Protein AF-A0A2P8WI05-F1 (afdb_monomer_lite)

Secondary structure (DSSP, 8-state):
--STTSSS-TTHHHHHTTS-EEE---SSHHHHHHHHHHHHHHHHTT--EEEEE-SSTT-GGGGS--SS----HHHHHHTT--HHHHHHTEES--PPPPPPP--------------HHHHHHHHHHHHHTTTEEEETTT--EEETTEEPPHHHHHHHHHHHS-----HHHHHHHHHHHGGGSEE-HHHHHHHHHHHHHTT--GGGTTHHHHHT---STHHHHHHHHHHHHHHHHHHSTT-----EEEEEE-TTS-HHHHHHHHH-GGGEE-B---TT-HHHHHHTTT-SEEEETTHHHH-STTTHHHHHHHHH-SEEEE--TT-SS-EEEE---EEEEEE--S--B--TTTGGGEEEEEE-S---HHHHHHHHHHHHHHHHHHHHTT--SS--HHHHHHHHHHTTTTBPPPTTHHHHHHHHHH-SSSEE-HHHHHHHTS---TTT--HHHHHHHHHHHHHTTEEEEEEEETTEEEEEEEE-----------S---------PPPP--------------------------------------------------PPPP-------------------PPP---EEEHHHHHHHHHHH--EEEEEEEEETTEEEEEEE----SS---THHHHHHHHHHHS-------------

Structure (mmCIF, N/CA/C/O backbone):
data_AF-A0A2P8WI05-F1
#
_entry.id   AF-A0A2P8WI05-F1
#
loop_
_atom_site.group_PDB
_atom_site.id
_atom_site.type_symbol
_atom_site.label_atom_id
_atom_site.label_alt_id
_atom_site.label_comp_id
_atom_site.label_asym_id
_atom_site.label_entity_id
_atom_site.label_seq_id
_atom_site.pdbx_PDB_ins_code
_atom_site.Cartn_x
_atom_site.Cartn_y
_atom_site.Cartn_z
_atom_site.occupancy
_atom_site.B_iso_or_equiv
_atom_site.auth_seq_id
_atom_site.auth_comp_id
_atom_site.auth_asym_id
_atom_site.auth_atom_id
_atom_site.pdbx_PDB_model_num
ATOM 1 N N . ALA A 1 1 ? -10.270 -13.662 -59.481 1.00 45.72 1 ALA A N 1
ATOM 2 C CA . ALA A 1 1 ? -11.428 -14.559 -59.267 1.00 45.72 1 ALA A CA 1
ATOM 3 C C . ALA A 1 1 ? -12.318 -13.972 -58.174 1.00 45.72 1 ALA A C 1
ATOM 5 O O . ALA A 1 1 ? -11.793 -13.703 -57.101 1.00 45.72 1 ALA A O 1
ATOM 6 N N . GLY A 1 2 ? -13.624 -13.745 -58.399 1.00 40.78 2 GLY A N 1
ATOM 7 C CA . GLY A 1 2 ? -14.453 -13.129 -57.343 1.00 40.78 2 GLY A CA 1
ATOM 8 C C . GLY A 1 2 ? -15.972 -13.049 -57.544 1.00 40.78 2 GLY A C 1
ATOM 9 O O . GLY A 1 2 ? -16.692 -13.405 -56.617 1.00 40.78 2 GLY A O 1
ATOM 10 N N . LYS A 1 3 ? -16.484 -12.586 -58.699 1.00 41.62 3 LYS A N 1
ATOM 11 C CA . LYS A 1 3 ? -17.945 -12.356 -58.869 1.00 41.62 3 LYS A CA 1
ATOM 12 C C . LYS A 1 3 ? -18.597 -12.932 -60.133 1.00 41.62 3 LYS A C 1
ATOM 14 O O . LYS A 1 3 ? -19.746 -13.349 -60.059 1.00 41.62 3 LYS A O 1
ATOM 19 N N . TRP A 1 4 ? -17.888 -13.040 -61.257 1.00 47.22 4 TRP A N 1
ATOM 20 C CA . TRP A 1 4 ? -18.498 -13.484 -62.526 1.00 47.22 4 TRP A CA 1
ATOM 21 C C . TRP A 1 4 ? -18.589 -15.007 -62.716 1.00 47.22 4 TRP A C 1
ATOM 23 O O . TRP A 1 4 ? -19.378 -15.481 -63.525 1.00 47.22 4 TRP A O 1
ATOM 33 N N . LYS A 1 5 ? -17.840 -15.803 -61.941 1.00 47.84 5 LYS A N 1
ATOM 34 C CA . LYS A 1 5 ? -17.727 -17.260 -62.158 1.00 47.84 5 LYS A CA 1
ATOM 35 C C . LYS A 1 5 ? -18.917 -18.094 -61.650 1.00 47.84 5 LYS A C 1
ATOM 37 O O . LYS A 1 5 ? -18.858 -19.316 -61.744 1.00 47.84 5 LYS A O 1
ATOM 42 N N . GLN A 1 6 ? -19.955 -17.476 -61.071 1.00 45.81 6 GLN A N 1
ATOM 43 C CA . GLN A 1 6 ? -21.061 -18.210 -60.430 1.00 45.81 6 GLN A CA 1
ATOM 44 C C . GLN A 1 6 ? -22.493 -17.786 -60.791 1.00 45.81 6 GLN A C 1
ATOM 46 O O . GLN A 1 6 ? -23.383 -18.582 -60.510 1.00 45.81 6 GLN A O 1
ATOM 51 N N . TYR A 1 7 ? -22.753 -16.641 -61.443 1.00 45.88 7 TYR A N 1
ATOM 52 C CA . TYR A 1 7 ? -24.121 -16.308 -61.882 1.00 45.88 7 TYR A CA 1
ATOM 53 C C . TYR A 1 7 ? -24.220 -15.525 -63.208 1.00 45.88 7 TYR A C 1
ATOM 55 O O . TYR A 1 7 ? -23.777 -14.387 -63.320 1.00 45.88 7 TYR A O 1
ATOM 63 N N . SER A 1 8 ? -24.967 -16.129 -64.141 1.00 49.91 8 SER A N 1
ATOM 64 C CA . SER A 1 8 ? -25.961 -15.456 -65.000 1.00 49.91 8 SER A CA 1
ATOM 65 C C . SER A 1 8 ? -25.544 -14.700 -66.274 1.00 49.91 8 SER A C 1
ATOM 67 O O . SER A 1 8 ? -26.225 -13.748 -66.650 1.00 49.91 8 SER A O 1
ATOM 69 N N . TYR A 1 9 ? -24.569 -15.202 -67.039 1.00 59.12 9 TYR A N 1
ATOM 70 C CA . TYR A 1 9 ? -24.625 -15.051 -68.507 1.00 59.12 9 TYR A CA 1
ATOM 71 C C . TYR A 1 9 ? -24.204 -16.348 -69.230 1.00 59.12 9 TYR A C 1
ATOM 73 O O . TYR A 1 9 ? -23.040 -16.507 -69.612 1.00 59.12 9 TYR A O 1
ATOM 81 N N . PRO A 1 10 ? -25.115 -17.335 -69.365 1.00 59.62 10 PRO A N 1
ATOM 82 C CA . PRO A 1 10 ? -24.833 -18.530 -70.156 1.00 59.62 10 PRO A CA 1
ATOM 83 C C . PRO A 1 10 ? -24.527 -18.129 -71.605 1.00 59.62 10 PRO A C 1
ATOM 85 O O . PRO A 1 10 ? -25.220 -17.291 -72.167 1.00 59.62 10 PRO A O 1
ATOM 88 N N . ASN A 1 11 ? -23.502 -18.752 -72.192 1.00 67.25 11 ASN A N 1
ATOM 89 C CA . ASN A 1 11 ? -22.976 -18.482 -73.538 1.00 67.25 11 ASN A CA 1
ATOM 90 C C . ASN A 1 11 ? -22.199 -17.159 -73.735 1.00 67.25 11 ASN A C 1
ATOM 92 O O . ASN A 1 11 ? -21.964 -16.796 -74.883 1.00 67.25 11 ASN A O 1
ATOM 96 N N . TYR A 1 12 ? -21.699 -16.484 -72.681 1.00 73.19 12 TYR A N 1
ATOM 97 C CA . TYR A 1 12 ? -20.906 -15.242 -72.857 1.00 73.19 12 TYR A CA 1
ATOM 98 C C . TYR A 1 12 ? -19.735 -15.390 -73.846 1.00 73.19 12 TYR A C 1
ATOM 100 O O . TYR A 1 12 ? -19.456 -14.471 -74.605 1.00 73.19 12 TYR A O 1
ATOM 108 N N . LEU A 1 13 ? -19.081 -16.555 -73.887 1.00 73.88 13 LEU A N 1
ATOM 109 C CA . LEU A 1 13 ? -18.006 -16.839 -74.841 1.00 73.88 13 LEU A CA 1
ATOM 110 C C . LEU A 1 13 ? -18.497 -16.868 -76.298 1.00 73.88 13 LEU A C 1
ATOM 112 O O . LEU A 1 13 ? -17.812 -16.353 -77.172 1.00 73.88 13 LEU A O 1
ATOM 116 N N . GLU A 1 14 ? -19.676 -17.431 -76.580 1.00 78.12 14 GLU A N 1
ATOM 117 C CA . GLU A 1 14 ? -20.249 -17.414 -77.937 1.00 78.12 14 GLU A CA 1
ATOM 118 C C . GLU A 1 14 ? -20.650 -15.993 -78.348 1.00 78.12 14 GLU A C 1
ATOM 120 O O . GLU A 1 14 ? -20.356 -15.568 -79.465 1.00 78.12 14 GLU A O 1
ATOM 125 N N . ASP A 1 15 ? -21.242 -15.239 -77.422 1.00 80.00 15 ASP A N 1
ATOM 126 C CA . ASP A 1 15 ? -21.728 -13.882 -77.678 1.00 80.00 15 ASP A CA 1
ATOM 127 C C . ASP A 1 15 ? -20.589 -12.852 -77.787 1.00 80.00 15 ASP A C 1
ATOM 129 O O . ASP A 1 15 ? -20.772 -11.812 -78.417 1.00 80.00 15 ASP A O 1
ATOM 133 N N . LEU A 1 16 ? -19.397 -13.140 -77.244 1.00 80.44 16 LEU A N 1
ATOM 134 C CA . LEU A 1 16 ? -18.194 -12.310 -77.401 1.00 80.44 16 LEU A CA 1
ATOM 135 C C . LEU A 1 16 ? -17.384 -12.610 -78.675 1.00 80.44 16 LEU A C 1
ATOM 137 O O . LEU A 1 16 ? -16.689 -11.713 -79.150 1.00 80.44 16 LEU A O 1
ATOM 141 N N . LYS A 1 17 ? -17.493 -13.805 -79.282 1.00 79.44 17 LYS A N 1
ATOM 142 C CA . LYS A 1 17 ? -16.768 -14.167 -80.526 1.00 79.44 17 LYS A CA 1
ATOM 143 C C . LYS A 1 17 ? -16.857 -13.153 -81.682 1.00 79.44 17 LYS A C 1
ATOM 145 O O . LYS A 1 17 ? -15.852 -13.009 -82.377 1.00 79.44 17 LYS A O 1
ATOM 150 N N . PRO A 1 18 ? -17.994 -12.478 -81.964 1.00 82.25 18 PRO A N 1
ATOM 151 C CA . PRO A 1 18 ? -18.068 -11.513 -83.063 1.00 82.25 18 PRO A CA 1
ATOM 152 C C . PRO A 1 18 ? -17.528 -10.113 -82.714 1.00 82.25 18 PRO A C 1
ATOM 154 O O . PRO A 1 18 ? -17.506 -9.252 -83.595 1.00 82.25 18 PRO A O 1
ATOM 157 N N . TYR A 1 19 ? -17.111 -9.855 -81.468 1.00 82.88 19 TYR A N 1
ATOM 158 C CA . TYR A 1 19 ? -16.706 -8.528 -80.995 1.00 82.88 19 TYR A CA 1
ATOM 159 C C . TYR A 1 19 ? -15.213 -8.442 -80.655 1.00 82.88 19 TYR A C 1
ATOM 161 O O . TYR A 1 19 ? -14.552 -9.428 -80.343 1.00 82.88 19 TYR A O 1
ATOM 169 N N . GLN A 1 20 ? -14.679 -7.219 -80.680 1.00 82.06 20 GLN A N 1
ATOM 170 C CA . GLN A 1 20 ? -13.366 -6.912 -80.115 1.00 82.06 20 GLN A CA 1
ATOM 171 C C . GLN A 1 20 ? -13.525 -6.615 -78.622 1.00 82.06 20 GLN A C 1
ATOM 173 O O . GLN A 1 20 ? -14.235 -5.679 -78.251 1.00 82.06 20 GLN A O 1
ATOM 178 N N . VAL A 1 21 ? -12.879 -7.412 -77.771 1.00 86.94 21 VAL A N 1
ATOM 179 C CA . VAL A 1 21 ? -12.985 -7.281 -76.311 1.00 86.94 21 VAL A CA 1
ATOM 180 C C . VAL A 1 21 ? -11.879 -6.369 -75.786 1.00 86.94 21 VAL A C 1
ATOM 182 O O . VAL A 1 21 ? -10.707 -6.592 -76.074 1.00 86.94 21 VAL A O 1
ATOM 185 N N . VAL A 1 22 ? -12.242 -5.362 -74.990 1.00 89.81 22 VAL A N 1
ATOM 186 C CA . VAL A 1 22 ? -11.299 -4.509 -74.247 1.00 89.81 22 VAL A CA 1
ATOM 187 C C . VAL A 1 22 ? -11.493 -4.765 -72.757 1.00 89.81 22 VAL A C 1
ATOM 189 O O . VAL A 1 22 ? -12.626 -4.770 -72.277 1.00 89.81 22 VAL A O 1
ATOM 192 N N . LEU A 1 23 ? -10.400 -4.987 -72.026 1.00 90.69 23 LEU A N 1
ATOM 193 C CA . LEU A 1 23 ? -10.437 -5.226 -70.582 1.00 90.69 23 LEU A CA 1
ATOM 194 C C . LEU A 1 23 ? -10.180 -3.929 -69.816 1.00 90.69 23 LEU A C 1
ATOM 196 O O . LEU A 1 23 ? -9.232 -3.211 -70.111 1.00 90.69 23 LEU A O 1
ATOM 200 N N . CYS A 1 24 ? -11.012 -3.630 -68.822 1.00 91.81 24 CYS A N 1
ATOM 201 C CA . CYS A 1 24 ? -10.911 -2.417 -68.015 1.00 91.81 24 CYS A CA 1
ATOM 202 C C . CYS A 1 24 ? -10.729 -2.796 -66.537 1.00 91.81 24 CYS A C 1
ATOM 204 O O . CYS A 1 24 ? -11.730 -3.058 -65.870 1.00 91.81 24 CYS A O 1
ATOM 206 N N . PRO A 1 25 ? -9.487 -2.889 -66.027 1.00 91.38 25 PRO A N 1
ATOM 207 C CA . PRO A 1 25 ? -9.243 -3.152 -64.614 1.00 91.38 25 PRO A CA 1
ATOM 208 C C . PRO A 1 25 ? -9.498 -1.914 -63.749 1.00 91.38 25 PRO A C 1
ATOM 210 O O . PRO A 1 25 ? -9.161 -0.791 -64.132 1.00 91.38 25 PRO A O 1
ATOM 213 N N . ASP A 1 26 ? -9.973 -2.143 -62.528 1.00 90.38 26 ASP A N 1
ATOM 214 C CA . ASP A 1 26 ? -9.885 -1.155 -61.451 1.00 90.38 26 ASP A CA 1
ATOM 215 C C . ASP A 1 26 ? -8.400 -0.862 -61.165 1.00 90.38 26 ASP A C 1
ATOM 217 O O . ASP A 1 26 ? -7.545 -1.754 -61.251 1.00 90.38 26 ASP A O 1
ATOM 221 N N . ARG A 1 27 ? -8.059 0.383 -60.808 1.00 90.00 27 ARG A N 1
ATOM 222 C CA . ARG A 1 27 ? -6.670 0.795 -60.528 1.00 90.00 27 ARG A CA 1
ATOM 223 C C . ARG A 1 27 ? -6.190 0.341 -59.143 1.00 90.00 27 ARG A C 1
ATOM 225 O O . ARG A 1 27 ? -5.815 1.173 -58.315 1.00 90.00 27 ARG A O 1
ATOM 232 N N . ASP A 1 28 ? -6.218 -0.965 -58.883 1.00 89.12 28 ASP A N 1
ATOM 233 C CA . ASP A 1 28 ? -5.661 -1.631 -57.701 1.00 89.12 28 ASP A CA 1
ATOM 234 C C . ASP A 1 28 ? -5.094 -3.037 -58.004 1.00 89.12 28 ASP A C 1
ATOM 236 O O . ASP A 1 28 ? -5.266 -3.584 -59.095 1.00 89.12 28 ASP A O 1
ATOM 240 N N . GLU A 1 29 ? -4.338 -3.608 -57.053 1.00 84.00 29 GLU A N 1
ATOM 241 C CA . GLU A 1 29 ? -3.723 -4.940 -57.200 1.00 84.00 29 GLU A CA 1
ATOM 242 C C . GLU A 1 29 ? -4.768 -6.052 -57.493 1.00 84.00 29 GLU A C 1
ATOM 244 O O . GLU A 1 29 ? -4.513 -6.880 -58.376 1.00 84.00 29 GLU A O 1
ATOM 249 N N . PRO A 1 30 ? -5.944 -6.109 -56.819 1.00 85.81 30 PRO A N 1
ATOM 250 C CA . PRO A 1 30 ? -6.981 -7.099 -57.127 1.00 85.81 30 PRO A CA 1
ATOM 251 C C . PRO A 1 30 ? -7.638 -6.934 -58.505 1.00 85.81 30 PRO A C 1
ATOM 253 O O . PRO A 1 30 ? -7.890 -7.947 -59.162 1.00 85.81 30 PRO A O 1
ATOM 256 N N . GLY A 1 31 ? -7.920 -5.701 -58.940 1.00 85.06 31 GLY A N 1
ATOM 257 C CA . GLY A 1 31 ? -8.586 -5.394 -60.207 1.00 85.06 31 GLY A CA 1
ATOM 258 C C . GLY A 1 31 ? -7.759 -5.820 -61.415 1.00 85.06 31 GLY A C 1
ATOM 259 O O . GLY A 1 31 ? -8.234 -6.593 -62.251 1.00 85.06 31 GLY A O 1
ATOM 260 N N . VAL A 1 32 ? -6.481 -5.422 -61.452 1.00 86.44 32 VAL A N 1
ATOM 261 C CA . VAL A 1 32 ? -5.543 -5.826 -62.516 1.00 86.44 32 VAL A CA 1
ATOM 262 C C . VAL A 1 32 ? -5.419 -7.345 -62.585 1.00 86.44 32 VAL A C 1
ATOM 264 O O . VAL A 1 32 ? -5.644 -7.926 -63.647 1.00 86.44 32 VAL A O 1
ATOM 267 N N . LYS A 1 33 ? -5.169 -8.006 -61.448 1.00 84.56 33 LYS A N 1
ATOM 268 C CA . LYS A 1 33 ? -5.063 -9.470 -61.392 1.00 84.56 33 LYS A CA 1
ATOM 269 C C . LYS A 1 33 ? -6.350 -10.171 -61.841 1.00 84.56 33 LYS A C 1
ATOM 271 O O . LYS A 1 33 ? -6.293 -11.232 -62.459 1.00 84.56 33 LYS A O 1
ATOM 276 N N . HIS A 1 34 ? -7.525 -9.606 -61.554 1.00 83.06 34 HIS A N 1
ATOM 277 C CA . HIS A 1 34 ? -8.776 -10.191 -62.032 1.00 83.06 34 HIS A CA 1
ATOM 278 C C . HIS A 1 34 ? -8.906 -10.093 -63.559 1.00 83.06 34 HIS A C 1
ATOM 280 O O . HIS A 1 34 ? -9.349 -11.066 -64.173 1.00 83.06 34 HIS A O 1
ATOM 286 N N . CYS A 1 35 ? -8.498 -8.980 -64.172 1.00 87.06 35 CYS A N 1
ATOM 287 C CA . CYS A 1 35 ? -8.467 -8.855 -65.628 1.00 87.06 35 CYS A CA 1
ATOM 288 C C . CYS A 1 35 ? -7.421 -9.773 -66.279 1.00 87.06 35 CYS A C 1
ATOM 290 O O . CYS A 1 35 ? -7.716 -10.329 -67.330 1.00 87.06 35 CYS A O 1
ATOM 292 N N . GLU A 1 36 ? -6.268 -10.027 -65.649 1.00 85.94 36 GLU A N 1
ATOM 293 C CA . GLU A 1 36 ? -5.283 -11.007 -66.148 1.00 85.94 36 GLU A CA 1
ATOM 294 C C . GLU A 1 36 ? -5.868 -12.430 -66.200 1.00 85.94 36 GLU A C 1
ATOM 296 O O . GLU A 1 36 ? -5.673 -13.154 -67.176 1.00 85.94 36 GLU A O 1
ATOM 301 N N . GLU A 1 37 ? -6.634 -12.828 -65.177 1.00 83.69 37 GLU A N 1
ATOM 302 C CA . GLU A 1 37 ? -7.343 -14.116 -65.172 1.00 83.69 37 GLU A CA 1
ATOM 303 C C . GLU A 1 37 ? -8.436 -14.201 -66.256 1.00 83.69 37 GLU A C 1
ATOM 305 O O . GLU A 1 37 ? -8.677 -15.284 -66.787 1.00 83.69 37 GLU A O 1
ATOM 310 N N . ILE A 1 38 ? -9.104 -13.086 -66.580 1.00 83.50 38 ILE A N 1
ATOM 311 C CA . ILE A 1 38 ? -10.117 -13.023 -67.651 1.00 83.50 38 ILE A CA 1
ATOM 312 C C . ILE A 1 38 ? -9.448 -13.062 -69.030 1.00 83.50 38 ILE A C 1
ATOM 314 O O . ILE A 1 38 ? -9.929 -13.751 -69.922 1.00 83.50 38 ILE A O 1
ATOM 318 N N . GLU A 1 39 ? -8.330 -12.360 -69.212 1.00 86.19 39 GLU A N 1
ATOM 319 C CA . GLU A 1 39 ? -7.555 -12.380 -70.454 1.00 86.19 39 GLU A CA 1
ATOM 320 C C . GLU A 1 39 ? -7.087 -13.797 -70.800 1.00 86.19 39 GLU A C 1
ATOM 322 O O . GLU A 1 39 ? -7.251 -14.233 -71.938 1.00 86.19 39 GLU A O 1
ATOM 327 N N . ALA A 1 40 ? -6.572 -14.538 -69.813 1.00 82.50 40 ALA A N 1
ATOM 328 C CA . ALA A 1 40 ? -6.180 -15.934 -69.991 1.00 82.50 40 ALA A CA 1
ATOM 329 C C . ALA A 1 40 ? -7.369 -16.825 -70.405 1.00 82.50 40 ALA A C 1
ATOM 331 O O . ALA A 1 40 ? -7.257 -17.583 -71.365 1.00 82.50 40 ALA A O 1
ATOM 332 N N . ASP A 1 41 ? -8.520 -16.687 -69.736 1.00 82.62 41 ASP A N 1
ATOM 333 C CA . ASP A 1 41 ? -9.751 -17.433 -70.045 1.00 82.62 41 ASP A CA 1
ATOM 334 C C . ASP A 1 41 ? -10.277 -17.140 -71.463 1.00 82.62 41 ASP A C 1
ATOM 336 O O . ASP A 1 41 ? -10.672 -18.059 -72.180 1.00 82.62 41 ASP A O 1
ATOM 340 N N . LEU A 1 42 ? -10.231 -15.881 -71.911 1.00 83.81 42 LEU A N 1
ATOM 341 C CA . LEU A 1 42 ? -10.627 -15.494 -73.271 1.00 83.81 42 LEU A CA 1
ATOM 342 C C . LEU A 1 42 ? -9.664 -16.047 -74.334 1.00 83.81 42 LEU A C 1
ATOM 344 O O . LEU A 1 42 ? -10.121 -16.559 -75.359 1.00 83.81 42 LEU A O 1
ATOM 348 N N . ILE A 1 43 ? -8.352 -15.996 -74.079 1.00 82.88 43 ILE A N 1
ATOM 349 C CA . ILE A 1 43 ? -7.321 -16.534 -74.980 1.00 82.88 43 ILE A CA 1
ATOM 350 C C . ILE A 1 43 ? -7.453 -18.056 -75.125 1.00 82.88 43 ILE A C 1
ATOM 352 O O . ILE A 1 43 ? -7.437 -18.549 -76.254 1.00 82.88 43 ILE A O 1
ATOM 356 N N . ASP A 1 44 ? -7.658 -18.791 -74.026 1.00 81.31 44 ASP A N 1
ATOM 357 C CA . ASP A 1 44 ? -7.847 -20.251 -74.042 1.00 81.31 44 ASP A CA 1
ATOM 358 C C . ASP A 1 44 ? -9.082 -20.677 -74.864 1.00 81.31 44 ASP A C 1
ATOM 360 O O . ASP A 1 44 ? -9.088 -21.747 -75.477 1.00 81.31 44 ASP A O 1
ATOM 364 N N . HIS A 1 45 ? -10.107 -19.820 -74.948 1.00 81.12 45 HIS A N 1
ATOM 365 C CA . HIS A 1 45 ? -11.302 -20.030 -75.776 1.00 81.12 45 HIS A CA 1
ATOM 366 C C . HIS A 1 45 ? -11.221 -19.388 -77.178 1.00 81.12 45 HIS A C 1
ATOM 368 O O . HIS A 1 45 ? -12.202 -19.407 -77.926 1.00 81.12 45 HIS A O 1
ATOM 374 N N . GLY A 1 46 ? -10.057 -18.857 -77.568 1.00 81.56 46 GLY A N 1
ATOM 375 C CA . GLY A 1 46 ? -9.795 -18.318 -78.907 1.00 81.56 46 GLY A CA 1
ATOM 376 C C . GLY A 1 46 ? -10.398 -16.937 -79.189 1.00 81.56 46 GLY A C 1
ATOM 377 O O . GLY A 1 46 ? -10.549 -16.574 -80.356 1.00 81.56 46 GLY A O 1
ATOM 378 N N . ILE A 1 47 ? -10.749 -16.169 -78.153 1.00 82.81 47 ILE A N 1
ATOM 379 C CA . ILE A 1 47 ? -11.319 -14.820 -78.266 1.00 82.81 47 ILE A CA 1
ATOM 380 C C . ILE A 1 47 ? -10.196 -13.787 -78.060 1.00 82.81 47 ILE A C 1
ATOM 382 O O . ILE A 1 47 ? -9.634 -13.708 -76.966 1.00 82.81 47 ILE A O 1
ATOM 386 N N . PRO A 1 48 ? -9.834 -12.983 -79.078 1.00 81.06 48 PRO A N 1
ATOM 387 C CA . PRO A 1 48 ? -8.741 -12.026 -78.957 1.00 81.06 48 PRO A CA 1
ATOM 388 C C . PRO A 1 48 ? -9.145 -10.798 -78.129 1.00 81.06 48 PRO A C 1
ATOM 390 O O . PRO A 1 48 ? -10.121 -10.109 -78.438 1.00 81.06 48 PRO A O 1
ATOM 393 N N . VAL A 1 49 ? -8.337 -10.474 -77.119 1.00 85.50 49 VAL A N 1
ATOM 394 C CA . VAL A 1 49 ? -8.406 -9.188 -76.413 1.00 85.50 49 VAL A CA 1
ATOM 395 C C . VAL A 1 49 ? -7.714 -8.124 -77.268 1.00 85.50 49 VAL A C 1
ATOM 397 O O . VAL A 1 49 ? -6.543 -8.255 -77.620 1.00 85.50 49 VAL A O 1
ATOM 400 N N . ALA A 1 50 ? -8.451 -7.076 -77.631 1.00 84.50 50 ALA A N 1
ATOM 401 C CA . ALA A 1 50 ? -7.986 -5.988 -78.490 1.00 84.50 50 ALA A CA 1
ATOM 402 C C . ALA A 1 50 ? -7.114 -4.960 -77.750 1.00 84.50 50 ALA A C 1
ATOM 404 O O . ALA A 1 50 ? -6.322 -4.264 -78.382 1.00 84.50 50 ALA A O 1
ATOM 405 N N . GLY A 1 51 ? -7.250 -4.862 -76.426 1.00 88.69 51 GLY A N 1
ATOM 406 C CA . GLY A 1 51 ? -6.465 -3.956 -75.596 1.00 88.69 51 GLY A CA 1
ATOM 407 C C . GLY A 1 51 ? -6.971 -3.877 -74.159 1.00 88.69 51 GLY A C 1
ATOM 408 O O . GLY A 1 51 ? -7.949 -4.527 -73.781 1.00 88.69 51 GLY A O 1
ATOM 409 N N . TRP A 1 52 ? -6.287 -3.060 -73.369 1.00 92.81 52 TRP A N 1
ATOM 410 C CA . TRP A 1 52 ? -6.604 -2.751 -71.983 1.00 92.81 52 TRP A CA 1
ATOM 411 C C . TRP A 1 52 ? -6.897 -1.256 -71.844 1.00 92.81 52 TRP A C 1
ATOM 413 O O . TRP A 1 52 ? -6.153 -0.427 -72.363 1.00 92.81 52 TRP A O 1
ATOM 423 N N . LEU A 1 53 ? -7.982 -0.920 -71.149 1.00 92.62 53 LEU A N 1
ATOM 424 C CA . LEU A 1 53 ? -8.396 0.445 -70.841 1.00 92.62 53 LEU A CA 1
ATOM 425 C C . LEU A 1 53 ? -7.938 0.809 -69.427 1.00 92.62 53 LEU A C 1
ATOM 427 O O . LEU A 1 53 ? -8.484 0.304 -68.447 1.00 92.62 53 LEU A O 1
ATOM 431 N N . TYR A 1 54 ? -6.957 1.701 -69.315 1.00 89.81 54 TYR A N 1
ATOM 432 C CA . TYR A 1 54 ? -6.427 2.137 -68.024 1.00 89.81 54 TYR A CA 1
ATOM 433 C C . TYR A 1 54 ? -7.072 3.456 -67.586 1.00 89.81 54 TYR A C 1
ATOM 435 O O . TYR A 1 54 ? -6.689 4.528 -68.053 1.00 89.81 54 TYR A O 1
ATOM 443 N N . ALA A 1 55 ? -8.037 3.390 -66.662 1.00 86.81 55 ALA A N 1
ATOM 444 C CA . ALA A 1 55 ? -8.682 4.577 -66.101 1.00 86.81 55 ALA A CA 1
ATOM 445 C C . ALA A 1 55 ? -7.652 5.544 -65.481 1.00 86.81 55 ALA A C 1
ATOM 447 O O . ALA A 1 55 ? -6.801 5.140 -64.680 1.00 86.81 55 ALA A O 1
ATOM 448 N N . PHE A 1 56 ? -7.726 6.830 -65.846 1.00 87.38 56 PHE A N 1
ATOM 449 C CA . PHE A 1 56 ? -6.684 7.834 -65.578 1.00 87.38 56 PHE A CA 1
ATOM 450 C C . PHE A 1 56 ? -5.285 7.345 -66.040 1.00 87.38 56 PHE A C 1
ATOM 452 O O . PHE A 1 56 ? -4.434 7.028 -65.196 1.00 87.38 56 PHE A O 1
ATOM 459 N N . PRO A 1 57 ? -5.026 7.245 -67.358 1.00 83.88 57 PRO A N 1
ATOM 460 C CA . PRO A 1 57 ? -3.873 6.520 -67.911 1.00 83.88 57 PRO A CA 1
ATOM 461 C C . PRO A 1 57 ? -2.511 7.078 -67.464 1.00 83.88 57 PRO A C 1
ATOM 463 O O . PRO A 1 57 ? -1.578 6.300 -67.234 1.00 83.88 57 PRO A O 1
ATOM 466 N N . ASP A 1 58 ? -2.426 8.398 -67.266 1.00 81.69 58 ASP A N 1
ATOM 467 C CA . ASP A 1 58 ? -1.237 9.133 -66.804 1.00 81.69 58 ASP A CA 1
ATOM 468 C C . ASP A 1 58 ? -1.007 9.065 -65.283 1.00 81.69 58 ASP A C 1
ATOM 470 O O . ASP A 1 58 ? -0.044 9.630 -64.756 1.00 81.69 58 ASP A O 1
ATOM 474 N N . SER A 1 59 ? -1.887 8.398 -64.528 1.00 80.62 59 SER A N 1
ATOM 475 C CA . SER A 1 59 ? -1.744 8.315 -63.076 1.00 80.62 59 SER A CA 1
ATOM 476 C C . SER A 1 59 ? -0.506 7.509 -62.684 1.00 80.62 59 SER A C 1
ATOM 478 O O . SER A 1 59 ? -0.402 6.316 -62.976 1.00 80.62 59 SER A O 1
ATOM 480 N N . TYR A 1 60 ? 0.387 8.127 -61.902 1.00 74.38 60 TYR A N 1
ATOM 481 C CA . TYR A 1 60 ? 1.554 7.455 -61.314 1.00 74.38 60 TYR A CA 1
ATOM 482 C C . TYR A 1 60 ? 1.180 6.224 -60.464 1.00 74.38 60 TYR A C 1
ATOM 484 O O . TYR A 1 60 ? 2.016 5.351 -60.237 1.00 74.38 60 TYR A O 1
ATOM 492 N N . LEU A 1 61 ? -0.077 6.116 -60.016 1.00 76.38 61 LEU A N 1
ATOM 493 C CA . LEU A 1 61 ? -0.586 4.962 -59.273 1.00 76.38 61 LEU A CA 1
ATOM 494 C C . LEU A 1 61 ? -0.620 3.676 -60.114 1.00 76.38 61 LEU A C 1
ATOM 496 O O . LEU A 1 61 ? -0.550 2.597 -59.539 1.00 76.38 61 LEU A O 1
ATOM 500 N N . TRP A 1 62 ? -0.609 3.749 -61.451 1.00 81.62 62 TRP A N 1
ATOM 501 C CA . TRP A 1 62 ? -0.394 2.563 -62.295 1.00 81.62 62 TRP A CA 1
ATOM 502 C C . TRP A 1 62 ? 1.015 1.960 -62.146 1.00 81.62 62 TRP A C 1
ATOM 504 O O . TRP A 1 62 ? 1.207 0.788 -62.449 1.00 81.62 62 TRP A O 1
ATOM 514 N N . GLN A 1 63 ? 1.994 2.724 -61.645 1.00 75.62 63 GLN A N 1
ATOM 515 C CA . GLN A 1 63 ? 3.341 2.230 -61.318 1.00 75.62 63 GLN A CA 1
ATOM 516 C C . GLN A 1 63 ? 3.439 1.700 -59.876 1.00 75.62 63 GLN A C 1
ATOM 518 O O . GLN A 1 63 ? 4.420 1.052 -59.513 1.00 75.62 63 GLN A O 1
ATOM 523 N N . ARG A 1 64 ? 2.440 1.990 -59.031 1.00 77.88 64 ARG A N 1
ATOM 524 C CA . ARG A 1 64 ? 2.370 1.561 -57.630 1.00 77.88 64 ARG A CA 1
ATOM 525 C C . ARG A 1 64 ? 0.911 1.417 -57.204 1.00 77.88 64 ARG A C 1
ATOM 527 O O . ARG A 1 64 ? 0.355 2.303 -56.549 1.00 77.88 64 ARG A O 1
ATOM 534 N N . LEU A 1 65 ? 0.313 0.299 -57.602 1.00 79.56 65 LEU A N 1
ATOM 535 C CA . LEU A 1 65 ? -1.096 0.017 -57.359 1.00 79.56 65 LEU A CA 1
ATOM 536 C C . LEU A 1 65 ? -1.408 0.000 -55.846 1.00 79.56 65 LEU A C 1
ATOM 538 O O . LEU A 1 65 ? -0.613 -0.516 -55.056 1.00 79.56 65 LEU A O 1
ATOM 542 N N . PRO A 1 66 ? -2.546 0.568 -55.410 1.00 80.38 66 PRO A N 1
ATOM 543 C CA . PRO A 1 66 ? -3.054 0.364 -54.061 1.00 80.38 66 PRO A CA 1
ATOM 544 C C . PRO A 1 66 ? -3.524 -1.087 -53.873 1.00 80.38 66 PRO A C 1
ATOM 546 O O . PRO A 1 66 ? -3.865 -1.781 -54.826 1.00 80.38 66 PRO A O 1
ATOM 549 N N . LYS A 1 67 ? -3.584 -1.546 -52.618 1.00 82.56 67 LYS A N 1
ATOM 550 C CA . LYS A 1 67 ? -3.971 -2.931 -52.281 1.00 82.56 67 LYS A CA 1
ATOM 551 C C . LYS A 1 67 ? -5.473 -3.223 -52.400 1.00 82.56 67 LYS A C 1
ATOM 553 O O . LYS A 1 67 ? -5.868 -4.384 -52.360 1.00 82.56 67 LYS A O 1
ATOM 558 N N . SER A 1 68 ? -6.299 -2.181 -52.469 1.00 84.25 68 SER A N 1
ATOM 559 C CA . SER A 1 68 ? -7.761 -2.249 -52.583 1.00 84.25 68 SER A CA 1
ATOM 560 C C . SER A 1 68 ? -8.341 -0.847 -52.751 1.00 84.25 68 SER A C 1
ATOM 562 O O . SER A 1 68 ? -7.805 0.090 -52.151 1.00 84.25 68 SER A O 1
ATOM 564 N N . GLY A 1 69 ? -9.486 -0.725 -53.421 1.00 82.12 69 GLY A N 1
ATOM 565 C CA . GLY A 1 69 ? -10.193 0.551 -53.560 1.00 82.12 69 GLY A CA 1
ATOM 566 C C . GLY A 1 69 ? -9.539 1.443 -54.610 1.00 82.12 69 GLY A C 1
ATOM 567 O O . GLY A 1 69 ? -9.377 2.644 -54.394 1.00 82.12 69 GLY A O 1
ATOM 568 N N . GLY A 1 70 ? -9.094 0.827 -55.707 1.00 85.81 70 GLY A N 1
ATOM 569 C CA . GLY A 1 70 ? -8.684 1.533 -56.910 1.00 85.81 70 GLY A CA 1
ATOM 570 C C . GLY A 1 70 ? -9.831 2.350 -57.497 1.00 85.81 70 GLY A C 1
ATOM 571 O O . GLY A 1 70 ? -10.995 2.047 -57.258 1.00 85.81 70 GLY A O 1
ATOM 572 N N . ALA A 1 71 ? -9.484 3.380 -58.267 1.00 85.62 71 ALA A N 1
ATOM 573 C CA . ALA A 1 71 ? -10.474 4.094 -59.066 1.00 85.62 71 ALA A CA 1
ATOM 574 C C . ALA A 1 71 ? -10.804 3.276 -60.321 1.00 85.62 71 ALA A C 1
ATOM 576 O O . ALA A 1 71 ? -9.887 2.695 -60.918 1.00 85.62 71 ALA A O 1
ATOM 577 N N . ASP A 1 72 ? -12.072 3.256 -60.718 1.00 89.12 72 ASP A N 1
ATOM 578 C CA . ASP A 1 72 ? -12.547 2.563 -61.918 1.00 89.12 72 ASP A CA 1
ATOM 579 C C . ASP A 1 72 ? -12.815 3.538 -63.092 1.00 89.12 72 ASP A C 1
ATOM 581 O O . ASP A 1 72 ? -12.469 4.725 -63.060 1.00 89.12 72 ASP A O 1
ATOM 585 N N . VAL A 1 73 ? -13.395 3.034 -64.187 1.00 87.44 73 VAL A N 1
ATOM 586 C CA . VAL A 1 73 ? -13.771 3.869 -65.344 1.00 87.44 73 VAL A CA 1
ATOM 587 C C . VAL A 1 73 ? -14.996 4.751 -65.077 1.00 87.44 73 VAL A C 1
ATOM 589 O O . VAL A 1 73 ? -15.116 5.813 -65.684 1.00 87.44 73 VAL A O 1
ATOM 592 N N . ALA A 1 74 ? -15.894 4.361 -64.169 1.00 88.12 74 ALA A N 1
ATOM 593 C CA . ALA A 1 74 ? -17.036 5.179 -63.778 1.00 88.12 74 ALA A CA 1
ATOM 594 C C . ALA A 1 74 ? -16.588 6.381 -62.931 1.00 88.12 74 ALA A C 1
ATOM 596 O O . ALA A 1 74 ? -17.083 7.485 -63.160 1.00 88.12 74 ALA A O 1
ATOM 597 N N . ASP A 1 75 ? -15.598 6.205 -62.049 1.00 89.62 75 ASP A N 1
ATOM 598 C CA . ASP A 1 75 ? -14.914 7.302 -61.353 1.00 89.62 75 ASP A CA 1
ATOM 599 C C . ASP A 1 75 ? -14.270 8.276 -62.350 1.00 89.62 75 ASP A C 1
ATOM 601 O O . ASP A 1 75 ? -14.387 9.491 -62.200 1.00 89.62 75 ASP A O 1
ATOM 605 N N . TRP A 1 76 ? -13.619 7.765 -63.402 1.00 90.44 76 TRP A N 1
ATOM 606 C CA . TRP A 1 76 ? -12.980 8.615 -64.413 1.00 90.44 76 TRP A CA 1
ATOM 607 C C . TRP A 1 76 ? -13.993 9.376 -65.283 1.00 90.44 76 TRP A C 1
ATOM 609 O O . TRP A 1 76 ? -13.797 10.556 -65.575 1.00 90.44 76 TRP A O 1
ATOM 619 N N . ILE A 1 77 ? -15.119 8.747 -65.633 1.00 90.19 77 ILE A N 1
ATOM 620 C CA . ILE A 1 77 ? -16.256 9.417 -66.287 1.00 90.19 77 ILE A CA 1
ATOM 621 C C . ILE A 1 77 ? -16.856 10.492 -65.366 1.00 90.19 77 ILE A C 1
ATOM 623 O O . ILE A 1 77 ? -17.180 11.583 -65.835 1.00 90.19 77 ILE A O 1
ATOM 627 N N . ALA A 1 78 ? -16.979 10.221 -64.063 1.00 88.75 78 ALA A N 1
ATOM 628 C CA . ALA A 1 78 ? -17.480 11.185 -63.083 1.00 88.75 78 ALA A CA 1
ATOM 629 C C . ALA A 1 78 ? -16.531 12.385 -62.882 1.00 88.75 78 ALA A C 1
ATOM 631 O O . ALA A 1 78 ? -17.010 13.497 -62.662 1.00 88.75 78 ALA A O 1
ATOM 632 N N . ASP A 1 79 ? -15.217 12.179 -63.020 1.00 85.69 79 ASP A N 1
ATOM 633 C CA . ASP A 1 79 ? -14.189 13.236 -63.032 1.00 85.69 79 ASP A CA 1
ATOM 634 C C . ASP A 1 79 ? -14.130 14.016 -64.369 1.00 85.69 79 ASP A C 1
ATOM 636 O O . ASP A 1 79 ? -13.405 15.000 -64.497 1.00 85.69 79 ASP A O 1
ATOM 640 N N . GLY A 1 80 ? -14.942 13.623 -65.361 1.00 85.25 80 GLY A N 1
ATOM 641 C CA . GLY A 1 80 ? -15.164 14.376 -66.598 1.00 85.25 80 GLY A CA 1
ATOM 642 C C . GLY A 1 80 ? -14.498 13.814 -67.856 1.00 85.25 80 GLY A C 1
ATOM 643 O O . GLY A 1 80 ? -14.440 14.532 -68.856 1.00 85.25 80 GLY A O 1
ATOM 644 N N . ALA A 1 81 ? -14.018 12.564 -67.846 1.00 87.94 81 ALA A N 1
ATOM 645 C CA . ALA A 1 81 ? -13.450 11.926 -69.036 1.00 87.94 81 ALA A CA 1
ATOM 646 C C . ALA A 1 81 ? -14.436 11.916 -70.216 1.00 87.94 81 ALA A C 1
ATOM 648 O O . ALA A 1 81 ? -15.583 11.472 -70.098 1.00 87.94 81 ALA A O 1
ATOM 649 N N . THR A 1 82 ? -13.984 12.379 -71.380 1.00 90.69 82 THR A N 1
ATOM 650 C CA . THR A 1 82 ? -14.779 12.353 -72.608 1.00 90.69 82 THR A CA 1
ATOM 651 C C . THR A 1 82 ? -14.676 10.998 -73.310 1.00 90.69 82 THR A C 1
ATOM 653 O O . THR A 1 82 ? -13.830 10.155 -73.003 1.00 90.69 82 THR A O 1
ATOM 656 N N . ARG A 1 83 ? -15.533 10.783 -74.315 1.00 89.12 83 ARG A N 1
ATOM 657 C CA . ARG A 1 83 ? -15.473 9.589 -75.170 1.00 89.12 83 ARG A CA 1
ATOM 658 C C . ARG A 1 83 ? -14.100 9.414 -75.827 1.00 89.12 83 ARG A C 1
ATOM 660 O O . ARG A 1 83 ? -13.641 8.281 -75.955 1.00 89.12 83 ARG A O 1
ATOM 667 N N . ASP A 1 84 ? -13.482 10.511 -76.254 1.00 87.00 84 ASP A N 1
ATOM 668 C CA . ASP A 1 84 ? -12.220 10.468 -76.990 1.00 87.00 84 ASP A CA 1
ATOM 669 C C . ASP A 1 84 ? -11.046 10.174 -76.043 1.00 87.00 84 ASP A C 1
ATOM 671 O O . ASP A 1 84 ? -10.153 9.417 -76.418 1.00 87.00 84 ASP A O 1
ATOM 675 N N . ASP A 1 85 ? -11.105 10.644 -74.790 1.00 84.19 85 ASP A N 1
ATOM 676 C CA . ASP A 1 85 ? -10.134 10.282 -73.743 1.00 84.19 85 ASP A CA 1
ATOM 677 C C . ASP A 1 85 ? -10.192 8.780 -73.426 1.00 84.19 85 ASP A C 1
ATOM 679 O O . ASP A 1 85 ? -9.164 8.106 -73.365 1.00 84.19 85 ASP A O 1
ATOM 683 N N . ILE A 1 86 ? -11.404 8.228 -73.286 1.00 88.00 86 ILE A N 1
ATOM 684 C CA . ILE A 1 86 ? -11.618 6.801 -73.002 1.00 88.00 86 ILE A CA 1
ATOM 685 C C . ILE A 1 86 ? -11.129 5.929 -74.163 1.00 88.00 86 ILE A C 1
ATOM 687 O O . ILE A 1 86 ? -10.455 4.929 -73.933 1.00 88.00 86 ILE A O 1
ATOM 691 N N . LEU A 1 87 ? -11.434 6.296 -75.412 1.00 87.12 87 LEU A N 1
ATOM 692 C CA . LEU A 1 87 ? -10.952 5.554 -76.581 1.00 87.12 87 LEU A CA 1
ATOM 693 C C . LEU A 1 87 ? -9.435 5.704 -76.781 1.00 87.12 87 LEU A C 1
ATOM 695 O O . LEU A 1 87 ? -8.790 4.750 -77.210 1.00 87.12 87 LEU A O 1
ATOM 699 N N . GLY A 1 88 ? -8.861 6.863 -76.444 1.00 84.88 88 GLY A N 1
ATOM 700 C CA . GLY A 1 88 ? -7.419 7.114 -76.491 1.00 84.88 88 GLY A CA 1
ATOM 701 C C . GLY A 1 88 ? -6.612 6.387 -75.408 1.00 84.88 88 GLY A C 1
ATOM 702 O O . GLY A 1 88 ? -5.418 6.173 -75.593 1.00 84.88 88 GLY A O 1
ATOM 703 N N . ALA A 1 89 ? -7.252 5.973 -74.311 1.00 86.12 89 ALA A N 1
ATOM 704 C CA . ALA A 1 89 ? -6.632 5.234 -73.206 1.00 86.12 89 ALA A CA 1
ATOM 705 C C . ALA A 1 89 ? -6.695 3.700 -73.347 1.00 86.12 89 ALA A C 1
ATOM 707 O O . ALA A 1 89 ? -6.317 2.985 -72.413 1.00 86.12 89 ALA A O 1
ATOM 708 N N . VAL A 1 90 ? -7.170 3.184 -74.488 1.00 89.56 90 VAL A N 1
ATOM 709 C CA . VAL A 1 90 ? -7.068 1.758 -74.828 1.00 89.56 90 VAL A CA 1
ATOM 710 C C . VAL A 1 90 ? -5.698 1.488 -75.442 1.00 89.56 90 VAL A C 1
ATOM 712 O O . VAL A 1 90 ? -5.401 1.930 -76.551 1.00 89.56 90 VAL A O 1
ATOM 715 N N . GLU A 1 91 ? -4.869 0.721 -74.743 1.00 86.06 91 GLU A N 1
ATOM 716 C CA . GLU A 1 91 ? -3.508 0.390 -75.171 1.00 86.06 91 GLU A CA 1
ATOM 717 C C . GLU A 1 91 ? -3.185 -1.101 -74.980 1.00 86.06 91 GLU A C 1
ATOM 719 O O . GLU A 1 91 ? -3.992 -1.887 -74.481 1.00 86.06 91 GLU A O 1
ATOM 724 N N . ALA A 1 92 ? -1.998 -1.529 -75.415 1.00 83.38 92 ALA A N 1
ATOM 725 C CA . ALA A 1 92 ? -1.523 -2.881 -75.135 1.00 83.38 92 ALA A CA 1
ATOM 726 C C . ALA A 1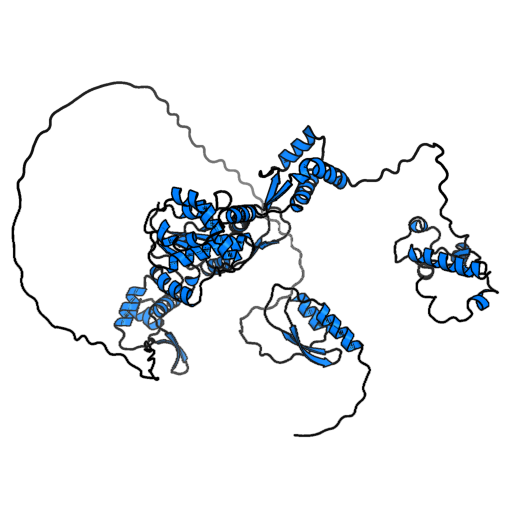 92 ? -1.285 -3.062 -73.625 1.00 83.38 92 ALA A C 1
ATOM 728 O O . ALA A 1 92 ? -0.850 -2.130 -72.947 1.00 83.38 92 ALA A O 1
ATOM 729 N N . ARG A 1 93 ? -1.524 -4.272 -73.100 1.00 83.38 93 ARG A N 1
ATOM 730 C CA . ARG A 1 93 ? -1.331 -4.577 -71.675 1.00 83.38 93 ARG A CA 1
ATOM 731 C C . ARG A 1 93 ? 0.057 -4.134 -71.206 1.00 83.38 93 ARG A C 1
ATOM 733 O O . ARG A 1 93 ? 1.065 -4.582 -71.754 1.00 83.38 93 ARG A O 1
ATOM 740 N N . ARG A 1 94 ? 0.112 -3.310 -70.156 1.00 77.94 94 ARG A N 1
ATOM 741 C CA . ARG A 1 94 ? 1.355 -2.857 -69.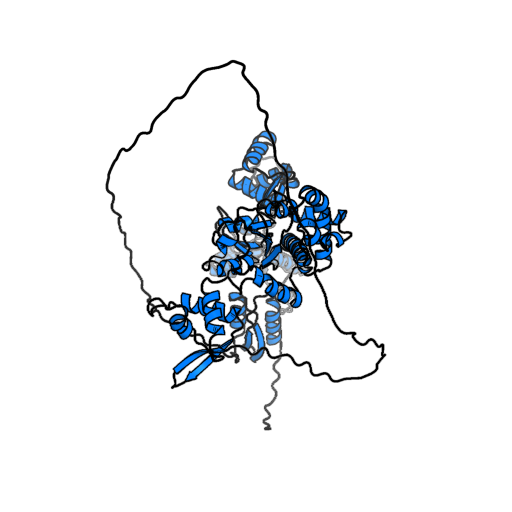512 1.00 77.94 94 ARG A CA 1
ATOM 742 C C . ARG A 1 94 ? 2.071 -4.045 -68.858 1.00 77.94 94 ARG A C 1
ATOM 744 O O . ARG A 1 94 ? 1.863 -4.342 -67.685 1.00 77.94 94 ARG A O 1
ATOM 751 N N . VAL A 1 95 ? 2.911 -4.749 -69.617 1.00 60.75 95 VAL A N 1
ATOM 752 C CA . VAL A 1 95 ? 3.772 -5.814 -69.085 1.00 60.75 95 VAL A CA 1
ATOM 753 C C . VAL A 1 95 ? 4.884 -5.170 -68.259 1.00 60.75 95 VAL A C 1
ATOM 755 O O . VAL A 1 95 ? 5.653 -4.362 -68.779 1.00 60.75 95 VAL A O 1
ATOM 758 N N . ALA A 1 96 ? 4.984 -5.531 -66.977 1.00 50.66 96 ALA A N 1
ATOM 759 C CA . ALA A 1 96 ? 6.082 -5.082 -66.127 1.00 50.66 96 ALA A CA 1
ATOM 760 C C . ALA A 1 96 ? 7.430 -5.496 -66.758 1.00 50.66 96 ALA A C 1
ATOM 762 O O . ALA A 1 96 ? 7.599 -6.673 -67.094 1.00 50.66 96 ALA A O 1
ATOM 763 N N . PRO A 1 97 ? 8.386 -4.568 -66.956 1.00 43.88 97 PRO A N 1
ATOM 764 C CA . PRO A 1 97 ? 9.620 -4.880 -67.662 1.00 43.88 97 PRO A CA 1
ATOM 765 C C . PRO A 1 97 ? 10.447 -5.904 -66.882 1.00 43.88 97 PRO A C 1
ATOM 767 O O . PRO A 1 97 ? 10.804 -5.689 -65.723 1.00 43.88 97 PRO A O 1
ATOM 770 N N . VAL A 1 98 ? 10.785 -7.014 -67.543 1.00 39.84 98 VAL A N 1
ATOM 771 C CA . VAL A 1 98 ? 11.760 -7.983 -67.033 1.00 39.84 98 VAL A CA 1
ATOM 772 C C . VAL A 1 98 ? 13.105 -7.268 -66.912 1.00 39.84 98 VAL A C 1
ATOM 774 O O . VAL A 1 98 ? 13.609 -6.729 -67.897 1.00 39.84 98 VAL A O 1
ATOM 777 N N . SER A 1 99 ? 13.662 -7.229 -65.700 1.00 31.84 99 SER A N 1
ATOM 778 C CA . SER A 1 99 ? 14.884 -6.474 -65.405 1.00 31.84 99 SER A CA 1
ATOM 779 C C . SER A 1 99 ? 16.059 -6.961 -66.266 1.00 31.84 99 SER A C 1
ATOM 781 O O . SER A 1 99 ? 16.407 -8.141 -66.174 1.00 31.84 99 SER A O 1
ATOM 783 N N . PRO A 1 100 ? 16.712 -6.089 -67.058 1.00 39.62 100 PRO A N 1
ATOM 784 C CA . PRO A 1 100 ? 17.974 -6.422 -67.711 1.00 39.62 100 PRO A CA 1
ATOM 785 C C . PRO A 1 100 ? 19.090 -6.635 -66.679 1.00 39.62 100 PRO A C 1
ATOM 787 O O . PRO A 1 100 ? 19.044 -6.073 -65.580 1.00 39.62 100 PRO A O 1
ATOM 790 N N . GLU A 1 101 ? 20.115 -7.406 -67.045 1.00 38.09 101 GLU A N 1
ATOM 791 C CA . GLU A 1 101 ? 21.344 -7.517 -66.250 1.00 38.09 101 GLU A CA 1
ATOM 792 C C . GLU A 1 101 ? 22.068 -6.156 -66.133 1.00 38.09 101 GLU A C 1
ATOM 794 O O . GLU A 1 101 ? 21.963 -5.313 -67.033 1.00 38.09 101 GLU A O 1
ATOM 799 N N . PRO A 1 102 ? 22.787 -5.897 -65.023 1.00 37.84 102 PRO A N 1
ATOM 800 C CA . PRO A 1 102 ? 23.218 -4.548 -64.672 1.00 37.84 102 PRO A CA 1
ATOM 801 C C . PRO A 1 102 ? 24.390 -4.056 -65.530 1.00 37.84 102 PRO A C 1
ATOM 803 O O . PRO A 1 102 ? 25.557 -4.342 -65.257 1.00 37.84 102 PRO A O 1
ATOM 806 N N . VAL A 1 103 ? 24.088 -3.212 -66.517 1.00 41.41 103 VAL A N 1
ATOM 807 C CA . VAL A 1 103 ? 25.090 -2.344 -67.147 1.00 41.41 103 VAL A CA 1
ATOM 808 C C . VAL A 1 103 ? 25.439 -1.214 -66.175 1.00 41.41 103 VAL A C 1
ATOM 810 O O . VAL A 1 103 ? 24.571 -0.458 -65.738 1.00 41.41 103 VAL A O 1
ATOM 813 N N . THR A 1 104 ? 26.720 -1.086 -65.832 1.00 45.97 104 THR A N 1
ATOM 814 C CA . THR A 1 104 ? 27.229 -0.109 -64.859 1.00 45.97 104 THR A CA 1
ATOM 815 C C . THR A 1 104 ? 27.182 1.331 -65.386 1.00 45.97 104 THR A C 1
ATOM 817 O O . THR A 1 104 ? 28.169 1.842 -65.917 1.00 45.97 104 THR A O 1
ATOM 820 N N . GLY A 1 105 ? 26.040 1.998 -65.213 1.00 40.72 105 GLY A N 1
ATOM 821 C CA . GLY A 1 105 ? 25.920 3.461 -65.183 1.00 40.72 105 GLY A CA 1
ATOM 822 C C . GLY A 1 105 ? 25.942 3.992 -63.739 1.00 40.72 105 GLY A C 1
ATOM 823 O O . GLY A 1 105 ? 25.751 3.204 -62.810 1.00 40.72 105 GLY A O 1
ATOM 824 N N . PRO A 1 106 ? 26.177 5.301 -63.510 1.00 40.50 106 PRO A N 1
ATOM 825 C CA . PRO A 1 106 ? 26.228 5.861 -62.162 1.00 40.50 106 PRO A CA 1
ATOM 826 C C . PRO A 1 106 ? 24.858 5.731 -61.493 1.00 40.50 106 PRO A C 1
ATOM 828 O O . PRO A 1 106 ? 23.884 6.373 -61.888 1.00 40.50 106 PRO A O 1
ATOM 831 N N . SER A 1 107 ? 24.789 4.871 -60.482 1.00 36.28 107 SER A N 1
ATOM 832 C CA . SER A 1 107 ? 23.575 4.595 -59.733 1.00 36.28 107 SER A CA 1
ATOM 833 C C . SER A 1 107 ? 23.114 5.847 -58.992 1.00 36.28 107 SER A C 1
ATOM 835 O O . SER A 1 107 ? 23.736 6.283 -58.025 1.00 36.28 107 SER A O 1
ATOM 837 N N . ILE A 1 108 ? 21.966 6.393 -59.403 1.00 42.84 108 ILE A N 1
ATOM 838 C CA . ILE A 1 108 ? 21.168 7.244 -58.519 1.00 42.84 108 ILE A CA 1
ATOM 839 C C . ILE A 1 108 ? 20.634 6.315 -57.432 1.00 42.84 108 ILE A C 1
ATOM 841 O O . ILE A 1 108 ? 19.596 5.671 -57.586 1.00 42.84 108 ILE A O 1
ATOM 845 N N . GLN A 1 109 ? 21.400 6.199 -56.350 1.00 36.75 109 GLN A N 1
ATOM 846 C CA . GLN A 1 109 ? 20.964 5.541 -55.133 1.00 36.75 109 GLN A CA 1
ATOM 847 C C . GLN A 1 109 ? 19.793 6.351 -54.574 1.00 36.75 109 GLN A C 1
ATOM 849 O O . GLN A 1 109 ? 19.977 7.397 -53.955 1.00 36.75 109 GLN A O 1
ATOM 854 N N . LEU A 1 110 ? 18.572 5.870 -54.807 1.00 43.69 110 LEU A N 1
ATOM 855 C CA . LEU A 1 110 ? 17.431 6.239 -53.981 1.00 43.69 110 LEU A CA 1
ATOM 856 C C . LEU A 1 110 ? 17.671 5.616 -52.606 1.00 43.69 110 LEU A C 1
ATOM 858 O O . LEU A 1 110 ? 17.230 4.501 -52.341 1.00 43.69 110 LEU A O 1
ATOM 862 N N . GLU A 1 111 ? 18.432 6.324 -51.769 1.00 41.28 111 GLU A N 1
ATOM 863 C CA . GLU A 1 111 ? 18.667 5.947 -50.379 1.00 41.28 111 GLU A CA 1
ATOM 864 C C . GLU A 1 111 ? 17.323 5.643 -49.712 1.00 41.28 111 GLU A C 1
ATOM 866 O O . GLU A 1 111 ? 16.419 6.490 -49.677 1.00 41.28 111 GLU A O 1
ATOM 871 N N . GLU A 1 112 ? 17.185 4.436 -49.160 1.00 47.34 112 GLU A N 1
ATOM 872 C CA . GLU A 1 112 ? 16.074 4.148 -48.270 1.00 47.34 112 GLU A CA 1
ATOM 873 C C . GLU A 1 112 ? 16.152 5.137 -47.107 1.00 47.34 112 GLU A C 1
ATOM 875 O O . GLU A 1 112 ? 17.054 5.065 -46.272 1.00 47.34 112 GLU A O 1
ATOM 880 N N . LYS A 1 113 ? 15.200 6.077 -47.035 1.00 47.62 113 LYS A N 1
ATOM 881 C CA . LYS A 1 113 ? 15.059 6.979 -45.887 1.00 47.62 113 LYS A CA 1
ATOM 882 C C . LYS A 1 113 ? 14.623 6.180 -44.663 1.00 47.62 113 LYS A C 1
ATOM 884 O O . LYS A 1 113 ? 13.458 6.200 -44.263 1.00 47.62 113 LYS A O 1
ATOM 889 N N . HIS A 1 114 ? 15.572 5.480 -44.051 1.00 56.81 114 HIS A N 1
ATOM 890 C CA . HIS A 1 114 ? 15.396 4.874 -42.749 1.00 56.81 114 HIS A CA 1
ATOM 891 C C . HIS A 1 114 ? 14.997 5.972 -41.762 1.00 56.81 114 HIS A C 1
ATOM 893 O O . HIS A 1 114 ? 15.648 7.012 -41.651 1.00 56.81 114 HIS A O 1
ATOM 899 N N . CYS A 1 115 ? 13.910 5.745 -41.026 1.00 76.19 115 CYS A N 1
ATOM 900 C CA . CYS A 1 115 ? 13.564 6.609 -39.908 1.00 76.19 115 CYS A CA 1
ATOM 901 C C . CYS A 1 115 ? 14.745 6.609 -38.924 1.00 76.19 115 CYS A C 1
ATOM 903 O O . CYS A 1 115 ? 15.105 5.549 -38.413 1.00 76.19 115 CYS A O 1
ATOM 905 N N . SER A 1 116 ? 15.344 7.769 -38.644 1.00 78.19 116 SER A N 1
ATOM 906 C CA . SER A 1 116 ? 16.516 7.869 -37.757 1.00 78.19 116 SER A CA 1
ATOM 907 C C . SER A 1 116 ? 16.254 7.255 -36.378 1.00 78.19 116 SER A C 1
ATOM 909 O O . SER A 1 116 ? 17.102 6.547 -35.843 1.00 78.19 116 SER A O 1
ATOM 911 N N . MET A 1 117 ? 15.029 7.411 -35.866 1.00 80.38 117 MET A N 1
ATOM 912 C CA . MET A 1 117 ? 14.566 6.776 -34.629 1.00 80.38 117 MET A CA 1
ATOM 913 C C . MET A 1 117 ? 14.569 5.239 -34.699 1.00 80.38 117 MET A C 1
ATOM 915 O O . MET A 1 117 ? 14.836 4.604 -33.687 1.00 80.38 117 MET A O 1
ATOM 919 N N . ARG A 1 118 ? 14.320 4.619 -35.864 1.00 81.69 118 ARG A N 1
ATOM 920 C CA . ARG A 1 118 ? 14.419 3.155 -36.043 1.00 81.69 118 ARG A CA 1
ATOM 921 C C . ARG A 1 118 ? 15.871 2.687 -35.955 1.00 81.69 118 ARG A C 1
ATOM 923 O O . ARG A 1 118 ? 16.130 1.672 -35.317 1.00 81.69 118 ARG A O 1
ATOM 930 N N . VAL A 1 119 ? 16.802 3.417 -36.571 1.00 82.88 119 VAL A N 1
ATOM 931 C CA . VAL A 1 119 ? 18.242 3.105 -36.502 1.00 82.88 119 VAL A CA 1
ATOM 932 C C . VAL A 1 119 ? 18.723 3.213 -35.052 1.00 82.88 119 VAL A C 1
ATOM 934 O O . VAL A 1 119 ? 19.230 2.236 -34.507 1.00 82.88 119 VAL A O 1
ATOM 937 N N . GLN A 1 120 ? 18.430 4.341 -34.397 1.00 87.12 120 GLN A N 1
ATOM 938 C CA . GLN A 1 120 ? 18.733 4.587 -32.981 1.00 87.12 120 GLN A CA 1
ATOM 939 C C . GLN A 1 120 ? 18.106 3.528 -32.061 1.00 87.12 120 GLN A C 1
ATOM 941 O O . GLN A 1 120 ? 18.767 3.036 -31.152 1.00 87.12 120 GLN A O 1
ATOM 946 N N . TYR A 1 121 ? 16.853 3.131 -32.314 1.00 89.88 121 TYR A N 1
ATOM 947 C CA . TYR A 1 121 ? 16.169 2.087 -31.549 1.00 89.88 121 TYR A CA 1
ATOM 948 C C . TYR A 1 121 ? 16.894 0.742 -31.633 1.00 89.88 121 TYR A C 1
ATOM 950 O O . TYR A 1 121 ? 17.126 0.122 -30.600 1.00 89.88 121 TYR A O 1
ATOM 958 N N . HIS A 1 122 ? 17.285 0.298 -32.832 1.00 88.75 122 HIS A N 1
ATOM 959 C CA . HIS A 1 122 ? 18.011 -0.965 -32.982 1.00 88.75 122 HIS A CA 1
ATOM 960 C C . HIS A 1 122 ? 19.425 -0.901 -32.392 1.00 88.75 122 HIS A C 1
ATOM 962 O O . HIS A 1 122 ? 19.837 -1.862 -31.756 1.00 88.75 122 HIS A O 1
ATOM 968 N N . GLN A 1 123 ? 20.135 0.224 -32.528 1.00 88.25 123 GLN A N 1
ATOM 969 C CA . GLN A 1 123 ? 21.441 0.420 -31.888 1.00 88.25 123 GLN A CA 1
ATOM 970 C C . GLN A 1 123 ? 21.336 0.308 -30.359 1.00 88.25 123 GLN A C 1
ATOM 972 O O . GLN A 1 123 ? 21.964 -0.558 -29.761 1.00 88.25 123 GLN A O 1
ATOM 977 N N . ILE A 1 124 ? 20.468 1.105 -29.726 1.00 92.31 124 ILE A N 1
ATOM 978 C CA . ILE A 1 124 ? 20.285 1.101 -28.263 1.00 92.31 124 ILE A CA 1
ATOM 979 C C . ILE A 1 124 ? 19.777 -0.265 -27.772 1.00 92.31 124 ILE A C 1
ATOM 981 O O . ILE A 1 124 ? 20.230 -0.761 -26.741 1.00 92.31 124 ILE A O 1
ATOM 985 N N . ARG A 1 125 ? 18.870 -0.913 -28.518 1.00 92.81 125 ARG A N 1
ATOM 986 C CA . ARG A 1 125 ? 18.376 -2.256 -28.184 1.00 92.81 125 ARG A CA 1
ATOM 987 C C . ARG A 1 125 ? 19.482 -3.312 -28.221 1.00 92.81 125 ARG A C 1
ATOM 989 O O . ARG A 1 125 ? 19.471 -4.187 -27.364 1.00 92.81 125 ARG A O 1
ATOM 996 N N . ASN A 1 126 ? 20.402 -3.237 -29.180 1.00 90.06 126 ASN A N 1
ATOM 997 C CA . ASN A 1 126 ? 21.484 -4.210 -29.309 1.00 90.06 126 ASN A CA 1
ATOM 998 C C . ASN A 1 126 ? 22.542 -4.061 -28.204 1.00 90.06 126 ASN A C 1
ATOM 1000 O O . ASN A 1 126 ? 23.031 -5.076 -27.723 1.00 90.06 126 ASN A O 1
ATOM 1004 N N . GLU A 1 127 ? 22.872 -2.832 -27.787 1.00 91.12 127 GLU A N 1
ATOM 1005 C CA . GLU A 1 127 ? 23.895 -2.608 -26.750 1.00 91.12 127 GLU A CA 1
ATOM 1006 C C . GLU A 1 127 ? 23.381 -2.878 -25.327 1.00 91.12 127 GLU A C 1
ATOM 1008 O O . GLU A 1 127 ? 24.059 -3.530 -24.540 1.00 91.12 127 GLU A O 1
ATOM 1013 N N . VAL A 1 128 ? 22.191 -2.368 -24.975 1.00 92.00 128 VAL A N 1
ATOM 1014 C CA . VAL A 1 128 ? 21.690 -2.370 -23.579 1.00 92.00 128 VAL A CA 1
ATOM 1015 C C . VAL A 1 128 ? 20.273 -2.920 -23.424 1.00 92.00 128 VAL A C 1
ATOM 1017 O O . VAL A 1 128 ? 19.772 -3.065 -22.310 1.00 92.00 128 VAL A O 1
ATOM 1020 N N . GLY A 1 129 ? 19.595 -3.252 -24.524 1.00 90.06 129 GLY A N 1
ATOM 1021 C CA . GLY A 1 129 ? 18.180 -3.624 -24.492 1.00 90.06 129 GLY A CA 1
ATOM 1022 C C . GLY A 1 129 ? 17.866 -4.897 -23.711 1.00 90.06 129 GLY A C 1
ATOM 1023 O O . GLY A 1 129 ? 16.728 -5.064 -23.275 1.00 90.06 129 GLY A O 1
ATOM 1024 N N . ASP A 1 130 ? 18.853 -5.770 -23.492 1.00 91.25 130 ASP A N 1
ATOM 1025 C CA . ASP A 1 130 ? 18.656 -6.953 -22.659 1.00 91.25 130 ASP A CA 1
ATOM 1026 C C . ASP A 1 130 ? 18.740 -6.682 -21.151 1.00 91.25 130 ASP A C 1
ATOM 1028 O O . ASP A 1 130 ? 18.047 -7.363 -20.391 1.00 91.25 130 ASP A O 1
ATOM 1032 N N . GLN A 1 131 ? 19.514 -5.670 -20.754 1.00 93.06 131 GLN A N 1
ATOM 1033 C CA . GLN A 1 131 ? 19.744 -5.232 -19.371 1.00 93.06 131 GLN A CA 1
ATOM 1034 C C . GLN A 1 131 ? 18.632 -4.301 -18.863 1.00 93.06 131 GLN A C 1
ATOM 1036 O O . GLN A 1 131 ? 18.379 -4.226 -17.661 1.00 93.06 131 GLN A O 1
ATOM 1041 N N . LEU A 1 132 ? 17.964 -3.591 -19.781 1.00 95.44 132 LEU A N 1
ATOM 1042 C CA . LEU A 1 132 ? 16.882 -2.657 -19.475 1.00 95.44 132 LEU A CA 1
ATOM 1043 C C . LEU A 1 132 ? 15.620 -3.375 -18.973 1.00 95.44 132 LEU A C 1
ATOM 1045 O O . LEU A 1 132 ? 15.038 -4.210 -19.671 1.00 95.44 132 LEU A O 1
ATOM 1049 N N . ARG A 1 133 ? 15.139 -2.978 -17.791 1.00 95.94 133 ARG A N 1
ATOM 1050 C CA . ARG A 1 133 ? 13.893 -3.472 -17.174 1.00 95.94 133 ARG A CA 1
ATOM 1051 C C . ARG A 1 133 ? 13.014 -2.308 -16.718 1.00 95.94 133 ARG A C 1
ATOM 1053 O O . ARG A 1 133 ? 13.513 -1.231 -16.396 1.00 95.94 133 ARG A O 1
ATOM 1060 N N . TYR A 1 134 ? 11.695 -2.506 -16.683 1.00 95.12 134 TYR A N 1
ATOM 1061 C CA . TYR A 1 134 ? 10.749 -1.494 -16.196 1.00 95.12 134 TYR A CA 1
ATOM 1062 C C . TYR A 1 134 ? 10.172 -1.876 -14.832 1.00 95.12 134 TYR A C 1
ATOM 1064 O O . TYR A 1 134 ? 9.396 -2.828 -14.722 1.00 95.12 134 TYR A O 1
ATOM 1072 N N . ASN A 1 135 ? 10.5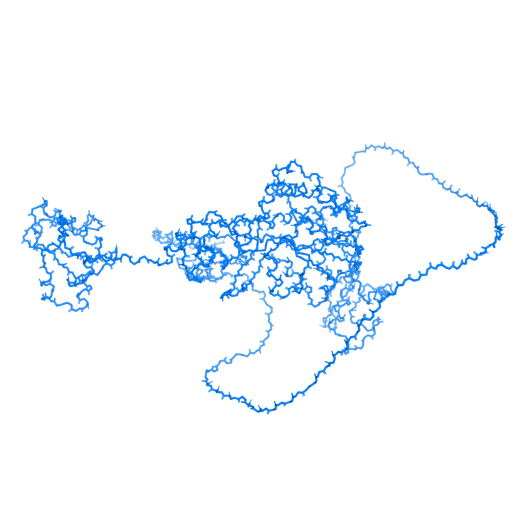20 -1.108 -13.800 1.00 93.94 135 ASN A N 1
ATOM 1073 C CA . ASN A 1 135 ? 10.091 -1.369 -12.432 1.00 93.94 135 ASN A CA 1
ATOM 1074 C C . ASN A 1 135 ? 8.629 -0.926 -12.238 1.00 93.94 135 ASN A C 1
ATOM 1076 O O . ASN A 1 135 ? 8.294 0.263 -12.229 1.00 93.94 135 ASN A O 1
ATOM 1080 N N . LEU A 1 136 ? 7.738 -1.903 -12.063 1.00 91.25 136 LEU A N 1
ATOM 1081 C CA . LEU A 1 136 ? 6.302 -1.706 -11.867 1.00 91.25 136 LEU A CA 1
ATOM 1082 C C . LEU A 1 136 ? 5.949 -1.067 -10.523 1.00 91.25 136 LEU A C 1
ATOM 1084 O O . LEU A 1 136 ? 4.821 -0.588 -10.391 1.00 91.25 136 LEU A O 1
ATOM 1088 N N . LEU A 1 137 ? 6.863 -1.029 -9.553 1.00 90.69 137 LEU A N 1
ATOM 1089 C CA . LEU A 1 137 ? 6.686 -0.297 -8.306 1.00 90.69 137 LEU A CA 1
ATOM 1090 C C . LEU A 1 137 ? 7.121 1.162 -8.491 1.00 90.69 137 LEU A C 1
ATOM 1092 O O . LEU A 1 137 ? 6.269 2.033 -8.605 1.00 90.69 137 LEU A O 1
ATOM 1096 N N . THR A 1 138 ? 8.416 1.449 -8.633 1.00 88.12 138 THR A N 1
ATOM 1097 C CA . THR A 1 138 ? 8.938 2.835 -8.686 1.00 88.12 138 THR A CA 1
ATOM 1098 C C . THR A 1 138 ? 8.483 3.627 -9.921 1.00 88.12 138 THR A C 1
ATOM 1100 O O . THR A 1 138 ? 8.559 4.860 -9.933 1.00 88.12 138 THR A O 1
ATOM 1103 N N . LYS A 1 139 ? 7.993 2.921 -10.954 1.00 87.00 139 LYS A N 1
ATOM 1104 C CA . LYS A 1 139 ? 7.686 3.405 -12.313 1.00 87.00 139 LYS A CA 1
ATOM 1105 C C . LYS A 1 139 ? 8.919 3.882 -13.091 1.00 87.00 139 LYS A C 1
ATOM 1107 O O . LYS A 1 139 ? 8.747 4.512 -14.141 1.00 87.00 139 LYS A O 1
ATOM 1112 N N . GLY A 1 140 ? 10.116 3.596 -12.576 1.00 89.00 140 GLY A N 1
ATOM 1113 C CA . GLY A 1 140 ? 11.407 3.903 -13.182 1.00 89.00 140 GLY A CA 1
ATOM 1114 C C . GLY A 1 140 ? 11.887 2.838 -14.170 1.00 89.00 140 GLY A C 1
ATOM 1115 O O . GLY A 1 140 ? 11.235 1.816 -14.394 1.00 89.00 140 GLY A O 1
ATOM 1116 N N . ILE A 1 141 ? 13.042 3.113 -14.766 1.00 93.56 141 ILE A N 1
ATOM 1117 C CA . ILE A 1 141 ? 13.793 2.179 -15.605 1.00 93.56 141 ILE A CA 1
ATOM 1118 C C . ILE A 1 141 ? 15.018 1.748 -14.805 1.00 93.56 141 ILE A C 1
ATOM 1120 O O . ILE A 1 141 ? 15.600 2.563 -14.090 1.00 93.56 141 ILE A O 1
ATOM 1124 N N . GLU A 1 142 ? 15.393 0.486 -14.936 1.00 94.25 142 GLU A N 1
ATOM 1125 C CA . GLU A 1 142 ? 16.612 -0.060 -14.350 1.00 94.25 142 GLU A CA 1
ATOM 1126 C C . GLU A 1 142 ? 17.516 -0.636 -15.434 1.00 94.25 142 GLU A C 1
ATOM 1128 O O . GLU A 1 142 ? 17.035 -1.106 -16.471 1.00 94.25 142 GLU A O 1
ATOM 1133 N N . LEU A 1 143 ? 18.818 -0.600 -15.167 1.00 93.06 143 LEU A N 1
ATOM 1134 C CA . LEU A 1 143 ? 19.873 -1.209 -15.967 1.00 93.06 143 LEU A CA 1
ATOM 1135 C C . LEU A 1 143 ? 20.701 -2.091 -15.029 1.00 93.06 143 LEU A C 1
ATOM 1137 O O . LEU A 1 143 ? 21.153 -1.619 -13.991 1.00 93.06 143 LEU A O 1
ATOM 1141 N N . ASP A 1 144 ? 20.829 -3.379 -15.351 1.00 90.62 144 ASP A N 1
ATOM 1142 C CA . ASP A 1 144 ? 21.516 -4.382 -14.514 1.00 90.62 144 ASP A CA 1
ATOM 1143 C C . ASP A 1 144 ? 21.016 -4.467 -13.047 1.00 90.62 144 ASP A C 1
ATOM 1145 O O . ASP A 1 144 ? 21.703 -4.981 -12.169 1.00 90.62 144 ASP A O 1
ATOM 1149 N N . GLY A 1 145 ? 19.778 -4.018 -12.790 1.00 87.81 145 GLY A N 1
ATOM 1150 C CA . GLY A 1 145 ? 19.136 -4.012 -11.466 1.00 87.81 145 GLY A CA 1
ATOM 1151 C C . GLY A 1 145 ? 19.335 -2.730 -10.649 1.00 87.81 145 GLY A C 1
ATOM 1152 O O . GLY A 1 145 ? 18.806 -2.636 -9.546 1.00 87.81 145 GLY A O 1
ATOM 1153 N N . GLU A 1 146 ? 20.052 -1.740 -11.185 1.00 90.56 146 GLU A N 1
ATOM 1154 C CA . GLU A 1 146 ? 20.224 -0.422 -10.569 1.00 90.56 146 GLU A CA 1
ATOM 1155 C C . GLU A 1 146 ? 19.339 0.633 -11.242 1.00 90.56 146 GLU A C 1
ATOM 1157 O O . GLU A 1 146 ? 19.032 0.554 -12.437 1.00 90.56 146 GLU A O 1
ATOM 1162 N N . ALA A 1 147 ? 18.924 1.645 -10.475 1.00 91.50 147 ALA A N 1
ATOM 1163 C CA . ALA A 1 147 ? 18.089 2.735 -10.977 1.00 91.50 147 ALA A CA 1
ATOM 1164 C C . ALA A 1 147 ? 18.832 3.546 -12.052 1.00 91.50 147 ALA A C 1
ATOM 1166 O O . ALA A 1 147 ? 19.899 4.104 -11.800 1.00 91.50 147 ALA A O 1
ATOM 1167 N N . LEU A 1 148 ? 18.253 3.628 -13.251 1.00 92.12 148 LEU A N 1
ATOM 1168 C CA . LEU A 1 148 ? 18.915 4.229 -14.403 1.00 92.12 148 LEU A CA 1
ATOM 1169 C C . LEU A 1 148 ? 18.759 5.754 -14.433 1.00 92.12 148 LEU A C 1
ATOM 1171 O O . LEU A 1 148 ? 17.646 6.257 -14.615 1.00 92.12 148 LEU A O 1
ATOM 1175 N N . ASP A 1 149 ? 19.881 6.475 -14.394 1.00 92.44 149 ASP A N 1
ATOM 1176 C CA . ASP A 1 149 ? 19.941 7.821 -14.963 1.00 92.44 149 ASP A CA 1
ATOM 1177 C C . ASP A 1 149 ? 20.051 7.714 -16.495 1.00 92.44 149 ASP A C 1
ATOM 1179 O O . ASP A 1 149 ? 20.957 7.088 -17.056 1.00 92.44 149 ASP A O 1
ATOM 1183 N N . VAL A 1 150 ? 19.048 8.261 -17.181 1.00 90.06 150 VAL A N 1
ATOM 1184 C CA . VAL A 1 150 ? 18.911 8.143 -18.636 1.00 90.06 150 VAL A CA 1
ATOM 1185 C C . VAL A 1 150 ? 19.862 9.094 -19.362 1.00 90.06 150 VAL A C 1
ATOM 1187 O O . VAL A 1 150 ? 20.302 8.769 -20.464 1.00 90.06 150 VAL A O 1
ATOM 1190 N N . ASP A 1 151 ? 20.210 10.226 -18.753 1.00 90.38 151 ASP A N 1
ATOM 1191 C CA . ASP A 1 151 ? 21.079 11.223 -19.368 1.00 90.38 151 ASP A CA 1
ATOM 1192 C C . ASP A 1 151 ? 22.548 10.752 -19.274 1.00 90.38 151 ASP A C 1
ATOM 1194 O O . ASP A 1 151 ? 23.275 10.805 -20.271 1.00 90.38 151 ASP A O 1
ATOM 1198 N N . ASP A 1 152 ? 22.954 10.143 -18.149 1.00 91.56 152 ASP A N 1
ATOM 1199 C CA . ASP A 1 152 ? 24.260 9.468 -18.018 1.00 91.56 152 ASP A CA 1
ATOM 1200 C C . ASP A 1 152 ? 24.413 8.305 -19.016 1.00 91.56 152 ASP A C 1
ATOM 1202 O O . ASP A 1 152 ? 25.457 8.164 -19.664 1.00 91.56 152 ASP A O 1
ATOM 1206 N N . LEU A 1 153 ? 23.368 7.486 -19.210 1.00 92.44 153 LEU A N 1
ATOM 1207 C CA . LEU A 1 153 ? 23.393 6.418 -20.217 1.00 92.44 153 LEU A CA 1
ATOM 1208 C C . LEU A 1 153 ? 23.513 6.971 -21.644 1.00 92.44 153 LEU A C 1
ATOM 1210 O O . LEU A 1 153 ? 24.206 6.378 -22.475 1.00 92.44 153 LEU A O 1
ATOM 1214 N N . GLN A 1 154 ? 22.862 8.100 -21.939 1.00 92.38 154 GLN A N 1
ATOM 1215 C CA . GLN A 1 154 ? 22.962 8.761 -23.240 1.00 92.38 154 GLN A CA 1
ATOM 1216 C C . GLN A 1 154 ? 24.397 9.229 -23.511 1.00 92.38 154 GLN A C 1
ATOM 1218 O O . GLN A 1 154 ? 24.915 9.005 -24.607 1.00 92.38 154 GLN A O 1
ATOM 1223 N N . VAL A 1 155 ? 25.063 9.821 -22.512 1.00 90.81 155 VAL A N 1
ATOM 1224 C CA . VAL A 1 155 ? 26.480 10.209 -22.601 1.00 90.81 155 VAL A CA 1
ATOM 1225 C C . VAL A 1 155 ? 27.371 8.980 -22.784 1.00 90.81 155 VAL A C 1
ATOM 1227 O O . VAL A 1 155 ? 28.224 8.979 -23.673 1.00 90.81 155 VAL A O 1
ATOM 1230 N N . LYS A 1 156 ? 27.146 7.911 -22.008 1.00 91.62 156 LYS A N 1
ATOM 1231 C CA . LYS A 1 156 ? 27.919 6.666 -22.101 1.00 91.62 156 LYS A CA 1
ATOM 1232 C C . LYS A 1 156 ? 27.854 6.052 -23.502 1.00 91.62 156 LYS A C 1
ATOM 1234 O O . LYS A 1 156 ? 28.894 5.850 -24.121 1.00 91.62 156 LYS A O 1
ATOM 1239 N N . LEU A 1 157 ? 26.652 5.825 -24.039 1.00 91.38 157 LEU A N 1
ATOM 1240 C CA . LEU A 1 157 ? 26.473 5.224 -25.370 1.00 91.38 157 LEU A CA 1
ATOM 1241 C C . LEU A 1 157 ? 26.995 6.119 -26.508 1.00 91.38 157 LEU A C 1
ATOM 1243 O O . LEU A 1 157 ? 27.428 5.607 -27.544 1.00 91.38 157 LEU A O 1
ATOM 1247 N N . ALA A 1 158 ? 27.003 7.443 -26.326 1.00 89.38 158 ALA A N 1
ATOM 1248 C CA . ALA A 1 158 ? 27.616 8.365 -27.278 1.00 89.38 158 ALA A CA 1
ATOM 1249 C C . ALA A 1 158 ? 29.154 8.274 -27.279 1.00 89.38 158 ALA A C 1
ATOM 1251 O O . ALA A 1 158 ? 29.757 8.307 -28.351 1.00 89.38 158 ALA A O 1
ATOM 1252 N N . VAL A 1 159 ? 29.787 8.140 -26.107 1.00 89.12 159 VAL A N 1
ATOM 1253 C CA . VAL A 1 159 ? 31.254 8.080 -25.961 1.00 89.12 159 VAL A CA 1
ATOM 1254 C C . VAL A 1 159 ? 31.820 6.694 -26.282 1.00 89.12 159 VAL A C 1
ATOM 1256 O O . VAL A 1 159 ? 32.822 6.596 -26.986 1.00 89.12 159 VAL A O 1
ATOM 1259 N N . GLU A 1 160 ? 31.199 5.628 -25.774 1.00 90.25 160 GLU A N 1
ATOM 1260 C CA . GLU A 1 160 ? 31.729 4.259 -25.851 1.00 90.25 160 GLU A CA 1
ATOM 1261 C C . GLU A 1 160 ? 31.293 3.527 -27.133 1.00 90.25 160 GLU A C 1
ATOM 1263 O O . GLU A 1 160 ? 32.092 2.806 -27.730 1.00 90.25 160 GLU A O 1
ATOM 1268 N N . ASN A 1 161 ? 30.053 3.742 -27.592 1.00 87.88 161 ASN A N 1
ATOM 1269 C CA . ASN A 1 161 ? 29.444 2.991 -28.702 1.00 87.88 161 ASN A CA 1
ATOM 1270 C C . ASN A 1 161 ? 29.177 3.860 -29.950 1.00 87.88 161 ASN A C 1
ATOM 1272 O O . ASN A 1 161 ? 28.681 3.353 -30.957 1.00 87.88 161 ASN A O 1
ATOM 1276 N N . ASN A 1 162 ? 29.500 5.162 -29.910 1.00 85.50 162 ASN A N 1
ATOM 1277 C CA . ASN A 1 162 ? 29.231 6.137 -30.979 1.00 85.50 162 ASN A CA 1
ATOM 1278 C C . ASN A 1 162 ? 27.737 6.207 -31.390 1.00 85.50 162 ASN A C 1
ATOM 1280 O O . ASN A 1 162 ? 27.394 6.410 -32.558 1.00 85.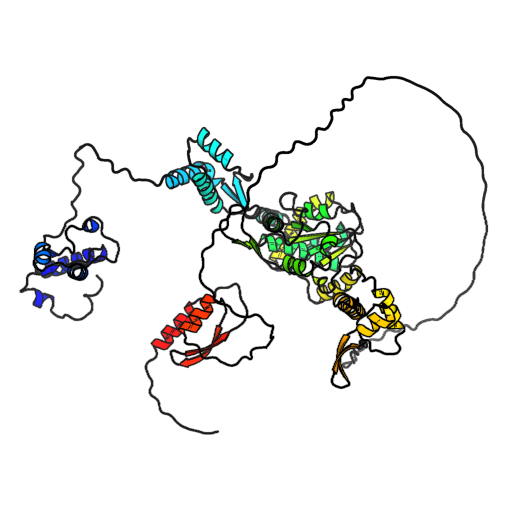50 162 ASN A O 1
ATOM 1284 N N . ILE A 1 163 ? 26.826 6.023 -30.427 1.00 85.25 163 ILE A N 1
ATOM 1285 C CA . ILE A 1 163 ? 25.374 6.082 -30.641 1.00 85.25 163 ILE A CA 1
ATOM 1286 C C . ILE A 1 163 ? 24.865 7.474 -30.269 1.00 85.25 163 ILE A C 1
ATOM 1288 O O . ILE A 1 163 ? 24.767 7.821 -29.095 1.00 85.25 163 ILE A O 1
ATOM 1292 N N . GLN A 1 164 ? 24.476 8.262 -31.273 1.00 82.50 164 GLN A N 1
ATOM 1293 C CA . GLN A 1 164 ? 23.894 9.587 -31.060 1.00 82.50 164 GLN A CA 1
ATOM 1294 C C . GLN A 1 164 ? 22.382 9.596 -31.322 1.00 82.50 164 GLN A C 1
ATOM 1296 O O . GLN A 1 164 ? 21.909 9.330 -32.432 1.00 82.50 164 GLN A O 1
ATOM 1301 N N . ALA A 1 165 ? 21.618 9.990 -30.306 1.00 82.19 165 ALA A N 1
ATOM 1302 C CA . ALA A 1 165 ? 20.202 10.316 -30.413 1.00 82.19 165 ALA A CA 1
ATOM 1303 C C . ALA A 1 165 ? 19.912 11.676 -29.772 1.00 82.19 165 ALA A C 1
ATOM 1305 O O . ALA A 1 165 ? 20.642 12.123 -28.893 1.00 82.19 165 ALA A O 1
ATOM 1306 N N . ALA A 1 166 ? 18.844 12.336 -30.225 1.00 85.38 166 ALA A N 1
ATOM 1307 C CA . ALA A 1 166 ? 18.309 13.507 -29.539 1.00 85.38 166 ALA A CA 1
ATOM 1308 C C . ALA A 1 166 ? 17.556 13.058 -28.279 1.00 85.38 166 ALA A C 1
ATOM 1310 O O . ALA A 1 166 ? 16.853 12.049 -28.328 1.00 85.38 166 ALA A O 1
ATOM 1311 N N . ASP A 1 167 ? 17.628 13.821 -27.194 1.00 84.56 167 ASP A N 1
ATOM 1312 C CA . ASP A 1 167 ? 17.212 13.407 -25.840 1.00 84.56 167 ASP A CA 1
ATOM 1313 C C . ASP A 1 167 ? 15.765 12.878 -25.799 1.00 84.56 167 ASP A C 1
ATOM 1315 O O . ASP A 1 167 ? 15.473 11.786 -25.317 1.00 84.56 167 ASP A O 1
ATOM 1319 N N . ASN A 1 168 ? 14.841 13.591 -26.450 1.00 85.81 168 ASN A N 1
ATOM 1320 C CA . ASN A 1 168 ? 13.428 13.208 -26.581 1.00 85.81 168 ASN A CA 1
ATOM 1321 C C . ASN A 1 168 ? 13.204 11.912 -27.397 1.00 85.81 168 ASN A C 1
ATOM 1323 O O . ASN A 1 168 ? 12.160 11.272 -27.270 1.00 85.81 168 ASN A O 1
ATOM 1327 N N . HIS A 1 169 ? 14.134 11.529 -28.276 1.00 88.69 169 HIS A N 1
ATOM 1328 C CA . HIS A 1 169 ? 14.131 10.216 -28.933 1.00 88.69 169 HIS A CA 1
ATOM 1329 C C . HIS A 1 169 ? 14.751 9.163 -28.016 1.00 88.69 169 HIS A C 1
ATOM 1331 O O . HIS A 1 169 ? 14.148 8.109 -27.834 1.00 88.69 169 HIS A O 1
ATOM 1337 N N . PHE A 1 170 ? 15.900 9.465 -27.408 1.00 90.50 170 PHE A N 1
ATOM 1338 C CA . PHE A 1 170 ? 16.625 8.563 -26.518 1.00 90.50 170 PHE A CA 1
ATOM 1339 C C . PHE A 1 170 ? 15.750 8.101 -25.346 1.00 90.50 170 PHE A C 1
ATOM 1341 O O . PHE A 1 170 ? 15.462 6.910 -25.218 1.00 90.50 170 PHE A O 1
ATOM 1348 N N . GLN A 1 171 ? 15.190 9.048 -24.587 1.00 89.69 171 GLN A N 1
ATOM 1349 C CA . GLN A 1 171 ? 14.296 8.773 -23.461 1.00 89.69 171 GLN A CA 1
ATOM 1350 C C . GLN A 1 171 ? 13.082 7.926 -23.875 1.00 89.69 171 GLN A C 1
ATOM 1352 O O . GLN A 1 171 ? 12.684 7.022 -23.140 1.00 89.69 171 GLN A O 1
ATOM 1357 N N . LYS A 1 172 ? 12.503 8.154 -25.066 1.00 90.31 172 LYS A N 1
ATOM 1358 C CA . LYS A 1 172 ? 11.386 7.341 -25.592 1.00 90.31 172 LYS A CA 1
ATOM 1359 C C . LYS A 1 172 ? 11.809 5.933 -25.988 1.00 90.31 172 LYS A C 1
ATOM 1361 O O . LYS A 1 172 ? 11.058 5.004 -25.715 1.00 90.31 172 LYS A O 1
ATOM 1366 N N . ILE A 1 173 ? 12.968 5.782 -26.625 1.00 92.94 173 ILE A N 1
ATOM 1367 C CA . ILE A 1 173 ? 13.517 4.491 -27.050 1.00 92.94 173 ILE A CA 1
ATOM 1368 C C . ILE A 1 173 ? 13.809 3.626 -25.822 1.00 92.94 173 ILE A C 1
ATOM 1370 O O . ILE A 1 173 ? 13.237 2.545 -25.706 1.00 92.94 173 ILE A O 1
ATOM 1374 N N . VAL A 1 174 ? 14.596 4.132 -24.866 1.00 94.00 174 VAL A N 1
ATOM 1375 C CA . VAL A 1 174 ? 14.921 3.429 -23.611 1.00 94.00 174 VAL A CA 1
ATOM 1376 C C . VAL A 1 174 ? 13.635 3.088 -22.844 1.00 94.00 174 VAL A C 1
ATOM 1378 O O . VAL A 1 174 ? 13.424 1.938 -22.466 1.00 94.00 174 VAL A O 1
ATOM 1381 N N . SER A 1 175 ? 12.702 4.042 -22.721 1.00 92.00 175 SER A N 1
ATOM 1382 C CA . SER A 1 175 ? 11.388 3.812 -22.094 1.00 92.00 175 SER A CA 1
ATOM 1383 C C . SER A 1 175 ? 10.477 2.836 -22.846 1.00 92.00 175 SER A C 1
ATOM 1385 O O . SER A 1 175 ? 9.498 2.357 -22.268 1.00 92.00 175 SER A O 1
ATOM 1387 N N . SER A 1 176 ? 10.710 2.604 -24.138 1.00 93.12 176 SER A N 1
ATOM 1388 C CA . SER A 1 176 ? 9.977 1.611 -24.923 1.00 93.12 176 SER A CA 1
ATOM 1389 C C . SER A 1 176 ? 10.564 0.227 -24.683 1.00 93.12 176 SER A C 1
ATOM 1391 O O . SER A 1 176 ? 9.816 -0.676 -24.332 1.00 93.12 176 SER A O 1
ATOM 1393 N N . ILE A 1 177 ? 11.889 0.091 -24.802 1.00 95.06 177 ILE A N 1
ATOM 1394 C CA . ILE A 1 177 ? 12.612 -1.177 -24.635 1.00 95.06 177 ILE A CA 1
ATOM 1395 C C . ILE A 1 177 ? 12.435 -1.717 -23.210 1.00 95.06 177 ILE A C 1
ATOM 1397 O O . ILE A 1 177 ? 12.017 -2.856 -23.039 1.00 95.06 177 ILE A O 1
ATOM 1401 N N . ALA A 1 178 ? 12.632 -0.884 -22.182 1.00 95.00 178 ALA A N 1
ATOM 1402 C CA . ALA A 1 178 ? 12.451 -1.292 -20.787 1.00 95.00 178 ALA A CA 1
ATOM 1403 C C . ALA A 1 178 ? 11.035 -1.834 -20.505 1.00 95.00 178 ALA A C 1
ATOM 1405 O O . ALA A 1 178 ? 10.865 -2.785 -19.745 1.00 95.00 178 ALA A O 1
ATOM 1406 N N . ARG A 1 179 ? 10.001 -1.261 -21.143 1.00 93.94 179 ARG A N 1
ATOM 1407 C CA . ARG A 1 179 ? 8.601 -1.700 -20.987 1.00 93.94 179 ARG A CA 1
ATOM 1408 C C . ARG A 1 179 ? 8.276 -3.020 -21.683 1.00 93.94 179 ARG A C 1
ATOM 1410 O O . ARG A 1 179 ? 7.205 -3.559 -21.425 1.00 93.94 179 ARG A O 1
ATOM 1417 N N . GLU A 1 180 ? 9.172 -3.552 -22.511 1.00 94.50 180 GLU A N 1
ATOM 1418 C CA . GLU A 1 180 ? 9.081 -4.929 -23.010 1.00 94.50 180 GLU A CA 1
ATOM 1419 C C . GLU A 1 180 ? 9.460 -5.951 -21.919 1.00 94.50 180 GLU A C 1
ATOM 1421 O O . GLU A 1 180 ? 9.028 -7.099 -21.988 1.00 94.50 180 GLU A O 1
ATOM 1426 N N . LYS A 1 181 ? 10.202 -5.526 -20.881 1.00 94.81 181 LYS A N 1
ATOM 1427 C CA . LYS A 1 181 ? 10.594 -6.332 -19.711 1.00 94.81 181 LYS A CA 1
ATOM 1428 C C . LYS A 1 181 ? 10.097 -5.708 -18.387 1.00 94.81 181 LYS A C 1
ATOM 1430 O O . LYS A 1 181 ? 10.909 -5.271 -17.563 1.00 94.81 181 LYS A O 1
ATOM 1435 N N . PRO A 1 182 ? 8.772 -5.613 -18.162 1.00 94.50 182 PRO A N 1
ATOM 1436 C CA . PRO A 1 182 ? 8.226 -5.121 -16.903 1.00 94.50 182 PRO A CA 1
ATOM 1437 C C . PRO A 1 182 ? 8.409 -6.155 -15.787 1.00 94.50 182 PRO A C 1
ATOM 1439 O O . PRO A 1 182 ? 8.240 -7.351 -16.014 1.00 94.50 182 PRO A O 1
ATOM 1442 N N . PHE A 1 183 ? 8.697 -5.700 -14.570 1.00 94.62 183 PHE A N 1
ATOM 1443 C CA . PHE A 1 183 ? 8.822 -6.570 -13.398 1.00 94.62 183 PHE A CA 1
ATOM 1444 C C . PHE A 1 183 ? 8.384 -5.850 -12.117 1.00 94.62 183 PHE A C 1
ATOM 1446 O O . PHE A 1 183 ? 8.360 -4.621 -12.072 1.00 94.62 183 PHE A O 1
ATOM 1453 N N . SER A 1 184 ? 8.038 -6.594 -11.066 1.00 94.81 184 SER A N 1
ATOM 1454 C CA . SER A 1 184 ? 7.744 -6.027 -9.744 1.00 94.81 184 SER A CA 1
ATOM 1455 C C . SER A 1 184 ? 8.778 -6.541 -8.736 1.00 94.81 184 SER A C 1
ATOM 1457 O O . SER A 1 184 ? 8.799 -7.747 -8.486 1.00 94.81 184 SER A O 1
ATOM 1459 N N . PRO A 1 185 ? 9.620 -5.672 -8.137 1.00 95.19 185 PRO A N 1
ATOM 1460 C CA . PRO A 1 185 ? 10.680 -6.108 -7.219 1.00 95.19 185 PRO A CA 1
ATOM 1461 C C . PRO A 1 185 ? 10.118 -6.809 -5.975 1.00 95.19 185 PRO A C 1
ATOM 1463 O O . PRO A 1 185 ? 10.718 -7.748 -5.461 1.00 95.19 185 PRO A O 1
ATOM 1466 N N . VAL A 1 186 ? 8.929 -6.393 -5.527 1.00 97.25 186 VAL A N 1
ATOM 1467 C CA . VAL A 1 186 ? 8.219 -7.015 -4.403 1.00 97.25 186 VAL A CA 1
ATOM 1468 C C . VAL A 1 186 ? 7.749 -8.420 -4.776 1.00 97.25 186 VAL A C 1
ATOM 1470 O O . VAL A 1 186 ? 7.905 -9.333 -3.977 1.00 97.25 186 VAL A O 1
ATOM 1473 N N . VAL A 1 187 ? 7.203 -8.619 -5.981 1.00 97.88 187 VAL A N 1
ATOM 1474 C CA . VAL A 1 187 ? 6.742 -9.946 -6.429 1.00 97.88 187 VAL A CA 1
ATOM 1475 C C . VAL A 1 187 ? 7.917 -10.906 -6.583 1.00 97.88 187 VAL A C 1
ATOM 1477 O O . VAL A 1 187 ? 7.838 -12.011 -6.063 1.00 97.88 187 VAL A O 1
ATOM 1480 N N . GLU A 1 188 ? 9.023 -10.479 -7.200 1.00 97.50 188 GLU A N 1
ATOM 1481 C CA . GLU A 1 188 ? 10.213 -11.332 -7.361 1.00 97.50 188 GLU A CA 1
ATOM 1482 C C . GLU A 1 188 ? 10.809 -11.744 -6.004 1.00 97.50 188 GLU A C 1
ATOM 1484 O O . GLU A 1 188 ? 11.115 -12.919 -5.795 1.00 97.50 188 GLU A O 1
ATOM 1489 N N . TYR A 1 189 ? 10.869 -10.817 -5.041 1.00 98.19 189 TYR A N 1
ATOM 1490 C CA . TYR A 1 189 ? 11.234 -11.126 -3.656 1.00 98.19 189 TYR A CA 1
ATOM 1491 C C . TYR A 1 189 ? 10.252 -12.105 -2.992 1.00 98.19 189 TYR A C 1
ATOM 1493 O O . TYR A 1 189 ? 10.682 -13.100 -2.409 1.00 98.19 189 TYR A O 1
ATOM 1501 N N . LEU A 1 190 ? 8.940 -11.860 -3.097 1.00 98.62 190 LEU A N 1
ATOM 1502 C CA . LEU A 1 190 ? 7.902 -12.717 -2.517 1.00 98.62 190 LEU A CA 1
ATOM 1503 C C . LEU A 1 190 ? 7.923 -14.137 -3.104 1.00 98.62 190 LEU A C 1
ATOM 1505 O O . LEU A 1 190 ? 7.762 -15.105 -2.362 1.00 98.62 190 LEU A O 1
ATOM 1509 N N . ASP A 1 191 ? 8.146 -14.271 -4.411 1.00 98.56 191 ASP A N 1
ATOM 1510 C CA . ASP A 1 191 ? 8.326 -15.554 -5.092 1.00 98.56 191 ASP A CA 1
ATOM 1511 C C . ASP A 1 191 ? 9.570 -16.293 -4.583 1.00 98.56 191 ASP A C 1
ATOM 1513 O O . ASP A 1 191 ? 9.490 -17.482 -4.258 1.00 98.56 191 ASP A O 1
ATOM 1517 N N . GLN A 1 192 ? 10.699 -15.592 -4.449 1.00 98.44 192 GLN A N 1
ATOM 1518 C CA . GLN A 1 192 ? 11.949 -16.151 -3.936 1.00 98.44 192 GLN A CA 1
ATOM 1519 C C . GLN A 1 192 ? 11.802 -16.663 -2.493 1.00 98.44 192 GLN A C 1
ATOM 1521 O O . GLN A 1 192 ? 12.110 -17.826 -2.216 1.00 98.44 192 GLN A O 1
ATOM 1526 N N . VAL A 1 193 ? 11.309 -15.836 -1.565 1.00 98.38 193 VAL A N 1
ATOM 1527 C CA . VAL A 1 193 ? 11.191 -16.240 -0.150 1.00 98.38 193 VAL A CA 1
ATOM 1528 C C . VAL A 1 193 ? 10.114 -17.303 0.059 1.00 98.38 193 VAL A C 1
ATOM 1530 O O . VAL A 1 193 ? 10.245 -18.147 0.944 1.00 98.38 193 VAL A O 1
ATOM 1533 N N . HIS A 1 194 ? 9.082 -17.346 -0.788 1.00 98.44 194 HIS A N 1
ATOM 1534 C CA . HIS A 1 194 ? 8.108 -18.434 -0.781 1.00 98.44 194 HIS A CA 1
ATOM 1535 C C . HIS A 1 194 ? 8.713 -19.772 -1.226 1.00 98.44 194 HIS A C 1
ATOM 1537 O O . HIS A 1 194 ? 8.445 -20.786 -0.586 1.00 98.44 194 HIS A O 1
ATOM 1543 N N . GLN A 1 195 ? 9.572 -19.796 -2.250 1.00 98.12 195 GLN A N 1
ATOM 1544 C CA . GLN A 1 195 ? 10.284 -21.023 -2.638 1.00 98.12 195 GLN A CA 1
ATOM 1545 C C . GLN A 1 195 ? 11.194 -21.549 -1.514 1.00 98.12 195 GLN A C 1
ATOM 1547 O O . GLN A 1 195 ? 11.342 -22.759 -1.358 1.00 98.12 195 GLN A O 1
ATOM 1552 N N . GLN A 1 196 ? 11.780 -20.654 -0.714 1.00 97.75 196 GLN A N 1
ATOM 1553 C CA . GLN A 1 196 ? 12.702 -21.007 0.372 1.00 97.75 196 GLN A CA 1
ATOM 1554 C C . GLN A 1 196 ? 11.982 -21.379 1.684 1.00 97.75 196 GLN A C 1
ATOM 1556 O O . GLN A 1 196 ? 12.373 -22.332 2.361 1.00 97.75 196 GLN A O 1
ATOM 1561 N N . HIS A 1 197 ? 10.911 -20.664 2.041 1.00 97.25 197 HIS A N 1
ATOM 1562 C CA . HIS A 1 197 ? 10.280 -20.743 3.366 1.00 97.25 197 HIS A CA 1
ATOM 1563 C C . HIS A 1 197 ? 8.770 -21.038 3.362 1.00 97.25 197 HIS A C 1
ATOM 1565 O O . HIS A 1 197 ? 8.197 -21.283 4.420 1.00 97.25 197 HIS A O 1
ATOM 1571 N N . GLY A 1 198 ? 8.108 -21.073 2.204 1.00 93.88 198 GLY A N 1
ATOM 1572 C CA . GLY A 1 198 ? 6.652 -21.233 2.071 1.00 93.88 198 GLY A CA 1
ATOM 1573 C C . GLY A 1 198 ? 6.084 -22.623 2.385 1.00 93.88 198 GLY A C 1
ATOM 1574 O O . GLY A 1 198 ? 4.940 -22.903 2.041 1.00 93.88 198 GLY A O 1
ATOM 1575 N N . HIS A 1 199 ? 6.860 -23.499 3.026 1.00 94.81 199 HIS A N 1
ATOM 1576 C CA . HIS A 1 199 ? 6.463 -24.862 3.392 1.00 94.81 199 HIS A CA 1
ATOM 1577 C C . HIS A 1 199 ? 5.619 -24.939 4.680 1.00 94.81 199 HIS A C 1
ATOM 1579 O O . HIS A 1 199 ? 5.060 -25.993 4.977 1.00 94.81 199 HIS A O 1
ATOM 1585 N N . SER A 1 200 ? 5.520 -23.852 5.453 1.00 94.75 200 SER A N 1
ATOM 1586 C CA . SER A 1 200 ? 4.652 -23.752 6.633 1.00 94.75 200 SER A CA 1
ATOM 1587 C C . SER A 1 200 ? 4.101 -22.337 6.796 1.00 94.75 200 SER A C 1
ATOM 1589 O O . SER A 1 200 ? 4.797 -21.361 6.526 1.00 94.75 200 SER A O 1
ATOM 1591 N N . THR A 1 201 ? 2.873 -22.218 7.305 1.00 97.06 201 THR A N 1
ATOM 1592 C CA . THR A 1 201 ? 2.270 -20.933 7.695 1.00 97.06 201 THR A CA 1
ATOM 1593 C C . THR A 1 201 ? 2.371 -20.635 9.192 1.00 97.06 201 THR A C 1
ATOM 1595 O O . THR A 1 201 ? 2.028 -19.530 9.602 1.00 97.06 201 THR A O 1
ATOM 1598 N N . THR A 1 202 ? 2.844 -21.582 10.014 1.00 97.25 202 THR A N 1
ATOM 1599 C CA . THR A 1 202 ? 2.717 -21.530 11.488 1.00 97.25 202 THR A CA 1
ATOM 1600 C C . THR A 1 202 ? 3.447 -20.369 12.163 1.00 97.25 202 THR A C 1
ATOM 1602 O O . THR A 1 202 ? 3.113 -19.985 13.280 1.00 97.25 202 THR A O 1
ATOM 1605 N N . ILE A 1 203 ? 4.429 -19.763 11.489 1.00 97.25 203 ILE A N 1
ATOM 1606 C CA . ILE A 1 203 ? 5.111 -18.556 11.978 1.00 97.25 203 ILE A CA 1
ATOM 1607 C C . ILE A 1 203 ? 4.163 -17.350 12.098 1.00 97.25 203 ILE A C 1
ATOM 1609 O O . ILE A 1 203 ? 4.448 -16.436 12.868 1.00 97.25 203 ILE A O 1
ATOM 1613 N N . LEU A 1 204 ? 3.040 -17.355 11.367 1.00 97.69 204 LEU A N 1
ATOM 1614 C CA . LEU A 1 204 ? 2.038 -16.287 11.366 1.00 97.69 204 LEU A CA 1
ATOM 1615 C C . LEU A 1 204 ? 1.060 -16.361 12.549 1.00 97.69 204 LEU A C 1
ATOM 1617 O O . LEU A 1 204 ? 0.426 -15.356 12.863 1.00 97.69 204 LEU A O 1
ATOM 1621 N N . ASP A 1 205 ? 0.927 -17.526 13.189 1.00 96.44 205 ASP A N 1
ATOM 1622 C CA . ASP A 1 205 ? -0.189 -17.840 14.097 1.00 96.44 205 ASP A CA 1
ATOM 1623 C C . ASP A 1 205 ? -0.158 -17.047 15.415 1.00 96.44 205 ASP A C 1
ATOM 1625 O O . ASP A 1 205 ? -1.170 -16.955 16.107 1.00 96.44 205 ASP A O 1
ATOM 1629 N N . ASN A 1 206 ? 1.005 -16.500 15.786 1.00 96.56 206 ASN A N 1
ATOM 1630 C CA . ASN A 1 206 ? 1.236 -15.834 17.070 1.00 96.56 206 ASN A CA 1
ATOM 1631 C C . ASN A 1 206 ? 2.168 -14.606 16.976 1.00 96.56 206 ASN A C 1
ATOM 1633 O O . ASN A 1 206 ? 2.876 -14.282 17.935 1.00 96.56 206 ASN A O 1
ATOM 1637 N N . LEU A 1 207 ? 2.220 -13.927 15.823 1.00 97.50 207 LEU A N 1
ATOM 1638 C CA . LEU A 1 207 ? 3.108 -12.773 15.611 1.00 97.50 207 LEU A CA 1
ATOM 1639 C C . LEU A 1 207 ? 2.825 -11.595 16.551 1.00 97.50 207 LEU A C 1
ATOM 1641 O O . LEU A 1 207 ? 3.773 -10.985 17.045 1.00 97.50 207 LEU A O 1
ATOM 1645 N N . ALA A 1 208 ? 1.563 -11.275 16.835 1.00 97.44 208 ALA A N 1
ATOM 1646 C CA . ALA A 1 208 ? 1.210 -10.189 17.743 1.00 97.44 208 ALA A CA 1
ATOM 1647 C C . ALA A 1 208 ? 1.547 -10.550 19.198 1.00 97.44 208 ALA A C 1
ATOM 1649 O O . ALA A 1 208 ? 2.155 -9.748 19.918 1.00 97.44 208 ALA A O 1
ATOM 1650 N N . ALA A 1 209 ? 1.257 -11.783 19.615 1.00 97.38 209 ALA A N 1
ATOM 1651 C CA . ALA A 1 209 ? 1.669 -12.283 20.925 1.00 97.38 209 ALA A CA 1
ATOM 1652 C C . ALA A 1 209 ? 3.205 -12.292 21.086 1.00 97.38 209 ALA A C 1
ATOM 1654 O O . ALA A 1 209 ? 3.735 -11.879 22.124 1.00 97.38 209 ALA A O 1
ATOM 1655 N N . ARG A 1 210 ? 3.948 -12.702 20.048 1.00 96.69 210 ARG A N 1
ATOM 1656 C CA . ARG A 1 210 ? 5.419 -12.785 20.056 1.00 96.69 210 ARG A CA 1
ATOM 1657 C C . ARG A 1 210 ? 6.113 -11.429 19.968 1.00 96.69 210 ARG A C 1
ATOM 1659 O O . ARG A 1 210 ? 6.975 -11.161 20.803 1.00 96.69 210 ARG A O 1
ATOM 1666 N N . TYR A 1 211 ? 5.749 -10.556 19.035 1.00 97.44 211 TYR A N 1
ATOM 1667 C CA . TYR A 1 211 ? 6.460 -9.286 18.844 1.00 97.44 211 TYR A CA 1
ATOM 1668 C C . TYR A 1 211 ? 5.939 -8.160 19.741 1.00 97.44 211 TYR A C 1
ATOM 1670 O O . TYR A 1 211 ? 6.738 -7.370 20.242 1.00 97.44 211 TYR A O 1
ATOM 1678 N N . PHE A 1 212 ? 4.634 -8.113 20.020 1.00 97.56 212 PHE A N 1
ATOM 1679 C CA . PHE A 1 212 ? 4.010 -6.993 20.737 1.00 97.56 212 PHE A CA 1
ATOM 1680 C C . PHE A 1 212 ? 3.655 -7.315 22.190 1.00 97.56 212 PHE A C 1
ATOM 1682 O O . PHE A 1 212 ? 3.524 -6.401 23.004 1.00 97.56 212 PHE A O 1
ATOM 1689 N N . GLY A 1 213 ? 3.540 -8.602 22.540 1.00 95.94 213 GLY A N 1
ATOM 1690 C CA . GLY A 1 213 ? 3.010 -9.031 23.838 1.00 95.94 213 GLY A CA 1
ATOM 1691 C C . GLY A 1 213 ? 1.489 -8.883 23.937 1.00 95.94 213 GLY A C 1
ATOM 1692 O O . GLY A 1 213 ? 0.959 -8.799 25.042 1.00 95.94 213 GLY A O 1
ATOM 1693 N N . ALA A 1 214 ? 0.799 -8.819 22.795 1.00 94.75 214 ALA A N 1
ATOM 1694 C CA . ALA A 1 214 ? -0.651 -8.730 22.729 1.00 94.75 214 ALA A CA 1
ATOM 1695 C C . ALA A 1 214 ? -1.295 -10.052 23.193 1.00 94.75 214 ALA A C 1
ATOM 1697 O O . ALA A 1 214 ? -0.841 -1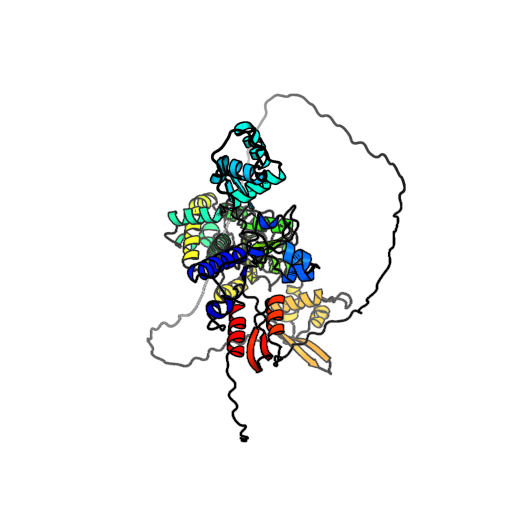1.130 22.821 1.00 94.75 214 ALA A O 1
ATOM 1698 N N . THR A 1 215 ? -2.341 -9.977 24.019 1.00 92.38 215 THR A N 1
ATOM 1699 C CA . THR A 1 215 ? -2.941 -11.157 24.678 1.00 92.38 215 THR A CA 1
ATOM 1700 C C . THR A 1 215 ? -4.210 -11.671 24.005 1.00 92.38 215 THR A C 1
ATOM 1702 O O . THR A 1 215 ? -4.515 -12.857 24.101 1.00 92.38 215 THR A O 1
ATOM 1705 N N . HIS A 1 216 ? -4.969 -10.794 23.344 1.00 95.56 216 HIS A N 1
ATOM 1706 C CA . HIS A 1 216 ? -6.235 -11.164 22.719 1.00 95.56 216 HIS A CA 1
ATOM 1707 C C . HIS A 1 216 ? -6.022 -11.818 21.330 1.00 95.56 216 HIS A C 1
ATOM 1709 O O . HIS A 1 216 ? -5.379 -11.194 20.480 1.00 95.56 216 HIS A O 1
ATOM 1715 N N . PRO A 1 217 ? -6.588 -13.014 21.044 1.00 95.12 217 PRO A N 1
ATOM 1716 C CA . PRO A 1 217 ? -6.302 -13.780 19.818 1.00 95.12 217 PRO A CA 1
ATOM 1717 C C . PRO A 1 217 ? -6.643 -13.090 18.490 1.00 95.12 217 PRO A C 1
ATOM 1719 O O . PRO A 1 217 ? -6.134 -13.479 17.440 1.00 95.12 217 PRO A O 1
ATOM 1722 N N . LEU A 1 218 ? -7.522 -12.083 18.502 1.00 96.56 218 LEU A N 1
ATOM 1723 C CA . LEU A 1 218 ? -7.854 -11.316 17.297 1.00 96.56 218 LEU A CA 1
ATOM 1724 C C . LEU A 1 218 ? -6.660 -10.479 16.796 1.00 96.56 218 LEU A C 1
ATOM 1726 O O . LEU A 1 218 ? -6.549 -10.241 15.598 1.00 96.56 218 LEU A O 1
ATOM 1730 N N . HIS A 1 219 ? -5.724 -10.097 17.673 1.00 97.69 219 HIS A N 1
ATOM 1731 C CA . HIS A 1 219 ? -4.542 -9.326 17.278 1.00 97.69 219 HIS A CA 1
ATOM 1732 C C . HIS A 1 219 ? -3.599 -10.119 16.361 1.00 97.69 219 HIS A C 1
ATOM 1734 O O . HIS A 1 219 ? -3.065 -9.562 15.404 1.00 97.69 219 HIS A O 1
ATOM 1740 N N . ASP A 1 220 ? -3.430 -11.424 16.593 1.00 98.00 220 ASP A N 1
ATOM 1741 C CA . ASP A 1 220 ? -2.669 -12.287 15.682 1.00 98.00 220 ASP A CA 1
ATOM 1742 C C . ASP A 1 220 ? -3.380 -12.414 14.325 1.00 98.00 220 ASP A C 1
ATOM 1744 O O . ASP A 1 220 ? -2.741 -12.312 13.274 1.00 98.00 220 ASP A O 1
ATOM 1748 N N . ARG A 1 221 ? -4.721 -12.509 14.329 1.00 97.88 221 ARG A N 1
ATOM 1749 C CA . ARG A 1 221 ? -5.535 -12.505 13.100 1.00 97.88 221 ARG A CA 1
ATOM 1750 C C . ARG A 1 221 ? -5.399 -11.195 12.318 1.00 97.88 221 ARG A C 1
ATOM 1752 O O . ARG A 1 221 ? -5.268 -11.255 11.096 1.00 97.88 221 ARG A O 1
ATOM 1759 N N . TYR A 1 222 ? -5.357 -10.038 12.986 1.00 98.25 222 TYR A N 1
ATOM 1760 C CA . TYR A 1 222 ? -5.097 -8.741 12.346 1.00 98.25 222 TYR A CA 1
ATOM 1761 C C . TYR A 1 222 ? -3.750 -8.721 11.614 1.00 98.25 222 TYR A C 1
ATOM 1763 O O . TYR A 1 222 ? -3.693 -8.341 10.444 1.00 98.25 222 TYR A O 1
ATOM 1771 N N . ILE A 1 223 ? -2.666 -9.161 12.263 1.00 98.31 223 ILE A N 1
ATOM 1772 C CA . ILE A 1 223 ? -1.326 -9.156 11.655 1.00 98.31 223 ILE A CA 1
ATOM 1773 C C . ILE A 1 223 ? -1.241 -10.147 10.497 1.00 98.31 223 ILE A C 1
ATOM 1775 O O . ILE A 1 223 ? -0.797 -9.772 9.411 1.00 98.31 223 ILE A O 1
ATOM 1779 N N . ARG A 1 224 ? -1.740 -11.374 10.681 1.00 98.38 224 ARG A N 1
ATOM 1780 C CA . ARG A 1 224 ? -1.796 -12.394 9.625 1.00 98.38 224 ARG A CA 1
ATOM 1781 C C . ARG A 1 224 ? -2.543 -11.880 8.393 1.00 98.38 224 ARG A C 1
ATOM 1783 O O . ARG A 1 224 ? -2.004 -11.924 7.290 1.00 98.38 224 ARG A O 1
ATOM 1790 N N . LYS A 1 225 ? -3.731 -11.296 8.578 1.00 98.38 225 LYS A N 1
ATOM 1791 C CA . LYS A 1 225 ? -4.535 -10.723 7.486 1.00 98.38 225 LYS A CA 1
ATOM 1792 C C . LYS A 1 225 ? -3.892 -9.488 6.855 1.00 98.38 225 LYS A C 1
ATOM 1794 O O . LYS A 1 225 ? -3.973 -9.339 5.643 1.00 98.38 225 LYS A O 1
ATOM 1799 N N . THR A 1 226 ? -3.185 -8.660 7.623 1.00 98.56 226 THR A N 1
ATOM 1800 C CA . THR A 1 226 ? -2.417 -7.514 7.094 1.00 98.56 226 THR A CA 1
ATOM 1801 C C . THR A 1 226 ? -1.283 -7.968 6.175 1.00 98.56 226 THR A C 1
ATOM 1803 O O . THR A 1 226 ? -1.100 -7.401 5.100 1.00 98.56 226 THR A O 1
ATOM 1806 N N . LEU A 1 227 ? -0.551 -9.020 6.552 1.00 98.75 227 LEU A N 1
ATOM 1807 C CA . LEU A 1 227 ? 0.505 -9.600 5.717 1.00 98.75 227 LEU A CA 1
ATOM 1808 C C . LEU A 1 227 ? -0.072 -10.218 4.434 1.00 98.75 227 LEU A C 1
ATOM 1810 O O . LEU A 1 227 ? 0.442 -9.957 3.349 1.00 98.75 227 LEU A O 1
ATOM 1814 N N . ILE A 1 228 ? -1.178 -10.965 4.525 1.00 98.69 228 ILE A N 1
ATOM 1815 C CA . ILE A 1 228 ? -1.857 -11.520 3.340 1.00 98.69 228 ILE A CA 1
ATOM 1816 C C . ILE A 1 228 ? -2.397 -10.386 2.445 1.00 98.69 228 ILE A C 1
ATOM 1818 O O . ILE A 1 228 ? -2.256 -10.463 1.230 1.00 98.69 228 ILE A O 1
ATOM 1822 N N . ALA A 1 229 ? -2.929 -9.295 3.012 1.00 98.25 229 ALA A N 1
ATOM 1823 C CA . ALA A 1 229 ? -3.370 -8.117 2.256 1.00 98.25 229 ALA A CA 1
ATOM 1824 C C . ALA A 1 229 ? -2.208 -7.407 1.536 1.00 98.25 229 ALA A C 1
ATOM 1826 O O . ALA A 1 229 ? -2.376 -6.948 0.406 1.00 98.25 229 ALA A O 1
ATOM 1827 N N . ALA A 1 230 ? -1.027 -7.334 2.158 1.00 98.31 230 ALA A N 1
ATOM 1828 C CA . ALA A 1 230 ? 0.180 -6.799 1.530 1.00 98.31 230 ALA A CA 1
ATOM 1829 C C . ALA A 1 230 ? 0.633 -7.673 0.350 1.00 98.31 230 ALA A C 1
ATOM 1831 O O . ALA A 1 230 ? 0.894 -7.151 -0.734 1.00 98.31 230 ALA A O 1
ATOM 1832 N N . VAL A 1 231 ? 0.661 -8.999 0.529 1.00 98.62 231 VAL A N 1
ATOM 1833 C CA . VAL A 1 231 ? 0.932 -9.957 -0.555 1.00 98.62 231 VAL A CA 1
ATOM 1834 C C . VAL A 1 231 ? -0.088 -9.796 -1.686 1.00 98.62 231 VAL A C 1
ATOM 1836 O O . VAL A 1 231 ? 0.302 -9.622 -2.840 1.00 98.62 231 VAL A O 1
ATOM 1839 N N . ALA A 1 232 ? -1.384 -9.773 -1.366 1.00 98.19 232 ALA A N 1
ATOM 1840 C CA . ALA A 1 232 ? -2.453 -9.587 -2.342 1.00 98.19 232 ALA A CA 1
ATOM 1841 C C . ALA A 1 232 ? -2.295 -8.269 -3.115 1.00 98.19 232 ALA A C 1
ATOM 1843 O O . ALA A 1 232 ? -2.467 -8.256 -4.325 1.00 98.19 232 ALA A O 1
ATOM 1844 N N . ARG A 1 233 ? -1.903 -7.167 -2.463 1.00 96.25 233 ARG A N 1
ATOM 1845 C CA . ARG A 1 233 ? -1.635 -5.885 -3.140 1.00 96.25 233 ARG A CA 1
ATOM 1846 C C . ARG A 1 233 ? -0.409 -5.905 -4.056 1.00 96.25 233 ARG A C 1
ATOM 1848 O O . ARG A 1 233 ? -0.394 -5.132 -5.011 1.00 96.25 233 ARG A O 1
ATOM 1855 N N . ALA A 1 234 ? 0.577 -6.766 -3.799 1.00 96.44 234 ALA A N 1
ATOM 1856 C CA . ALA A 1 234 ? 1.764 -6.917 -4.643 1.00 96.44 234 ALA A CA 1
ATOM 1857 C C . ALA A 1 234 ? 1.497 -7.755 -5.907 1.00 96.44 234 ALA A C 1
ATOM 1859 O O . ALA A 1 234 ? 1.960 -7.385 -6.983 1.00 96.44 234 ALA A O 1
ATOM 1860 N N . TYR A 1 235 ? 0.743 -8.856 -5.797 1.00 96.50 235 TYR A N 1
ATOM 1861 C CA . TYR A 1 235 ? 0.369 -9.693 -6.950 1.00 96.50 235 TYR A CA 1
ATOM 1862 C C . TYR A 1 235 ? -0.835 -9.126 -7.724 1.00 96.50 235 TYR A C 1
ATOM 1864 O O . TYR A 1 235 ? -0.836 -9.109 -8.953 1.00 96.50 235 TYR A O 1
ATOM 1872 N N . GLU A 1 236 ? -1.848 -8.631 -7.014 1.00 95.38 236 GLU A N 1
ATOM 1873 C CA . GLU A 1 236 ? -3.080 -8.050 -7.554 1.00 95.38 236 GLU A CA 1
ATOM 1874 C C . GLU A 1 236 ? -3.153 -6.560 -7.196 1.00 95.38 236 GLU A C 1
ATOM 1876 O O . GLU A 1 236 ? -3.884 -6.128 -6.295 1.00 95.38 236 GLU A O 1
ATOM 1881 N N . HIS A 1 237 ? -2.389 -5.738 -7.921 1.00 93.75 237 HIS A N 1
ATOM 1882 C CA . HIS A 1 237 ? -2.493 -4.284 -7.798 1.00 93.75 237 HIS A CA 1
ATOM 1883 C C . HIS A 1 237 ? -3.967 -3.859 -7.929 1.00 93.75 237 HIS A C 1
ATOM 1885 O O . HIS A 1 237 ? -4.669 -4.259 -8.856 1.00 93.75 237 HIS A O 1
ATOM 1891 N N . GLY A 1 238 ? -4.439 -3.016 -7.010 1.00 92.94 238 GLY A N 1
ATOM 1892 C CA . GLY A 1 238 ? -5.833 -2.559 -7.011 1.00 92.94 238 GLY A CA 1
ATOM 1893 C C . GLY A 1 238 ? -6.840 -3.483 -6.313 1.00 92.94 238 GLY A C 1
ATOM 1894 O O . GLY A 1 238 ? -8.013 -3.110 -6.234 1.00 92.94 238 GLY A O 1
ATOM 1895 N N . CYS A 1 239 ? -6.428 -4.630 -5.757 1.00 95.38 239 CYS A N 1
ATOM 1896 C CA . CYS A 1 239 ? -7.314 -5.488 -4.965 1.00 95.38 239 CYS A CA 1
ATOM 1897 C C . CYS A 1 239 ? -7.918 -4.748 -3.750 1.00 95.38 239 CYS A C 1
ATOM 1899 O O . CYS A 1 239 ? -7.439 -3.694 -3.310 1.00 95.38 239 CYS A O 1
ATOM 1901 N N . LYS A 1 240 ? -9.031 -5.257 -3.209 1.00 93.75 240 LYS A N 1
ATOM 1902 C CA . LYS A 1 240 ? -9.751 -4.558 -2.138 1.00 93.75 240 LYS A CA 1
ATOM 1903 C C . LYS A 1 240 ? -9.020 -4.707 -0.801 1.00 93.75 240 LYS A C 1
ATOM 1905 O O . LYS A 1 240 ? -9.040 -5.767 -0.184 1.00 93.75 240 LYS A O 1
ATOM 1910 N N . VAL A 1 241 ? -8.457 -3.598 -0.332 1.00 94.50 241 VAL A N 1
ATOM 1911 C CA . VAL A 1 241 ? -7.982 -3.402 1.044 1.00 94.50 241 VAL A CA 1
ATOM 1912 C C . VAL A 1 241 ? -8.496 -2.036 1.490 1.00 94.50 241 VAL A C 1
ATOM 1914 O O . VAL A 1 241 ? -8.048 -1.034 0.939 1.00 94.50 241 VAL A O 1
ATOM 1917 N N . ASP A 1 242 ? -9.478 -2.001 2.399 1.00 91.38 242 ASP A N 1
ATOM 1918 C CA . ASP A 1 242 ? -10.037 -0.774 3.002 1.00 91.38 242 ASP A CA 1
ATOM 1919 C C . ASP A 1 242 ? -9.849 -0.676 4.522 1.00 91.38 242 ASP A C 1
ATOM 1921 O O . ASP A 1 242 ? -10.481 0.161 5.174 1.00 91.38 242 ASP A O 1
ATOM 1925 N N . THR A 1 243 ? -8.959 -1.510 5.057 1.00 92.69 243 THR A N 1
ATOM 1926 C CA . THR A 1 243 ? -8.514 -1.539 6.450 1.00 92.69 243 THR A CA 1
ATOM 1927 C C . THR A 1 243 ? -7.054 -1.088 6.564 1.00 92.69 243 THR A C 1
ATOM 1929 O O . THR A 1 243 ? -6.302 -1.122 5.589 1.00 92.69 243 THR A O 1
ATOM 1932 N N . ALA A 1 244 ? -6.659 -0.652 7.759 1.00 92.81 244 ALA A N 1
ATOM 1933 C CA . ALA A 1 244 ? -5.292 -0.305 8.124 1.00 92.81 244 ALA A CA 1
ATOM 1934 C C . ALA A 1 244 ? -4.944 -0.927 9.484 1.00 92.81 244 ALA A C 1
ATOM 1936 O O . ALA A 1 244 ? -5.709 -0.815 10.446 1.00 92.81 244 ALA A O 1
ATOM 1937 N N . CYS A 1 245 ? -3.779 -1.570 9.569 1.00 96.06 245 CYS A N 1
ATOM 1938 C CA . CYS A 1 245 ? -3.252 -2.100 10.825 1.00 96.06 245 CYS A CA 1
ATOM 1939 C C . CYS A 1 245 ? -2.565 -0.987 11.612 1.00 96.06 245 CYS A C 1
ATOM 1941 O O . CYS A 1 245 ? -1.641 -0.354 11.097 1.00 96.06 245 CYS A O 1
ATOM 1943 N N . ILE A 1 246 ? -3.004 -0.760 12.851 1.00 94.62 246 ILE A N 1
ATOM 1944 C CA . ILE A 1 246 ? -2.518 0.329 13.698 1.00 94.62 246 ILE A CA 1
ATOM 1945 C C . ILE A 1 246 ? -1.775 -0.252 14.899 1.00 94.62 246 ILE A C 1
ATOM 1947 O O . ILE A 1 246 ? -2.383 -0.906 15.742 1.00 94.62 246 ILE A O 1
ATOM 1951 N N . LEU A 1 247 ? -0.470 0.003 15.014 1.00 95.88 247 LEU A N 1
ATOM 1952 C CA . LEU A 1 247 ? 0.280 -0.361 16.219 1.00 95.88 247 LEU A CA 1
ATOM 1953 C C . LEU A 1 247 ? 0.165 0.763 17.257 1.00 95.88 247 LEU A C 1
ATOM 1955 O O . LEU A 1 247 ? 0.713 1.855 17.078 1.00 95.88 247 LEU A O 1
ATOM 1959 N N . GLN A 1 248 ? -0.527 0.478 18.356 1.00 93.94 248 GLN A N 1
ATOM 1960 C CA . GLN A 1 248 ? -0.731 1.393 19.479 1.00 93.94 248 GLN A CA 1
ATOM 1961 C C . GLN A 1 248 ? 0.264 1.058 20.593 1.00 93.94 248 GLN A C 1
ATOM 1963 O O . GLN A 1 248 ? 0.517 -0.109 20.865 1.00 93.94 248 GLN A O 1
ATOM 1968 N N . GLY A 1 249 ? 0.874 2.052 21.238 1.00 92.50 249 GLY A N 1
ATOM 1969 C CA . GLY A 1 249 ? 1.724 1.805 22.409 1.00 92.50 249 GLY A CA 1
ATOM 1970 C C . GLY A 1 249 ? 2.769 2.888 22.632 1.00 92.50 249 GLY A C 1
ATOM 1971 O O . GLY A 1 249 ? 2.827 3.865 21.894 1.00 92.50 249 GLY A O 1
ATOM 1972 N N . ARG A 1 250 ? 3.639 2.723 23.631 1.00 91.62 250 ARG A N 1
ATOM 1973 C CA . ARG A 1 250 ? 4.591 3.776 24.039 1.00 91.62 250 ARG A CA 1
ATOM 1974 C C . ARG A 1 250 ? 5.546 4.206 22.909 1.00 91.62 250 ARG A C 1
ATOM 1976 O O . ARG A 1 250 ? 5.899 3.423 22.019 1.00 91.62 250 ARG A O 1
ATOM 1983 N N . GLN A 1 251 ? 6.004 5.457 22.973 1.00 90.25 251 GLN A N 1
ATOM 1984 C CA . GLN A 1 251 ? 7.066 5.967 22.102 1.00 90.25 251 GLN A CA 1
ATOM 1985 C C . GLN A 1 251 ? 8.357 5.149 22.305 1.00 90.25 251 GLN A C 1
ATOM 1987 O O . GLN A 1 251 ? 8.626 4.654 23.399 1.00 90.25 251 GLN A O 1
ATOM 1992 N N . GLY A 1 252 ? 9.150 4.960 21.246 1.00 91.69 252 GLY A N 1
ATOM 1993 C CA . GLY A 1 252 ? 10.392 4.173 21.310 1.00 91.69 252 GLY A CA 1
ATOM 1994 C C . GLY A 1 252 ? 10.206 2.647 21.368 1.00 91.69 252 GLY A C 1
ATOM 1995 O O . GLY A 1 252 ? 11.188 1.918 21.509 1.00 91.69 252 GLY A O 1
ATOM 1996 N N . ALA A 1 253 ? 8.976 2.138 21.213 1.00 95.06 253 ALA A N 1
ATOM 1997 C CA . ALA A 1 253 ? 8.688 0.700 21.147 1.00 95.06 253 ALA A CA 1
ATOM 1998 C C . ALA A 1 253 ? 9.068 0.023 19.805 1.00 95.06 253 ALA A C 1
ATOM 2000 O O . ALA A 1 253 ? 8.819 -1.169 19.648 1.00 95.06 253 ALA A O 1
ATOM 2001 N N . ASN A 1 254 ? 9.695 0.755 18.868 1.00 96.19 254 ASN A N 1
ATOM 2002 C CA . ASN A 1 254 ? 10.071 0.329 17.506 1.00 96.19 254 ASN A CA 1
ATOM 2003 C C . ASN A 1 254 ? 8.885 0.015 16.557 1.00 96.19 254 ASN A C 1
ATOM 2005 O O . ASN A 1 254 ? 9.025 -0.795 15.643 1.00 96.19 254 ASN A O 1
ATOM 2009 N N . LYS A 1 255 ? 7.720 0.657 16.749 1.00 95.19 255 LYS A N 1
ATOM 2010 C CA . LYS A 1 255 ? 6.490 0.397 15.969 1.00 95.19 255 LYS A CA 1
ATOM 2011 C C . LYS A 1 255 ? 6.661 0.662 14.465 1.00 95.19 255 LYS A C 1
ATOM 2013 O O . LYS A 1 255 ? 6.449 -0.239 13.666 1.00 95.19 255 LYS A O 1
ATOM 2018 N N . SER A 1 256 ? 7.128 1.851 14.091 1.00 94.12 256 SER A N 1
ATOM 2019 C CA . SER A 1 256 ? 7.391 2.216 12.691 1.00 94.12 256 SER A CA 1
ATOM 2020 C C . SER A 1 256 ? 8.486 1.341 12.074 1.00 94.12 256 SER A C 1
ATOM 2022 O O . SER A 1 256 ? 8.366 0.812 10.970 1.00 94.12 256 SER A O 1
ATOM 2024 N N . THR A 1 257 ? 9.530 1.064 12.861 1.00 96.81 257 THR A N 1
ATOM 2025 C CA . THR A 1 257 ? 10.632 0.172 12.481 1.00 96.81 257 THR A CA 1
ATOM 2026 C C . THR A 1 257 ? 10.167 -1.257 12.181 1.00 96.81 257 THR A C 1
ATOM 2028 O O . THR A 1 257 ? 10.754 -1.898 11.318 1.00 96.81 257 THR A O 1
ATOM 2031 N N . PHE A 1 258 ? 9.117 -1.765 12.839 1.00 97.69 258 PHE A N 1
ATOM 2032 C CA . PHE A 1 258 ? 8.550 -3.086 12.541 1.00 97.69 258 PHE A CA 1
ATOM 2033 C C . PHE A 1 258 ? 7.998 -3.151 11.110 1.00 97.69 258 PHE A C 1
ATOM 2035 O O . PHE A 1 258 ? 8.373 -4.046 10.353 1.00 97.69 258 PHE A O 1
ATOM 2042 N N . PHE A 1 259 ? 7.172 -2.178 10.710 1.00 97.50 259 PHE A N 1
ATOM 2043 C CA . PHE A 1 259 ? 6.642 -2.121 9.345 1.00 97.50 259 PHE A CA 1
ATOM 2044 C C . PHE A 1 259 ? 7.746 -1.886 8.316 1.00 97.50 259 PHE A C 1
ATOM 2046 O O . PHE A 1 259 ? 7.802 -2.589 7.308 1.00 97.50 259 PHE A O 1
ATOM 2053 N N . LYS A 1 260 ? 8.676 -0.975 8.612 1.00 97.38 260 LYS A N 1
ATOM 2054 C CA . LYS A 1 260 ? 9.835 -0.691 7.764 1.00 97.38 260 LYS A CA 1
ATOM 2055 C C . LYS A 1 260 ? 10.720 -1.922 7.525 1.00 97.38 260 LYS A C 1
ATOM 2057 O O . LYS A 1 260 ? 11.116 -2.179 6.392 1.00 97.38 260 LYS A O 1
ATOM 2062 N N . VAL A 1 261 ? 10.983 -2.730 8.556 1.00 98.06 261 VAL A N 1
ATOM 2063 C CA . VAL A 1 261 ? 11.764 -3.974 8.420 1.00 98.06 261 VAL A CA 1
ATOM 2064 C C . VAL A 1 261 ? 11.013 -5.048 7.643 1.00 98.06 261 VAL A C 1
ATOM 2066 O O . VAL A 1 261 ? 11.630 -5.727 6.827 1.00 98.06 261 VAL A O 1
ATOM 2069 N N . LEU A 1 262 ? 9.698 -5.189 7.828 1.00 98.00 262 LEU A N 1
ATOM 2070 C CA . LEU A 1 262 ? 8.902 -6.087 6.988 1.00 98.00 262 LEU A CA 1
ATOM 2071 C C . LEU A 1 262 ? 8.952 -5.663 5.513 1.00 98.00 262 LEU A C 1
ATOM 2073 O O . LEU A 1 262 ? 9.161 -6.508 4.641 1.00 98.00 262 LEU A O 1
ATOM 2077 N N . ALA A 1 263 ? 8.816 -4.369 5.234 1.00 96.50 263 ALA A N 1
ATOM 2078 C CA . ALA A 1 263 ? 8.722 -3.826 3.884 1.00 96.50 263 ALA A CA 1
ATOM 2079 C C . ALA A 1 263 ? 10.066 -3.639 3.152 1.00 96.50 263 ALA A C 1
ATOM 2081 O O . ALA A 1 263 ? 10.050 -3.601 1.931 1.00 96.50 263 ALA A O 1
ATOM 2082 N N . SER A 1 264 ? 11.216 -3.594 3.839 1.00 95.69 264 SER A N 1
ATOM 2083 C CA . SER A 1 264 ? 12.469 -2.952 3.374 1.00 95.69 264 SER A CA 1
ATOM 2084 C C . SER A 1 264 ? 12.355 -1.426 3.309 1.00 95.69 264 SER A C 1
ATOM 2086 O O . SER A 1 264 ? 11.358 -0.895 2.828 1.00 95.69 264 SER A O 1
ATOM 2088 N N . ASP A 1 265 ? 13.449 -0.725 3.628 1.00 93.25 265 ASP A N 1
ATOM 2089 C CA . ASP A 1 265 ? 13.636 0.710 3.353 1.00 93.25 265 ASP A CA 1
ATOM 2090 C C . ASP A 1 265 ? 13.250 1.109 1.917 1.00 93.25 265 ASP A C 1
ATOM 2092 O O . ASP A 1 265 ? 12.647 2.154 1.712 1.00 93.25 265 ASP A O 1
ATOM 2096 N N . ALA A 1 266 ? 13.558 0.265 0.927 1.00 92.12 266 ALA A N 1
ATOM 2097 C CA . ALA A 1 266 ? 13.282 0.539 -0.484 1.00 92.12 266 ALA A CA 1
ATOM 2098 C C . ALA A 1 266 ? 11.786 0.530 -0.860 1.00 92.12 266 ALA A C 1
ATOM 2100 O O . ALA A 1 266 ? 11.425 1.081 -1.900 1.00 92.12 266 ALA A O 1
ATOM 2101 N N . TRP A 1 267 ? 10.916 -0.104 -0.062 1.00 95.81 267 TRP A N 1
ATOM 2102 C CA . TRP A 1 267 ? 9.480 -0.243 -0.353 1.00 95.81 267 TRP A CA 1
ATOM 2103 C C . TRP A 1 267 ? 8.600 0.272 0.797 1.00 95.81 267 TRP A C 1
ATOM 2105 O O . TRP A 1 267 ? 7.449 -0.155 0.933 1.00 95.81 267 TRP A O 1
ATOM 2115 N N . PHE A 1 268 ? 9.126 1.201 1.597 1.00 95.44 268 PHE A N 1
ATOM 2116 C CA . PHE A 1 268 ? 8.472 1.793 2.759 1.00 95.44 268 PHE A CA 1
ATOM 2117 C C . PHE A 1 268 ? 8.537 3.326 2.720 1.00 95.44 268 PHE A C 1
ATOM 2119 O O . PHE A 1 268 ? 9.586 3.889 2.419 1.00 95.44 268 PHE A O 1
ATOM 2126 N N . ASP A 1 269 ? 7.440 3.995 3.073 1.00 92.19 269 ASP A N 1
ATOM 2127 C CA . ASP A 1 269 ? 7.373 5.452 3.248 1.00 92.19 269 ASP A CA 1
ATOM 2128 C C . ASP A 1 269 ? 6.567 5.781 4.518 1.00 92.19 269 ASP A C 1
ATOM 2130 O O . ASP A 1 269 ? 5.450 5.291 4.678 1.00 92.19 269 ASP A O 1
ATOM 2134 N N . ASP A 1 270 ? 7.129 6.582 5.426 1.00 87.25 270 ASP A N 1
ATOM 2135 C CA . ASP A 1 270 ? 6.495 7.084 6.661 1.00 87.25 270 ASP A CA 1
ATOM 2136 C C . ASP A 1 270 ? 6.133 8.577 6.590 1.00 87.25 270 ASP A C 1
ATOM 2138 O O . ASP A 1 270 ? 5.673 9.172 7.565 1.00 87.25 270 ASP A O 1
ATOM 2142 N N . SER A 1 271 ? 6.308 9.194 5.421 1.00 74.44 271 SER A N 1
ATOM 2143 C CA . SER A 1 271 ? 6.143 10.628 5.199 1.00 74.44 271 SER A CA 1
ATOM 2144 C C . SER A 1 271 ? 4.739 11.010 4.719 1.00 74.44 271 SER A C 1
ATOM 2146 O O . SER A 1 271 ? 4.569 12.093 4.152 1.00 74.44 271 SER A O 1
ATOM 2148 N N . LEU A 1 272 ? 3.733 10.139 4.895 1.00 70.00 272 LEU A N 1
ATOM 2149 C CA . LEU A 1 272 ? 2.380 10.371 4.386 1.00 70.00 272 LEU A CA 1
ATOM 2150 C C . LEU A 1 272 ? 1.719 11.573 5.075 1.00 70.00 272 LEU A C 1
ATOM 2152 O O . LEU A 1 272 ? 1.227 11.484 6.199 1.00 70.00 272 LEU A O 1
ATOM 2156 N N . GLY A 1 273 ? 1.665 12.688 4.351 1.00 66.50 273 GLY A N 1
ATOM 2157 C CA . GLY A 1 273 ? 1.021 13.921 4.779 1.00 66.50 273 GLY A CA 1
ATOM 2158 C C . GLY A 1 273 ? -0.504 13.883 4.638 1.00 66.50 273 GLY A C 1
ATOM 2159 O O . GLY A 1 273 ? -1.203 12.971 5.083 1.00 66.50 273 GLY A O 1
ATOM 2160 N N . ASN A 1 274 ? -1.069 14.921 4.020 1.00 65.50 274 ASN A N 1
ATOM 2161 C CA . ASN A 1 274 ? -2.517 15.040 3.877 1.00 65.50 274 ASN A CA 1
ATOM 2162 C C . ASN A 1 274 ? -3.041 14.176 2.712 1.00 65.50 274 ASN A C 1
ATOM 2164 O O . ASN A 1 274 ? -2.709 14.416 1.557 1.00 65.50 274 ASN A O 1
ATOM 2168 N N . ALA A 1 275 ? -3.963 13.247 2.991 1.00 62.00 275 ALA A N 1
ATOM 2169 C CA . ALA A 1 275 ? -4.608 12.361 2.006 1.00 62.00 275 ALA A CA 1
ATOM 2170 C C . ALA A 1 275 ? -5.381 13.064 0.855 1.00 62.00 275 ALA A C 1
ATOM 2172 O O . ALA A 1 275 ? -5.814 12.419 -0.114 1.00 62.00 275 ALA A O 1
ATOM 2173 N N . SER A 1 276 ? -5.604 14.380 0.954 1.00 62.91 276 SER A N 1
ATOM 2174 C CA . SER A 1 276 ? -6.148 15.205 -0.135 1.00 62.91 276 SER A CA 1
ATOM 2175 C C . SER A 1 276 ? -5.093 15.711 -1.130 1.00 62.91 276 SER A C 1
ATOM 2177 O O . SER A 1 276 ? -5.466 16.127 -2.230 1.00 62.91 276 SER A O 1
ATOM 2179 N N . ASP A 1 277 ? -3.806 15.645 -0.787 1.00 69.31 277 ASP A N 1
ATOM 2180 C CA . ASP A 1 277 ? -2.710 16.045 -1.664 1.00 69.31 277 ASP A CA 1
ATOM 2181 C C . ASP A 1 277 ? -2.494 15.019 -2.796 1.00 69.31 277 ASP A C 1
ATOM 2183 O O . ASP A 1 277 ? -2.750 13.818 -2.664 1.00 69.31 277 ASP A O 1
ATOM 2187 N N . LYS A 1 278 ? -2.057 15.510 -3.955 1.00 68.06 278 LYS A N 1
ATOM 2188 C CA . LYS A 1 278 ? -1.777 14.715 -5.154 1.00 68.06 278 LYS A CA 1
ATOM 2189 C C . LYS A 1 278 ? -0.395 14.076 -5.094 1.00 68.06 278 LYS A C 1
ATOM 2191 O O . LYS A 1 278 ? -0.241 12.965 -5.598 1.00 68.06 278 LYS A O 1
ATOM 2196 N N . ASP A 1 279 ? 0.567 14.742 -4.464 1.00 69.25 279 ASP A N 1
ATOM 2197 C CA . ASP A 1 279 ? 1.939 14.240 -4.379 1.00 69.25 279 ASP A CA 1
ATOM 2198 C C . ASP A 1 279 ? 2.040 13.113 -3.337 1.00 69.25 279 ASP A C 1
ATOM 2200 O O . ASP A 1 279 ? 2.698 12.101 -3.571 1.00 69.25 279 ASP A O 1
ATOM 2204 N N . GLU A 1 280 ? 1.246 13.187 -2.265 1.00 73.62 280 GLU A N 1
ATOM 2205 C CA . GLU A 1 280 ? 1.056 12.089 -1.304 1.00 73.62 280 GLU A CA 1
ATOM 2206 C C . GLU A 1 280 ? 0.446 10.835 -1.955 1.00 73.62 280 GLU A C 1
ATOM 2208 O O . GLU A 1 280 ? 0.851 9.707 -1.672 1.00 73.62 280 GLU A O 1
ATOM 2213 N N . ARG A 1 281 ? -0.475 11.003 -2.916 1.00 78.06 281 ARG A N 1
ATOM 2214 C CA . ARG A 1 281 ? -1.016 9.870 -3.689 1.00 78.06 281 ARG A CA 1
ATOM 2215 C C . ARG A 1 281 ? 0.018 9.237 -4.612 1.00 78.06 281 ARG A C 1
ATOM 2217 O O . ARG A 1 281 ? -0.065 8.038 -4.850 1.00 78.06 281 ARG A O 1
ATOM 2224 N N . LEU A 1 282 ? 1.000 9.989 -5.116 1.00 82.50 282 LEU A N 1
ATOM 2225 C CA . LEU A 1 282 ? 2.084 9.414 -5.921 1.00 82.50 282 LEU A CA 1
ATOM 2226 C C . LEU A 1 282 ? 2.960 8.450 -5.105 1.00 82.50 282 LEU A C 1
ATOM 2228 O O . LEU A 1 282 ? 3.423 7.460 -5.675 1.00 82.50 282 LEU A O 1
ATOM 2232 N N . LYS A 1 283 ? 3.138 8.679 -3.793 1.00 85.44 283 LYS A N 1
ATOM 2233 C CA . LYS A 1 283 ? 3.897 7.780 -2.900 1.00 85.44 283 LYS A CA 1
ATOM 2234 C C . LYS A 1 283 ? 3.276 6.380 -2.840 1.00 85.44 283 LYS A C 1
ATOM 2236 O O . LYS A 1 283 ? 3.984 5.398 -3.048 1.00 85.44 283 LYS A O 1
ATOM 2241 N N . LEU A 1 284 ? 1.945 6.280 -2.712 1.00 87.69 284 LEU A N 1
ATOM 2242 C CA . LEU A 1 284 ? 1.196 5.003 -2.726 1.00 87.69 284 LEU A CA 1
ATOM 2243 C C . LEU A 1 284 ? 1.473 4.128 -3.961 1.00 87.69 284 LEU A C 1
ATOM 2245 O O . LEU A 1 284 ? 1.290 2.915 -3.918 1.00 87.69 284 LEU A O 1
ATOM 2249 N N . HIS A 1 285 ? 1.882 4.723 -5.084 1.00 88.94 285 HIS A N 1
ATOM 2250 C CA . HIS A 1 285 ? 2.201 3.983 -6.306 1.00 88.94 285 HIS A CA 1
ATOM 2251 C C . HIS A 1 285 ? 3.693 3.719 -6.497 1.00 88.94 285 HIS A C 1
ATOM 2253 O O . HIS A 1 285 ? 4.037 3.219 -7.562 1.00 88.94 285 HIS A O 1
ATOM 2259 N N . LYS A 1 286 ? 4.544 4.048 -5.515 1.00 90.50 286 LYS A N 1
ATOM 2260 C CA . LYS A 1 286 ? 6.007 3.881 -5.540 1.00 90.50 286 LYS A CA 1
ATOM 2261 C C . LYS A 1 286 ? 6.580 3.034 -4.399 1.00 90.50 286 LYS A C 1
ATOM 2263 O O . LYS A 1 286 ? 7.740 2.647 -4.490 1.00 90.50 286 LYS A O 1
ATOM 2268 N N . VAL A 1 287 ? 5.796 2.736 -3.363 1.00 93.88 287 VAL A N 1
ATOM 2269 C CA . VAL A 1 287 ? 6.186 1.870 -2.237 1.00 93.88 287 VAL A CA 1
ATOM 2270 C C . VAL A 1 287 ? 5.118 0.810 -1.956 1.00 93.88 287 VAL A C 1
ATOM 2272 O O . VAL A 1 287 ? 4.016 0.869 -2.499 1.00 93.88 287 VAL A O 1
ATOM 2275 N N . TRP A 1 288 ? 5.451 -0.189 -1.140 1.00 96.88 288 TRP A N 1
ATOM 2276 C CA . TRP A 1 288 ? 4.569 -1.310 -0.799 1.00 96.88 288 TRP A CA 1
ATOM 2277 C C . TRP A 1 288 ? 3.853 -1.103 0.540 1.00 96.88 288 TRP A C 1
ATOM 2279 O O . TRP A 1 288 ? 2.681 -1.447 0.688 1.00 96.88 288 TRP A O 1
ATOM 2289 N N . PHE A 1 289 ? 4.533 -0.480 1.500 1.00 96.50 289 PHE A N 1
ATOM 2290 C CA . PHE A 1 289 ? 3.951 -0.037 2.760 1.00 96.50 289 PHE A CA 1
ATOM 2291 C C . PHE A 1 289 ? 4.016 1.482 2.833 1.00 96.50 289 PHE A C 1
ATOM 2293 O O . PHE A 1 289 ? 5.077 2.071 2.635 1.00 96.50 289 PHE A O 1
ATOM 2300 N N . VAL A 1 290 ? 2.886 2.100 3.165 1.00 93.06 290 VAL A N 1
ATOM 2301 C CA . VAL A 1 290 ? 2.841 3.499 3.585 1.00 93.06 290 VAL A CA 1
ATOM 2302 C C . VAL A 1 290 ? 2.398 3.543 5.041 1.00 93.06 290 VAL A C 1
ATOM 2304 O O . VAL A 1 290 ? 1.277 3.136 5.356 1.00 93.06 290 VAL A O 1
ATOM 2307 N N . GLU A 1 291 ? 3.275 4.006 5.929 1.00 90.94 291 GLU A N 1
ATOM 2308 C CA . GLU A 1 291 ? 2.910 4.321 7.306 1.00 90.94 291 GLU A CA 1
ATOM 2309 C C . GLU A 1 291 ? 2.284 5.711 7.377 1.00 90.94 291 GLU A C 1
ATOM 2311 O O . GLU A 1 291 ? 2.828 6.702 6.893 1.00 90.94 291 GLU A O 1
ATOM 2316 N N . TRP A 1 292 ? 1.145 5.779 8.057 1.00 82.44 292 TRP A N 1
ATOM 2317 C CA . TRP A 1 292 ? 0.602 7.022 8.562 1.00 82.44 292 TRP A CA 1
ATOM 2318 C C . TRP A 1 292 ? 1.203 7.321 9.935 1.00 82.44 292 TRP A C 1
ATOM 2320 O O . TRP A 1 292 ? 0.698 6.862 10.967 1.00 82.44 292 TRP A O 1
ATOM 2330 N N . ALA A 1 293 ? 2.305 8.068 9.938 1.00 62.06 293 ALA A N 1
ATOM 2331 C CA . ALA A 1 293 ? 2.780 8.738 11.138 1.00 62.06 293 ALA A CA 1
ATOM 2332 C C . ALA A 1 293 ? 1.772 9.837 11.532 1.00 62.06 293 ALA A C 1
ATOM 2334 O O . ALA A 1 293 ? 1.158 10.461 10.668 1.00 62.06 293 ALA A O 1
ATOM 2335 N N . GLU A 1 294 ? 1.590 10.063 12.835 1.00 63.25 294 GLU A N 1
ATOM 2336 C CA . GLU A 1 294 ? 0.647 11.054 13.390 1.00 63.25 294 GLU A CA 1
ATOM 2337 C C . GLU A 1 294 ? -0.836 10.819 13.040 1.00 63.25 294 GLU A C 1
ATOM 2339 O O . GLU A 1 294 ? -1.586 11.748 12.717 1.00 63.25 294 GLU A O 1
ATOM 2344 N N . LEU A 1 295 ? -1.272 9.560 13.145 1.00 65.88 295 LEU A N 1
ATOM 2345 C CA . LEU A 1 295 ? -2.635 9.094 12.881 1.00 65.88 295 LEU A CA 1
ATOM 2346 C C . LEU A 1 295 ? -3.709 10.031 13.485 1.00 65.88 295 LEU A C 1
ATOM 2348 O O . LEU A 1 295 ? -4.625 10.483 12.794 1.00 65.88 295 LEU A O 1
ATOM 2352 N N . GLU A 1 296 ? -3.540 10.400 14.757 1.00 62.34 296 GLU A N 1
ATOM 2353 C CA . GLU A 1 296 ? -4.385 11.312 15.539 1.00 62.34 296 GLU A CA 1
ATOM 2354 C C . GLU A 1 296 ? -4.605 12.708 14.919 1.00 62.34 296 GLU A C 1
ATOM 2356 O O . GLU A 1 296 ? -5.647 13.333 15.147 1.00 62.34 296 GLU A O 1
ATOM 2361 N N . THR A 1 297 ? -3.684 13.215 14.092 1.00 61.91 297 THR A N 1
ATOM 2362 C CA . THR A 1 297 ? -3.867 14.521 13.437 1.00 61.91 297 THR A CA 1
ATOM 2363 C C . THR A 1 297 ? -4.973 14.490 12.386 1.00 61.91 297 THR A C 1
ATOM 2365 O O . THR A 1 297 ? -5.634 15.511 12.172 1.00 61.91 297 THR A O 1
ATOM 2368 N N . VAL A 1 298 ? -5.212 13.319 11.788 1.00 58.06 298 VAL A N 1
ATOM 2369 C CA . VAL A 1 298 ? -6.140 13.105 10.673 1.00 58.06 298 VAL A CA 1
ATOM 2370 C C . VAL A 1 298 ? -7.533 12.664 11.149 1.00 58.06 298 VAL A C 1
ATOM 2372 O O . VAL A 1 298 ? -8.528 12.926 10.472 1.00 58.06 298 VAL A O 1
ATOM 2375 N N . PHE A 1 299 ? -7.665 12.133 12.370 1.00 57.72 299 PHE A N 1
ATOM 2376 C CA . PHE A 1 299 ? -8.974 11.905 13.017 1.00 57.72 299 PHE A CA 1
ATOM 2377 C C . PHE A 1 299 ? -9.671 13.190 13.487 1.00 57.72 299 PHE A C 1
ATOM 2379 O O . PHE A 1 299 ? -10.710 13.166 14.142 1.00 57.72 299 PHE A O 1
ATOM 2386 N N . LYS A 1 300 ? -9.185 14.368 13.095 1.00 59.81 300 LYS A N 1
ATOM 2387 C CA . LYS A 1 300 ? -9.955 15.600 13.276 1.00 59.81 300 LYS A CA 1
ATOM 2388 C C . LYS A 1 300 ? -11.234 15.519 12.434 1.00 59.81 300 LYS A C 1
ATOM 2390 O O . LYS A 1 300 ? -11.216 15.179 11.253 1.00 59.81 300 LYS A O 1
ATOM 2395 N N . ARG A 1 301 ? -12.374 15.878 13.046 1.00 56.28 301 ARG A N 1
ATOM 2396 C CA . ARG A 1 301 ? -13.755 15.704 12.523 1.00 56.28 301 ARG A CA 1
ATOM 2397 C C . ARG A 1 301 ? -14.017 16.211 11.091 1.00 56.28 301 ARG A C 1
ATOM 2399 O O . ARG A 1 301 ? -15.074 15.913 10.541 1.00 56.28 301 ARG A O 1
ATOM 2406 N N . ARG A 1 302 ? -13.113 16.997 10.499 1.00 54.56 302 ARG A N 1
ATOM 2407 C CA . ARG A 1 302 ? -13.241 17.552 9.145 1.00 54.56 302 ARG A CA 1
ATOM 2408 C C . ARG A 1 302 ? -12.826 16.571 8.041 1.00 54.56 302 ARG A C 1
ATOM 2410 O O . ARG A 1 302 ? -13.374 16.669 6.947 1.00 54.56 302 ARG A O 1
ATOM 2417 N N . ASP A 1 303 ? -11.942 15.616 8.337 1.00 64.25 303 ASP A N 1
ATOM 2418 C CA . ASP A 1 303 ? -11.241 14.832 7.309 1.00 64.25 303 ASP A CA 1
ATOM 2419 C C . ASP A 1 303 ? -11.633 13.347 7.265 1.00 64.25 303 ASP A C 1
ATOM 2421 O O . ASP A 1 303 ? -11.373 12.668 6.274 1.00 64.25 303 ASP A O 1
ATOM 2425 N N . VAL A 1 304 ? -12.359 12.833 8.263 1.00 70.94 304 VAL A N 1
ATOM 2426 C CA . VAL A 1 304 ? -12.684 11.396 8.380 1.00 70.94 304 VAL A CA 1
ATOM 2427 C C . VAL A 1 304 ? -13.420 10.815 7.157 1.00 70.94 304 VAL A C 1
ATOM 2429 O O . VAL A 1 304 ? -13.191 9.666 6.776 1.00 70.94 304 VAL A O 1
ATOM 2432 N N . ALA A 1 305 ? -14.281 11.588 6.487 1.00 74.56 305 ALA A N 1
ATOM 2433 C CA . ALA A 1 305 ? -14.921 11.145 5.243 1.00 74.56 305 ALA A CA 1
ATOM 2434 C C . ALA A 1 305 ? -13.902 10.975 4.097 1.00 74.56 305 ALA A C 1
ATOM 2436 O O . ALA A 1 305 ? -13.967 9.995 3.350 1.00 74.56 305 ALA A O 1
ATOM 2437 N N . THR A 1 306 ? -12.931 11.888 4.006 1.00 76.19 306 THR A N 1
ATOM 2438 C CA . THR A 1 306 ? -11.792 11.826 3.081 1.00 76.19 306 THR A CA 1
ATOM 2439 C C . THR A 1 306 ? -10.912 10.619 3.394 1.00 76.19 306 THR A C 1
ATOM 2441 O O . THR A 1 306 ? -10.582 9.875 2.477 1.00 76.19 306 THR A O 1
ATOM 2444 N N . VAL A 1 307 ? -10.617 10.354 4.673 1.00 77.50 307 VAL A N 1
ATOM 2445 C CA . VAL A 1 307 ? -9.857 9.173 5.131 1.00 77.50 307 VAL A CA 1
ATOM 2446 C C . VAL A 1 307 ? -10.549 7.872 4.733 1.00 77.50 307 VAL A C 1
ATOM 2448 O O . VAL A 1 307 ? -9.922 6.987 4.157 1.00 77.50 307 VAL A O 1
ATOM 2451 N N . LYS A 1 308 ? -11.861 7.753 4.973 1.00 78.50 308 LYS A N 1
ATOM 2452 C CA . LYS A 1 308 ? -12.634 6.568 4.569 1.00 78.50 308 LYS A CA 1
ATOM 2453 C C . LYS A 1 308 ? -12.584 6.347 3.064 1.00 78.50 308 LYS A C 1
ATOM 2455 O O . LYS A 1 308 ? -12.418 5.205 2.643 1.00 78.50 308 LYS A O 1
ATOM 2460 N N . ALA A 1 309 ? -12.734 7.403 2.265 1.00 82.38 309 ALA A N 1
ATOM 2461 C CA . ALA A 1 309 ? -12.630 7.321 0.810 1.00 82.38 309 ALA A CA 1
ATOM 2462 C C . ALA A 1 309 ? -11.205 6.948 0.366 1.00 82.38 309 ALA A C 1
ATOM 2464 O O . ALA A 1 309 ? -11.044 6.104 -0.511 1.00 82.38 309 ALA A O 1
ATOM 2465 N N . PHE A 1 310 ? -10.189 7.521 1.014 1.00 82.75 310 PHE A N 1
ATOM 2466 C CA . PHE A 1 310 ? -8.777 7.258 0.767 1.00 82.75 310 PHE A CA 1
ATOM 2467 C C . PHE A 1 310 ? -8.410 5.801 1.056 1.00 82.75 310 PHE A C 1
ATOM 2469 O O . PHE A 1 310 ? -7.943 5.130 0.143 1.00 82.75 310 PHE A O 1
ATOM 2476 N N . LEU A 1 311 ? -8.699 5.275 2.251 1.00 84.19 311 LEU A N 1
ATOM 2477 C CA . LEU A 1 311 ? -8.508 3.856 2.582 1.00 84.19 311 LEU A CA 1
ATOM 2478 C C . LEU A 1 311 ? -9.315 2.948 1.649 1.00 84.19 311 LEU A C 1
ATOM 2480 O O . LEU A 1 311 ? -8.811 1.943 1.169 1.00 84.19 311 LEU A O 1
ATOM 2484 N N . SER A 1 312 ? -10.560 3.319 1.336 1.00 84.88 312 SER A N 1
ATOM 2485 C CA . SER A 1 312 ? -11.437 2.481 0.512 1.00 84.88 312 SER A CA 1
ATOM 2486 C C . SER A 1 312 ? -11.040 2.397 -0.963 1.00 84.88 312 SER A C 1
ATOM 2488 O O . SER A 1 312 ? -11.602 1.540 -1.655 1.00 84.88 312 SER A O 1
ATOM 2490 N N . SER A 1 313 ? -10.136 3.257 -1.445 1.00 87.00 313 SER A N 1
ATOM 2491 C CA . SER A 1 313 ? -9.789 3.343 -2.863 1.00 87.00 313 SER A CA 1
ATOM 2492 C C . SER A 1 313 ? -8.849 2.219 -3.302 1.00 87.00 313 SER A C 1
ATOM 2494 O O . SER A 1 313 ? -7.763 2.015 -2.756 1.00 87.00 313 SER A O 1
ATOM 2496 N N . SER A 1 314 ? -9.253 1.499 -4.345 1.00 88.94 314 SER A N 1
ATOM 2497 C CA . SER A 1 314 ? -8.407 0.540 -5.061 1.00 88.94 314 SER A CA 1
ATOM 2498 C C . SER A 1 314 ? -7.389 1.239 -5.965 1.00 88.94 314 SER A C 1
ATOM 2500 O O . SER A 1 314 ? -6.259 0.763 -6.093 1.00 88.94 314 SER A O 1
ATOM 2502 N N . ARG A 1 315 ? -7.793 2.367 -6.562 1.00 90.00 315 ARG A N 1
ATOM 2503 C CA . ARG A 1 315 ? -7.105 3.071 -7.650 1.00 90.00 315 ARG A CA 1
ATOM 2504 C C . ARG A 1 315 ? -7.096 4.577 -7.420 1.00 90.00 315 ARG A C 1
ATOM 2506 O O . ARG A 1 315 ? -8.003 5.097 -6.769 1.00 90.00 315 ARG A O 1
ATOM 2513 N N . ASP A 1 316 ? -6.140 5.282 -8.010 1.00 89.19 316 ASP A N 1
ATOM 2514 C CA . ASP A 1 316 ? -6.135 6.745 -8.051 1.00 89.19 316 ASP A CA 1
ATOM 2515 C C . ASP A 1 316 ? -6.052 7.283 -9.478 1.00 89.19 316 ASP A C 1
ATOM 2517 O O . ASP A 1 316 ? -5.372 6.741 -10.348 1.00 89.19 316 ASP A O 1
ATOM 2521 N N . LEU A 1 317 ? -6.747 8.400 -9.696 1.00 87.62 317 LEU A N 1
ATOM 2522 C CA . LEU A 1 317 ? -6.666 9.201 -10.910 1.00 87.62 317 LEU A CA 1
ATOM 2523 C C . LEU A 1 317 ? -5.609 10.287 -10.701 1.00 87.62 317 LEU A C 1
ATOM 2525 O O . LEU A 1 317 ? -5.876 11.318 -10.082 1.00 87.62 317 LEU A O 1
ATOM 2529 N N . ILE A 1 318 ? -4.402 10.046 -11.209 1.00 83.94 318 ILE A N 1
ATOM 2530 C CA . ILE A 1 318 ? -3.239 10.915 -11.012 1.00 83.94 318 ILE A CA 1
ATOM 2531 C C . ILE A 1 318 ? -2.748 11.419 -12.364 1.00 83.94 318 ILE A C 1
ATOM 2533 O O . ILE A 1 318 ? -2.628 10.665 -13.327 1.00 83.94 318 ILE A O 1
ATOM 2537 N N . ARG A 1 319 ? -2.426 12.710 -12.446 1.00 82.62 319 ARG A N 1
ATOM 2538 C CA . ARG A 1 319 ? -1.654 13.267 -13.559 1.00 82.62 319 ARG A CA 1
ATOM 2539 C C . ARG A 1 319 ? -0.169 13.159 -13.195 1.00 82.62 319 ARG A C 1
ATOM 2541 O O . ARG A 1 319 ? 0.236 13.869 -12.278 1.00 82.62 319 ARG A O 1
ATOM 2548 N N . PRO A 1 320 ? 0.637 12.308 -13.856 1.00 78.94 320 PRO A N 1
ATOM 2549 C CA . PRO A 1 320 ? 2.063 12.219 -13.553 1.00 78.94 320 PRO A CA 1
ATOM 2550 C C . PRO A 1 320 ? 2.765 13.565 -13.791 1.00 78.94 320 PRO A C 1
ATOM 2552 O O . PRO A 1 320 ? 2.304 14.329 -14.651 1.00 78.94 320 PRO A O 1
ATOM 2555 N N . PRO A 1 321 ? 3.898 13.845 -13.120 1.00 72.56 321 PRO A N 1
ATOM 2556 C CA . PRO A 1 321 ? 4.772 14.957 -13.482 1.00 72.56 321 PRO A CA 1
ATOM 2557 C C . PRO A 1 321 ? 5.061 14.947 -14.989 1.00 72.56 321 PRO A C 1
ATOM 2559 O O . PRO A 1 321 ? 5.296 13.890 -15.574 1.00 72.56 321 PRO A O 1
ATOM 2562 N N . TYR A 1 322 ? 4.955 16.112 -15.633 1.00 69.06 322 TYR A N 1
ATOM 2563 C CA . TYR A 1 322 ? 5.081 16.300 -17.092 1.00 69.06 322 TYR A CA 1
ATOM 2564 C C . TYR A 1 322 ? 4.065 15.525 -17.967 1.00 69.06 322 TYR A C 1
ATOM 2566 O O . TYR A 1 322 ? 4.054 15.664 -19.192 1.00 69.06 322 TYR A O 1
ATOM 2574 N N . GLY A 1 323 ? 3.142 14.770 -17.364 1.00 70.69 323 GLY A N 1
ATOM 2575 C CA . GLY A 1 323 ? 2.047 14.098 -18.051 1.00 70.69 323 GLY A CA 1
ATOM 2576 C C . GLY A 1 323 ? 1.071 15.096 -18.677 1.00 70.69 323 GLY A C 1
ATOM 2577 O O . GLY A 1 323 ? 0.686 16.097 -18.065 1.00 70.69 323 GLY A O 1
ATOM 2578 N N . ARG A 1 324 ? 0.629 14.824 -19.909 1.00 76.75 324 ARG A N 1
ATOM 2579 C CA . ARG A 1 324 ? -0.418 15.623 -20.576 1.00 76.75 324 ARG A CA 1
ATOM 2580 C C . ARG A 1 324 ? -1.818 15.309 -20.045 1.00 76.75 324 ARG A C 1
ATOM 2582 O O . ARG A 1 324 ? -2.661 16.196 -20.008 1.00 76.75 324 ARG A O 1
ATOM 2589 N N . GLU A 1 325 ? -2.024 14.082 -19.579 1.00 85.12 325 GLU A N 1
ATOM 2590 C CA . GLU A 1 325 ? -3.326 13.516 -19.224 1.00 85.12 325 GLU A CA 1
ATOM 2591 C C . GLU A 1 325 ? -3.312 12.923 -17.810 1.00 85.12 325 GLU A C 1
ATOM 2593 O O . GLU A 1 325 ? -2.261 12.550 -17.280 1.00 85.12 325 GLU A O 1
ATOM 2598 N N . VAL A 1 326 ? -4.498 12.834 -17.205 1.00 87.38 326 VAL A N 1
ATOM 2599 C CA . VAL A 1 326 ? -4.732 12.055 -15.983 1.00 87.38 326 VAL A CA 1
ATOM 2600 C C . VAL A 1 326 ? -4.747 10.575 -16.358 1.00 87.38 326 VAL A C 1
ATOM 2602 O O . VAL A 1 326 ? -5.388 10.198 -17.336 1.00 87.38 326 VAL A O 1
ATOM 2605 N N . LYS A 1 327 ? -4.061 9.742 -15.578 1.00 88.06 327 LYS A N 1
ATOM 2606 C CA . LYS A 1 327 ? -4.037 8.287 -15.727 1.00 88.06 327 LYS A CA 1
ATOM 2607 C C . LYS A 1 327 ? -4.602 7.622 -14.480 1.00 88.06 327 LYS A C 1
ATOM 2609 O O . LYS A 1 327 ? -4.478 8.146 -13.375 1.00 88.06 327 LYS A O 1
ATOM 2614 N N . GLU A 1 328 ? -5.222 6.472 -14.681 1.00 89.62 328 GLU A N 1
ATOM 2615 C CA . GLU A 1 328 ? -5.663 5.588 -13.609 1.00 89.62 328 GLU A CA 1
ATOM 2616 C C . GLU A 1 328 ? -4.494 4.683 -13.211 1.00 89.62 328 GLU A C 1
ATOM 2618 O O . GLU A 1 328 ? -3.842 4.091 -14.074 1.00 89.62 328 GLU A O 1
ATOM 2623 N N . PHE A 1 329 ? -4.205 4.612 -11.915 1.00 89.19 329 PHE A N 1
ATOM 2624 C CA . PHE A 1 329 ? -3.186 3.734 -11.356 1.00 89.19 329 PHE A CA 1
ATOM 2625 C C . PHE A 1 329 ? -3.815 2.839 -10.293 1.00 89.19 329 PHE A C 1
ATOM 2627 O O . PHE A 1 329 ? -4.375 3.326 -9.311 1.00 89.19 329 PHE A O 1
ATOM 2634 N N . ASP A 1 330 ? -3.686 1.528 -10.461 1.00 92.38 330 ASP A N 1
ATOM 2635 C CA . ASP A 1 330 ? -3.945 0.562 -9.399 1.00 92.38 330 ASP A CA 1
ATOM 2636 C C . ASP A 1 330 ? -2.894 0.704 -8.285 1.00 92.38 330 ASP A C 1
ATOM 2638 O O . ASP A 1 330 ? -1.699 0.890 -8.555 1.00 92.38 330 ASP A O 1
ATOM 2642 N N . ARG A 1 331 ? -3.324 0.658 -7.017 1.00 92.25 331 ARG A N 1
ATOM 2643 C CA . ARG A 1 331 ? -2.397 0.758 -5.878 1.00 92.25 331 ARG A CA 1
ATOM 2644 C C . ARG A 1 331 ? -1.719 -0.590 -5.596 1.00 92.25 331 ARG A C 1
ATOM 2646 O O . ARG A 1 331 ? -2.453 -1.556 -5.347 1.00 92.25 331 ARG A O 1
ATOM 2653 N N . PRO A 1 332 ? -0.373 -0.637 -5.568 1.00 93.75 332 PRO A N 1
ATOM 2654 C CA . PRO A 1 332 ? 0.411 -1.769 -5.075 1.00 93.75 332 PRO A CA 1
ATOM 2655 C C . PRO A 1 332 ? 0.607 -1.747 -3.549 1.00 93.75 332 PRO A C 1
ATOM 2657 O O . PRO A 1 332 ? 1.098 -2.717 -2.984 1.00 93.75 332 PRO A O 1
ATOM 2660 N N . SER A 1 333 ? 0.270 -0.640 -2.877 1.00 94.50 333 SER A N 1
ATOM 2661 C CA . SER A 1 333 ? 0.555 -0.429 -1.458 1.00 94.50 333 SER A CA 1
ATOM 2662 C C . SER A 1 333 ? -0.577 -0.864 -0.522 1.00 94.50 333 SER A C 1
ATOM 2664 O O . SER A 1 333 ? -1.759 -0.720 -0.861 1.00 94.50 333 SER A O 1
ATOM 2666 N N . ILE A 1 334 ? -0.226 -1.241 0.710 1.00 95.44 334 ILE A N 1
ATOM 2667 C CA . ILE A 1 334 ? -1.127 -1.150 1.871 1.00 95.44 334 ILE A CA 1
ATOM 2668 C C . ILE A 1 334 ? -0.803 0.074 2.734 1.00 95.44 334 ILE A C 1
ATOM 2670 O O . ILE A 1 334 ? 0.306 0.608 2.694 1.00 95.44 334 ILE A O 1
ATOM 2674 N N . ILE A 1 335 ? -1.791 0.509 3.517 1.00 93.31 335 ILE A N 1
ATOM 2675 C CA . ILE A 1 335 ? -1.647 1.585 4.499 1.00 93.31 335 ILE A CA 1
ATOM 2676 C C . ILE A 1 335 ? -1.615 0.953 5.890 1.00 93.31 335 ILE A C 1
ATOM 2678 O O . ILE A 1 335 ? -2.489 0.162 6.249 1.00 93.31 335 ILE A O 1
ATOM 2682 N N . VAL A 1 336 ? -0.605 1.316 6.666 1.00 94.62 336 VAL A N 1
ATOM 2683 C CA . VAL A 1 336 ? -0.444 0.958 8.078 1.00 94.62 336 VAL A CA 1
ATOM 2684 C C . VAL A 1 336 ? -0.335 2.239 8.896 1.00 94.62 336 VAL A C 1
ATOM 2686 O O . VAL A 1 336 ? -0.213 3.325 8.336 1.00 94.62 336 VAL A O 1
ATOM 2689 N N . GLY A 1 337 ? -0.389 2.154 10.218 1.00 92.19 337 GLY A N 1
ATOM 2690 C CA . GLY A 1 337 ? -0.201 3.331 11.059 1.00 92.19 337 GLY A CA 1
ATOM 2691 C C . GLY A 1 337 ? 0.372 2.990 12.417 1.00 92.19 337 GLY A C 1
ATOM 2692 O O . GLY A 1 337 ? 0.325 1.844 12.874 1.00 92.19 337 GLY A O 1
ATOM 2693 N N . THR A 1 338 ? 0.899 4.004 13.088 1.00 92.06 338 THR A N 1
ATOM 2694 C CA . THR A 1 338 ? 1.330 3.879 14.475 1.00 92.06 338 THR A CA 1
ATOM 2695 C C . THR A 1 338 ? 0.851 5.081 15.275 1.00 92.06 338 THR A C 1
ATOM 2697 O O . THR A 1 338 ? 0.694 6.177 14.744 1.00 92.06 338 THR A O 1
ATOM 2700 N N . THR A 1 339 ? 0.571 4.876 16.561 1.00 89.44 339 THR A N 1
ATOM 2701 C CA . THR A 1 339 ? 0.235 5.980 17.469 1.00 89.44 339 THR A CA 1
ATOM 2702 C C . THR A 1 339 ? 0.734 5.706 18.885 1.00 89.44 339 THR A C 1
ATOM 2704 O O . THR A 1 339 ? 0.996 4.560 19.276 1.00 89.44 339 THR A O 1
ATOM 2707 N N . ASN A 1 340 ? 0.931 6.784 19.640 1.00 90.19 340 ASN A N 1
ATOM 2708 C CA . ASN A 1 340 ? 1.242 6.743 21.067 1.00 90.19 340 ASN A CA 1
ATOM 2709 C C . ASN A 1 340 ? 0.011 7.034 21.938 1.00 90.19 340 ASN A C 1
ATOM 2711 O O . ASN A 1 340 ? 0.073 6.809 23.146 1.00 90.19 340 ASN A O 1
ATOM 2715 N N . GLU A 1 341 ? -1.080 7.515 21.335 1.00 85.44 341 GLU A N 1
ATOM 2716 C CA . GLU A 1 341 ? -2.304 7.875 22.042 1.00 85.44 341 GLU A CA 1
ATOM 2717 C C . GLU A 1 341 ? -3.070 6.641 22.526 1.00 85.44 341 GLU A C 1
ATOM 2719 O O . GLU A 1 341 ? -2.956 5.541 21.975 1.00 85.44 341 GLU A O 1
ATOM 2724 N N . ILE A 1 342 ? -3.852 6.824 23.589 1.00 83.94 342 ILE A N 1
ATOM 2725 C CA . ILE A 1 342 ? -4.770 5.800 24.106 1.00 83.94 342 ILE A CA 1
ATOM 2726 C C . ILE A 1 342 ? -6.114 5.921 23.379 1.00 83.94 342 ILE A C 1
ATOM 2728 O O . ILE A 1 342 ? -6.610 4.943 22.833 1.00 83.94 342 ILE A O 1
ATOM 2732 N N . GLU A 1 343 ? -6.648 7.139 23.286 1.00 84.06 343 GLU A N 1
ATOM 2733 C CA . GLU A 1 343 ? -7.921 7.449 22.637 1.00 84.06 343 GLU A CA 1
ATOM 2734 C C . GLU A 1 343 ? -7.702 8.270 21.358 1.00 84.06 343 GLU A C 1
ATOM 2736 O O . GLU A 1 343 ? -7.398 9.461 21.420 1.00 84.06 343 GLU A O 1
ATOM 2741 N N . PHE A 1 344 ? -7.896 7.665 20.185 1.00 82.94 344 PHE A N 1
ATOM 2742 C CA . PHE A 1 344 ? -7.645 8.324 18.890 1.00 82.94 344 PHE A CA 1
ATOM 2743 C C . PHE A 1 344 ? -8.721 8.066 17.821 1.00 82.94 344 PHE A C 1
ATOM 2745 O O . PHE A 1 344 ? -8.752 8.754 16.797 1.00 82.94 344 PHE A O 1
ATOM 2752 N N . LEU A 1 345 ? -9.633 7.110 18.033 1.00 82.94 345 LEU A N 1
ATOM 2753 C CA . LEU A 1 345 ? -10.722 6.820 17.100 1.00 82.94 345 LEU A CA 1
ATOM 2754 C C . LEU A 1 345 ? -11.904 7.773 17.338 1.00 82.94 345 LEU A C 1
ATOM 2756 O O . LEU A 1 345 ? -12.799 7.521 18.139 1.00 82.94 345 LEU A O 1
ATOM 2760 N N . SER A 1 346 ? -11.933 8.884 16.603 1.00 72.56 346 SER A N 1
ATOM 2761 C CA . SER A 1 346 ? -12.935 9.949 16.782 1.00 72.56 346 SER A CA 1
ATOM 2762 C C . SER A 1 346 ? -14.313 9.692 16.142 1.00 72.56 346 SER A C 1
ATOM 2764 O O . SER A 1 346 ? -15.220 10.513 16.289 1.00 72.56 346 SER A O 1
ATOM 2766 N N . ASP A 1 347 ? -14.446 8.662 15.299 1.00 69.31 347 ASP A N 1
ATOM 2767 C CA . ASP A 1 347 ? -15.656 8.378 14.514 1.00 69.31 347 ASP A CA 1
ATOM 2768 C C . ASP A 1 347 ? -16.064 6.902 14.642 1.00 69.31 347 ASP A C 1
ATOM 2770 O O . ASP A 1 347 ? -15.495 6.050 13.948 1.00 69.31 347 ASP A O 1
ATOM 2774 N N . PRO A 1 348 ? -17.120 6.604 15.424 1.00 60.53 348 PRO A N 1
ATOM 2775 C CA . PRO A 1 348 ? -17.655 5.251 15.591 1.00 60.53 348 PRO A CA 1
ATOM 2776 C C . PRO A 1 348 ? -18.074 4.562 14.283 1.00 60.53 348 PRO A C 1
ATOM 2778 O O . PRO A 1 348 ? -18.169 3.344 14.219 1.00 60.53 348 PRO A O 1
ATOM 2781 N N . THR A 1 349 ? -18.341 5.313 13.208 1.00 62.94 349 THR A N 1
ATOM 2782 C CA . THR A 1 349 ? -18.680 4.751 11.885 1.00 62.94 349 THR A CA 1
ATOM 2783 C C . THR A 1 349 ? -17.455 4.530 10.987 1.00 62.94 349 THR A C 1
ATOM 2785 O O . THR A 1 349 ? -17.586 4.147 9.817 1.00 62.94 349 THR A O 1
ATOM 2788 N N . GLY A 1 350 ? -16.260 4.846 11.488 1.00 64.50 350 GLY A N 1
ATOM 2789 C CA . GLY A 1 350 ? -14.967 4.585 10.862 1.00 64.50 350 GLY A CA 1
ATOM 2790 C C . GLY A 1 350 ? -14.203 3.428 11.492 1.00 64.50 350 GLY A C 1
ATOM 2791 O O . GLY A 1 350 ? -13.493 2.756 10.746 1.00 64.50 350 GLY A O 1
ATOM 2792 N N . SER A 1 351 ? -14.403 3.176 12.792 1.00 73.31 351 SER A N 1
ATOM 2793 C CA . SER A 1 351 ? -13.649 2.227 13.625 1.00 73.31 351 SER A CA 1
ATOM 2794 C C . SER A 1 351 ? -13.356 0.880 12.964 1.00 73.31 351 SER A C 1
ATOM 2796 O O . SER A 1 351 ? -12.200 0.479 12.949 1.00 73.31 351 SER A O 1
ATOM 2798 N N . ARG A 1 352 ? -14.335 0.262 12.281 1.00 82.00 352 ARG A N 1
ATOM 2799 C CA . ARG A 1 352 ? -14.173 -1.016 11.554 1.00 82.00 352 ARG A CA 1
ATOM 2800 C C . ARG A 1 352 ? -12.973 -1.104 10.593 1.00 82.00 352 ARG A C 1
ATOM 2802 O O . ARG A 1 352 ? -12.589 -2.192 10.182 1.00 82.00 352 ARG A O 1
ATOM 2809 N N . ARG A 1 353 ? -12.442 0.040 10.137 1.00 87.38 353 ARG A N 1
ATOM 2810 C CA . ARG A 1 353 ? -11.289 0.117 9.220 1.00 87.38 353 ARG A CA 1
ATOM 2811 C C . ARG A 1 353 ? -9.943 0.056 9.933 1.00 87.38 353 ARG A C 1
ATOM 2813 O O . ARG A 1 353 ? -8.928 -0.028 9.254 1.00 87.38 353 ARG A O 1
ATOM 2820 N N . TYR A 1 354 ? -9.920 0.119 11.257 1.00 90.56 354 TYR A N 1
ATOM 2821 C CA . TYR A 1 354 ? -8.698 0.183 12.043 1.00 90.56 354 TYR A CA 1
ATOM 2822 C C . TYR A 1 354 ? -8.567 -1.094 12.855 1.00 90.56 354 TYR A C 1
ATOM 2824 O O . TYR A 1 354 ? -9.399 -1.415 13.701 1.00 90.56 354 TYR A O 1
ATOM 2832 N N . TRP A 1 355 ? -7.512 -1.840 12.560 1.00 95.38 355 TRP A N 1
ATOM 2833 C CA . TRP A 1 355 ? -7.140 -3.033 13.300 1.00 95.38 355 TRP A CA 1
ATOM 2834 C C . TRP A 1 355 ? -6.070 -2.635 14.299 1.00 95.38 355 TRP A C 1
ATOM 2836 O O . TRP A 1 355 ? -4.877 -2.639 13.989 1.00 95.38 355 TRP A O 1
ATOM 2846 N N . VAL A 1 356 ? -6.517 -2.183 15.468 1.00 94.75 356 VAL A N 1
ATOM 2847 C CA . VAL A 1 356 ? -5.624 -1.706 16.521 1.00 94.75 356 VAL A CA 1
ATOM 2848 C C . VAL A 1 356 ? -4.983 -2.903 17.219 1.00 94.75 356 VAL A C 1
ATOM 2850 O O . VAL A 1 356 ? -5.667 -3.839 17.626 1.00 94.75 356 VAL A O 1
ATOM 2853 N N . VAL A 1 357 ? -3.657 -2.886 17.332 1.00 97.00 357 VAL A N 1
ATOM 2854 C CA . VAL A 1 357 ? -2.868 -3.915 18.015 1.00 97.00 357 VAL A CA 1
ATOM 2855 C C . VAL A 1 357 ? -2.016 -3.243 19.097 1.00 97.00 357 VAL A C 1
ATOM 2857 O O . VAL A 1 357 ? -1.150 -2.425 18.761 1.00 97.00 357 VAL A O 1
ATOM 2860 N N . PRO A 1 358 ? -2.223 -3.568 20.386 1.00 96.44 358 PRO A N 1
ATOM 2861 C CA . PRO A 1 358 ? -1.463 -2.980 21.480 1.00 96.44 358 PRO A CA 1
ATOM 2862 C C . PRO A 1 358 ? -0.049 -3.572 21.576 1.00 96.44 358 PRO A C 1
ATOM 2864 O O . PRO A 1 358 ? 0.157 -4.787 21.603 1.00 96.44 358 PRO A O 1
ATOM 2867 N N . VAL A 1 359 ? 0.936 -2.684 21.691 1.00 96.94 359 VAL A N 1
ATOM 2868 C CA . VAL A 1 359 ? 2.367 -2.969 21.819 1.00 96.94 359 VAL A CA 1
ATOM 2869 C C . VAL A 1 359 ? 2.786 -2.780 23.275 1.00 96.94 359 VAL A C 1
ATOM 2871 O O . VAL A 1 359 ? 3.222 -1.709 23.702 1.00 96.94 359 VAL A O 1
ATOM 2874 N N . ALA A 1 360 ? 2.633 -3.856 24.049 1.00 94.56 360 ALA A N 1
ATOM 2875 C CA . ALA A 1 360 ? 2.923 -3.912 25.480 1.00 94.56 360 ALA A CA 1
ATOM 2876 C C . ALA A 1 360 ? 4.430 -3.981 25.801 1.00 94.56 360 ALA A C 1
ATOM 2878 O O . ALA A 1 360 ? 4.845 -3.614 26.903 1.00 94.56 360 ALA A O 1
ATOM 2879 N N . ARG A 1 361 ? 5.266 -4.426 24.850 1.00 93.44 361 ARG A N 1
ATOM 2880 C CA . ARG A 1 361 ? 6.734 -4.476 24.982 1.00 93.44 361 ARG A CA 1
ATOM 2881 C C . ARG A 1 361 ? 7.460 -3.895 23.771 1.00 93.44 361 ARG A C 1
ATOM 2883 O O . ARG A 1 361 ? 6.905 -3.815 22.682 1.00 93.44 361 ARG A O 1
ATOM 2890 N N . LYS A 1 362 ? 8.728 -3.517 23.959 1.00 96.12 362 LYS A N 1
ATOM 2891 C CA . LYS A 1 362 ? 9.604 -3.090 22.860 1.00 96.12 362 LYS A CA 1
ATOM 2892 C C . LYS A 1 362 ? 9.814 -4.249 21.880 1.00 96.12 362 LYS A C 1
ATOM 2894 O O . LYS A 1 362 ? 10.139 -5.355 22.306 1.00 96.12 362 LYS A O 1
ATOM 2899 N N . ILE A 1 363 ? 9.656 -3.969 20.591 1.00 97.81 363 ILE A N 1
ATOM 2900 C CA . ILE A 1 363 ? 9.754 -4.964 19.520 1.00 97.81 363 ILE A CA 1
ATOM 2901 C C . ILE A 1 363 ? 11.226 -5.321 19.270 1.00 97.81 363 ILE A C 1
ATOM 2903 O O . ILE A 1 363 ? 12.062 -4.429 19.069 1.00 97.81 363 ILE A O 1
ATOM 2907 N N . ASP A 1 364 ? 11.534 -6.623 19.249 1.00 97.44 364 ASP A N 1
ATOM 2908 C CA . ASP A 1 364 ? 12.851 -7.137 18.859 1.00 97.44 364 ASP A CA 1
ATOM 2909 C C . ASP A 1 364 ? 13.007 -7.118 17.332 1.00 97.44 364 ASP A C 1
ATOM 2911 O O . ASP A 1 364 ? 12.636 -8.043 16.609 1.00 97.44 364 ASP A O 1
ATOM 2915 N N . ILE A 1 365 ? 13.578 -6.017 16.853 1.00 98.06 365 ILE A N 1
ATOM 2916 C CA . ILE A 1 365 ? 13.890 -5.784 15.443 1.00 98.06 365 ILE A CA 1
ATOM 2917 C C . ILE A 1 365 ? 14.996 -6.727 14.933 1.00 98.06 365 ILE A C 1
ATOM 2919 O O . ILE A 1 365 ? 14.999 -7.082 13.756 1.00 98.06 365 ILE A O 1
ATOM 2923 N N . THR A 1 366 ? 15.900 -7.187 15.802 1.00 98.00 366 THR A N 1
ATOM 2924 C CA . THR A 1 366 ? 16.985 -8.110 15.430 1.00 98.00 366 THR A CA 1
ATOM 2925 C C . THR A 1 366 ? 16.448 -9.514 15.170 1.00 98.00 366 THR A C 1
ATOM 2927 O O . THR A 1 366 ? 16.920 -10.190 14.256 1.00 98.00 366 THR A O 1
ATOM 2930 N N . GLN A 1 367 ? 15.465 -9.965 15.954 1.00 97.75 367 GLN A N 1
ATOM 2931 C CA . GLN A 1 367 ? 14.747 -11.209 15.678 1.00 97.75 367 GLN A CA 1
ATOM 2932 C C . GLN A 1 367 ? 13.848 -11.065 14.444 1.00 97.75 367 GLN A C 1
ATOM 2934 O O . GLN A 1 367 ? 13.907 -11.916 13.558 1.00 97.75 367 GLN A O 1
ATOM 2939 N N . LEU A 1 368 ? 13.104 -9.958 14.332 1.00 98.19 368 LEU A N 1
ATOM 2940 C CA . LEU A 1 368 ? 12.227 -9.691 13.187 1.00 98.19 368 LEU A CA 1
ATOM 2941 C C . LEU A 1 368 ? 12.985 -9.738 11.855 1.00 98.19 368 LEU A C 1
ATOM 2943 O O . LEU A 1 368 ? 12.538 -10.398 10.924 1.00 98.19 368 LEU A O 1
ATOM 2947 N N . ALA A 1 369 ? 14.152 -9.093 11.773 1.00 98.06 369 ALA A N 1
ATOM 2948 C CA . ALA A 1 369 ? 14.969 -9.078 10.561 1.00 98.06 369 ALA A CA 1
ATOM 2949 C C . ALA A 1 369 ? 15.452 -10.479 10.137 1.00 98.06 369 ALA A C 1
ATOM 2951 O O . ALA A 1 369 ? 15.604 -10.729 8.946 1.00 98.06 369 ALA A O 1
ATOM 2952 N N . LYS A 1 370 ? 15.659 -11.404 11.088 1.00 98.00 370 LYS A N 1
ATOM 2953 C CA . LYS A 1 370 ? 16.039 -12.803 10.808 1.00 98.00 370 LYS A CA 1
ATOM 2954 C C . LYS A 1 370 ? 14.856 -13.668 10.378 1.00 98.00 370 LYS A C 1
ATOM 2956 O O . LYS A 1 370 ? 15.040 -14.621 9.632 1.00 98.00 370 LYS A O 1
ATOM 2961 N N . GLU A 1 371 ? 13.661 -13.372 10.882 1.00 97.88 371 GLU A N 1
ATOM 2962 C CA . GLU A 1 371 ? 12.440 -14.130 10.584 1.00 97.88 371 GLU A CA 1
ATOM 2963 C C . GLU A 1 371 ? 11.667 -13.585 9.379 1.00 97.88 371 GLU A C 1
ATOM 2965 O O . GLU A 1 371 ? 10.787 -14.271 8.866 1.00 97.88 371 GLU A O 1
ATOM 2970 N N . ARG A 1 372 ? 11.999 -12.375 8.914 1.00 98.38 372 ARG A N 1
ATOM 2971 C CA . ARG A 1 372 ? 11.315 -11.639 7.845 1.00 98.38 372 ARG A CA 1
ATOM 2972 C C . ARG A 1 372 ? 10.984 -12.495 6.620 1.00 98.38 372 ARG A C 1
ATOM 2974 O O . ARG A 1 372 ? 9.825 -12.548 6.214 1.00 98.38 372 ARG A O 1
ATOM 2981 N N . ASP A 1 373 ? 11.978 -13.168 6.050 1.00 98.50 373 ASP A N 1
ATOM 2982 C CA . ASP A 1 373 ? 11.804 -13.945 4.817 1.00 98.50 373 ASP A CA 1
ATOM 2983 C C . ASP A 1 373 ? 10.911 -15.174 5.052 1.00 98.50 373 ASP A C 1
ATOM 2985 O O . ASP A 1 373 ? 10.094 -15.529 4.202 1.00 98.50 373 ASP A O 1
ATOM 2989 N N . ALA A 1 374 ? 10.966 -15.767 6.249 1.00 98.44 374 ALA A N 1
ATOM 2990 C CA . ALA A 1 374 ? 10.061 -16.841 6.645 1.00 98.44 374 ALA A CA 1
ATOM 2991 C C . ALA A 1 374 ? 8.622 -16.347 6.871 1.00 98.44 374 ALA A C 1
ATOM 2993 O O . ALA A 1 374 ? 7.676 -17.015 6.455 1.00 98.44 374 ALA A O 1
ATOM 2994 N N . ILE A 1 375 ? 8.446 -15.160 7.463 1.00 98.75 375 ILE A N 1
ATOM 2995 C CA . ILE A 1 375 ? 7.141 -14.499 7.616 1.00 98.75 375 ILE A CA 1
ATOM 2996 C C . ILE A 1 375 ? 6.517 -14.234 6.239 1.00 98.75 375 ILE A C 1
ATOM 2998 O O . ILE A 1 375 ? 5.346 -14.550 6.025 1.00 98.75 375 ILE A O 1
ATOM 3002 N N . TRP A 1 376 ? 7.287 -13.716 5.278 1.00 98.81 376 TRP A N 1
ATOM 3003 C CA . TRP A 1 376 ? 6.776 -13.464 3.931 1.00 98.81 376 TRP A CA 1
ATOM 3004 C C . TRP A 1 376 ? 6.532 -14.738 3.124 1.00 98.81 376 TRP A C 1
ATOM 3006 O O . TRP A 1 376 ? 5.474 -14.854 2.507 1.00 98.81 376 TRP A O 1
ATOM 3016 N N . GLY A 1 377 ? 7.425 -15.730 3.180 1.00 98.75 377 GLY A N 1
ATOM 3017 C CA . GLY A 1 377 ? 7.211 -17.016 2.511 1.00 98.75 377 GLY A CA 1
ATOM 3018 C C . GLY A 1 377 ? 5.937 -17.721 2.992 1.00 98.75 377 GLY A C 1
ATOM 3019 O O . GLY A 1 377 ? 5.167 -18.241 2.176 1.00 98.75 377 GLY A O 1
ATOM 3020 N N . ALA A 1 378 ? 5.669 -17.649 4.301 1.00 98.75 378 ALA A N 1
ATOM 3021 C CA . ALA A 1 378 ? 4.433 -18.101 4.931 1.00 98.75 378 ALA A CA 1
ATOM 3022 C C . ALA A 1 378 ? 3.201 -17.282 4.502 1.00 98.75 378 ALA A C 1
ATOM 3024 O O . ALA A 1 378 ? 2.154 -17.859 4.209 1.00 98.75 378 ALA A O 1
ATOM 3025 N N . ALA A 1 379 ? 3.302 -15.950 4.427 1.00 98.81 379 ALA A N 1
ATOM 3026 C CA . ALA A 1 379 ? 2.198 -15.090 3.988 1.00 98.81 379 ALA A CA 1
ATOM 3027 C C . ALA A 1 379 ? 1.815 -15.343 2.518 1.00 98.81 379 ALA A C 1
ATOM 3029 O O . ALA A 1 379 ? 0.631 -15.387 2.187 1.00 98.81 379 ALA A O 1
ATOM 3030 N N . VAL A 1 380 ? 2.801 -15.593 1.648 1.00 98.88 380 VAL A N 1
ATOM 3031 C CA . VAL A 1 380 ? 2.571 -16.002 0.251 1.00 98.88 380 VAL A CA 1
ATOM 3032 C C . VAL A 1 380 ? 1.931 -17.386 0.175 1.00 98.88 380 VAL A C 1
ATOM 3034 O O . VAL A 1 380 ? 1.032 -17.586 -0.639 1.00 98.88 380 VAL A O 1
ATOM 3037 N N . ALA A 1 381 ? 2.326 -18.327 1.039 1.00 98.75 381 ALA A N 1
ATOM 3038 C CA . ALA A 1 381 ? 1.687 -19.640 1.111 1.00 98.75 381 ALA A CA 1
ATOM 3039 C C . ALA A 1 381 ? 0.207 -19.536 1.527 1.00 98.75 381 ALA A C 1
ATOM 3041 O O . ALA A 1 381 ? -0.649 -20.135 0.880 1.00 98.75 381 ALA A O 1
ATOM 3042 N N . ALA A 1 382 ? -0.109 -18.720 2.539 1.00 98.69 382 ALA A N 1
ATOM 3043 C CA . ALA A 1 382 ? -1.483 -18.465 2.977 1.00 98.69 382 ALA A CA 1
ATOM 3044 C C . ALA A 1 382 ? -2.334 -17.787 1.882 1.00 98.69 382 ALA A C 1
ATOM 3046 O O . ALA A 1 382 ? -3.443 -18.236 1.591 1.00 98.69 382 ALA A O 1
ATOM 3047 N N . TYR A 1 383 ? -1.790 -16.765 1.213 1.00 98.69 383 TYR A N 1
ATOM 3048 C CA . TYR A 1 383 ? -2.431 -16.112 0.066 1.00 98.69 383 TYR A CA 1
ATOM 3049 C C . TYR A 1 383 ? -2.724 -17.101 -1.076 1.00 98.69 383 TYR A C 1
ATOM 3051 O O . TYR A 1 383 ? -3.854 -17.178 -1.556 1.00 98.69 383 TYR A O 1
ATOM 3059 N N . ARG A 1 384 ? -1.740 -17.922 -1.471 1.00 98.31 384 ARG A N 1
ATOM 3060 C CA . ARG A 1 384 ? -1.890 -18.936 -2.535 1.00 98.31 384 ARG A CA 1
ATOM 3061 C C . ARG A 1 384 ? -2.849 -20.068 -2.171 1.00 98.31 384 ARG A C 1
ATOM 3063 O O . ARG A 1 384 ? -3.457 -20.647 -3.066 1.00 98.31 384 ARG A O 1
ATOM 3070 N N . ALA A 1 385 ? -3.017 -20.357 -0.882 1.00 98.19 385 ALA A N 1
ATOM 3071 C CA . ALA A 1 385 ? -4.040 -21.272 -0.379 1.00 98.19 385 ALA A CA 1
ATOM 3072 C C . ALA A 1 385 ? -5.464 -20.671 -0.392 1.00 98.19 385 ALA A C 1
ATOM 3074 O O . ALA A 1 385 ? -6.417 -21.366 -0.041 1.00 98.19 385 ALA A O 1
ATOM 3075 N N . GLY A 1 386 ? -5.628 -19.404 -0.795 1.00 97.88 386 GLY A N 1
ATOM 3076 C CA . GLY A 1 386 ? -6.919 -18.717 -0.854 1.00 97.88 386 GLY A CA 1
ATOM 3077 C C . GLY A 1 386 ? -7.400 -18.173 0.494 1.00 97.88 386 GLY A C 1
ATOM 3078 O O . GLY A 1 386 ? -8.602 -17.966 0.673 1.00 97.88 386 GLY A O 1
ATOM 3079 N N . GLU A 1 387 ? -6.502 -17.957 1.461 1.00 98.06 387 GLU A N 1
ATOM 3080 C CA . GLU A 1 387 ? -6.890 -17.409 2.759 1.00 98.06 387 GLU A CA 1
ATOM 3081 C C . GLU A 1 387 ? -7.363 -15.948 2.649 1.00 98.06 387 GLU A C 1
ATOM 3083 O O . GLU A 1 387 ? -6.706 -15.088 2.063 1.00 98.06 387 GLU A O 1
ATOM 3088 N N . GLN A 1 388 ? -8.511 -15.654 3.264 1.00 96.88 388 GLN A N 1
ATOM 3089 C CA . GLN A 1 388 ? -9.119 -14.325 3.239 1.00 96.88 388 GLN A CA 1
ATOM 3090 C C . GLN A 1 388 ? -8.320 -13.315 4.071 1.00 96.88 388 GLN A C 1
ATOM 3092 O O . GLN A 1 388 ? -8.139 -13.488 5.281 1.00 96.88 388 GLN A O 1
ATOM 3097 N N . TRP A 1 389 ? -7.941 -12.199 3.449 1.00 96.94 389 TRP A N 1
ATOM 3098 C CA . TRP A 1 389 ? -7.247 -11.083 4.101 1.00 96.94 389 TRP A CA 1
ATOM 3099 C C . TRP A 1 389 ? -8.176 -10.028 4.720 1.00 96.94 389 TRP A C 1
ATOM 3101 O O . TRP A 1 389 ? -7.701 -8.994 5.171 1.00 96.94 389 TRP A O 1
ATOM 3111 N N . TRP A 1 390 ? -9.487 -10.265 4.766 1.00 95.88 390 TRP A N 1
ATOM 3112 C CA . TRP A 1 390 ? -10.465 -9.460 5.512 1.00 95.88 390 TRP A CA 1
ATOM 3113 C C . TRP A 1 390 ? -11.024 -10.256 6.702 1.00 95.88 390 TRP A C 1
ATOM 3115 O O . TRP A 1 390 ? -10.861 -11.477 6.766 1.00 95.88 390 TRP A O 1
ATOM 3125 N N . LEU A 1 391 ? -11.633 -9.580 7.680 1.00 95.31 391 LEU A N 1
ATOM 3126 C CA . LEU A 1 391 ? -12.265 -10.236 8.834 1.00 95.31 391 LEU A CA 1
ATOM 3127 C C . LEU A 1 391 ? -13.547 -10.974 8.418 1.00 95.31 391 LEU A C 1
ATOM 3129 O O . LEU A 1 391 ? -14.228 -10.545 7.488 1.00 95.31 391 LEU A O 1
ATOM 3133 N N . SER A 1 392 ? -13.887 -12.060 9.118 1.00 95.25 392 SER A N 1
ATOM 3134 C CA . SER A 1 392 ? -15.255 -12.597 9.091 1.00 95.25 392 SER A CA 1
ATOM 3135 C C . SER A 1 392 ? -16.209 -11.642 9.816 1.00 95.25 392 SER A C 1
ATOM 3137 O O . SER A 1 392 ? -15.761 -10.773 10.563 1.00 95.25 392 SER A O 1
ATOM 3139 N N . ASP A 1 393 ? -17.520 -11.816 9.640 1.00 93.19 393 ASP A N 1
ATOM 3140 C CA . ASP A 1 393 ? -18.515 -10.985 10.332 1.00 93.19 393 ASP A CA 1
ATOM 3141 C C . ASP A 1 393 ? -18.389 -11.092 11.869 1.00 93.19 393 ASP A C 1
ATOM 3143 O O . ASP A 1 393 ? -18.469 -10.077 12.560 1.00 93.19 393 ASP A O 1
ATOM 3147 N N . ASP A 1 394 ? -18.082 -12.285 12.397 1.00 94.00 394 ASP A N 1
ATOM 3148 C CA . ASP A 1 394 ? -17.834 -12.511 13.832 1.00 94.00 394 ASP A CA 1
ATOM 3149 C C . ASP A 1 394 ? -16.561 -11.797 14.326 1.00 94.00 394 ASP A C 1
ATOM 3151 O O . ASP A 1 394 ? -16.575 -11.118 15.355 1.00 94.00 394 ASP A O 1
ATOM 3155 N N . ASP A 1 395 ? -15.456 -11.900 13.573 1.00 94.88 395 ASP A N 1
ATOM 3156 C CA . ASP A 1 395 ? -14.210 -11.188 13.886 1.00 94.88 395 ASP A CA 1
ATOM 3157 C C . ASP A 1 395 ? -14.393 -9.668 13.782 1.00 94.88 395 ASP A C 1
ATOM 3159 O O . ASP A 1 395 ? -13.768 -8.921 14.534 1.00 94.88 395 ASP A O 1
ATOM 3163 N N . GLN A 1 396 ? -15.245 -9.196 12.867 1.00 94.00 396 GLN A N 1
ATOM 3164 C CA . GLN A 1 396 ? -15.557 -7.779 12.710 1.00 94.00 396 GLN A CA 1
ATOM 3165 C C . GLN A 1 396 ? -16.423 -7.254 13.861 1.00 94.00 396 GLN A C 1
ATOM 3167 O O . GLN A 1 396 ? -16.179 -6.143 14.321 1.00 94.00 396 GLN A O 1
ATOM 3172 N N . ALA A 1 397 ? -17.380 -8.038 14.364 1.00 90.62 397 ALA A N 1
ATOM 3173 C CA . ALA A 1 397 ? -18.159 -7.670 15.545 1.00 90.62 397 ALA A CA 1
ATOM 3174 C C . ALA A 1 397 ? -17.260 -7.531 16.787 1.00 90.62 397 ALA A C 1
ATOM 3176 O O . ALA A 1 397 ? -17.329 -6.524 17.490 1.00 90.62 397 ALA A O 1
ATOM 3177 N N . LEU A 1 398 ? -16.346 -8.485 16.995 1.00 92.56 398 LEU A N 1
ATOM 3178 C CA . LEU A 1 398 ? -15.354 -8.444 18.076 1.00 92.56 398 LEU A CA 1
ATOM 3179 C C . LEU A 1 398 ? -14.326 -7.307 17.890 1.00 92.56 398 LEU A C 1
ATOM 3181 O O . LEU A 1 398 ? -13.869 -6.704 18.859 1.00 92.56 398 LEU A O 1
ATOM 3185 N N . SER A 1 399 ? -13.989 -6.975 16.639 1.00 93.12 399 SER A N 1
ATOM 3186 C CA . SER A 1 399 ? -13.171 -5.806 16.291 1.00 93.12 399 SER A CA 1
ATOM 3187 C C . SER A 1 399 ? -13.868 -4.491 16.644 1.00 93.12 399 SER A C 1
ATOM 3189 O O . SER A 1 399 ? -13.245 -3.593 17.209 1.00 93.12 399 SER A O 1
ATOM 3191 N N . ASP A 1 400 ? -15.163 -4.380 16.344 1.00 88.88 400 ASP A N 1
ATOM 3192 C CA . ASP A 1 400 ? -15.976 -3.195 16.623 1.00 88.88 400 ASP A CA 1
ATOM 3193 C C . ASP A 1 400 ? -16.251 -3.018 18.131 1.00 88.88 400 ASP A C 1
ATOM 3195 O O . ASP A 1 400 ? -16.429 -1.884 18.578 1.00 88.88 400 ASP A O 1
ATOM 3199 N N . GLU A 1 401 ? -16.243 -4.099 18.921 1.00 87.50 401 GLU A N 1
ATOM 3200 C CA . GLU A 1 401 ? -16.269 -4.066 20.391 1.00 87.50 401 GLU A CA 1
ATOM 3201 C C . GLU A 1 401 ? -14.945 -3.540 20.967 1.00 87.50 401 GLU A C 1
ATOM 3203 O O . GLU A 1 401 ? -14.936 -2.497 21.619 1.00 87.50 401 GLU A O 1
ATOM 3208 N N . LEU A 1 402 ? -13.811 -4.178 20.649 1.00 89.31 402 LEU A N 1
ATOM 3209 C CA . LEU A 1 402 ? -12.488 -3.760 21.144 1.00 89.31 402 LEU A CA 1
ATOM 3210 C C . LEU A 1 402 ? -12.117 -2.331 20.725 1.00 89.31 402 LEU A C 1
ATOM 3212 O O . LEU A 1 402 ? -11.490 -1.594 21.483 1.00 89.31 402 LEU A O 1
ATOM 3216 N N . ASN A 1 403 ? -12.537 -1.898 19.535 1.00 88.56 403 ASN A N 1
ATOM 3217 C CA . ASN A 1 403 ? -12.294 -0.536 19.065 1.00 88.56 403 ASN A CA 1
ATOM 3218 C C . ASN A 1 403 ? -13.034 0.552 19.871 1.00 88.56 403 ASN A C 1
ATOM 3220 O O . ASN A 1 403 ? -12.754 1.736 19.666 1.00 88.56 403 ASN A O 1
ATOM 3224 N N . GLN A 1 404 ? -13.946 0.195 20.784 1.00 83.44 404 GLN A N 1
ATOM 3225 C CA . GLN A 1 404 ? -14.557 1.148 21.719 1.00 83.44 404 GLN A CA 1
ATOM 3226 C C . GLN A 1 404 ? -13.556 1.627 22.778 1.00 83.44 404 GLN A C 1
ATOM 3228 O O . GLN A 1 404 ? -13.624 2.788 23.173 1.00 83.44 404 GLN A O 1
ATOM 3233 N N . GLU A 1 405 ? -12.581 0.797 23.170 1.00 85.06 405 GLU A N 1
ATOM 3234 C CA . GLU A 1 405 ? -11.534 1.167 24.140 1.00 85.06 405 GLU A CA 1
ATOM 3235 C C . GLU A 1 405 ? -10.606 2.281 23.620 1.00 85.06 405 GLU A C 1
ATOM 3237 O O . GLU A 1 405 ? -10.043 3.040 24.404 1.00 85.06 405 GLU A O 1
ATOM 3242 N N . TYR A 1 406 ? -10.473 2.405 22.294 1.00 85.38 406 TYR A N 1
ATOM 3243 C CA . TYR A 1 406 ? -9.651 3.423 21.627 1.00 85.38 406 TYR A CA 1
ATOM 3244 C C . TYR A 1 406 ? -10.461 4.636 21.139 1.00 85.38 406 TYR A C 1
ATOM 3246 O O . TYR A 1 406 ? -9.917 5.512 20.453 1.00 85.38 406 TYR A O 1
ATOM 3254 N N . ALA A 1 407 ? -11.766 4.686 21.430 1.00 82.12 407 ALA A N 1
ATOM 3255 C CA . ALA A 1 407 ? -12.654 5.742 20.964 1.00 82.12 407 ALA A CA 1
ATOM 3256 C C . ALA A 1 407 ? -12.492 7.023 21.791 1.00 82.12 407 ALA A C 1
ATOM 3258 O O . ALA A 1 407 ? -12.643 7.004 23.007 1.00 82.12 407 ALA A O 1
ATOM 3259 N N . THR A 1 408 ? -12.249 8.154 21.123 1.00 76.50 408 THR A N 1
ATOM 3260 C CA . THR A 1 408 ? -12.132 9.450 21.806 1.00 76.50 408 THR A CA 1
ATOM 3261 C C . THR A 1 408 ? -13.463 9.860 22.423 1.00 76.50 408 THR A C 1
ATOM 3263 O O . THR A 1 408 ? -14.442 10.082 21.699 1.00 76.50 408 THR A O 1
ATOM 3266 N N . GLN A 1 409 ? -13.493 10.016 23.746 1.00 73.31 409 GLN A N 1
ATOM 3267 C CA . GLN A 1 409 ? -14.687 10.477 24.449 1.00 73.31 409 GLN A CA 1
ATOM 3268 C C . GLN A 1 409 ? -15.013 11.935 24.086 1.00 73.31 409 GLN A C 1
ATOM 3270 O O . GLN A 1 409 ? -14.141 12.805 24.002 1.00 73.31 409 GLN A O 1
ATOM 3275 N N . ASP A 1 410 ? -16.293 12.236 23.853 1.00 81.25 410 ASP A N 1
ATOM 3276 C CA . ASP A 1 410 ? -16.714 13.626 23.671 1.00 81.25 410 ASP A CA 1
ATOM 3277 C C . ASP A 1 410 ? -16.716 14.337 25.041 1.00 81.25 410 ASP A C 1
ATOM 3279 O O . ASP A 1 410 ? -17.263 13.783 25.991 1.00 81.25 410 ASP A O 1
ATOM 3283 N N . PRO A 1 411 ? -16.195 15.574 25.179 1.00 83.44 411 PRO A N 1
ATOM 3284 C CA . PRO A 1 411 ? -16.168 16.287 26.464 1.00 83.44 411 PRO A CA 1
ATOM 3285 C C . PRO A 1 411 ? -17.531 16.505 27.140 1.00 83.44 411 PRO A C 1
ATOM 3287 O O . PRO A 1 411 ? -17.578 16.926 28.293 1.00 83.44 411 PRO A O 1
ATOM 3290 N N . TRP A 1 412 ? -18.641 16.286 26.430 1.00 88.62 412 TRP A N 1
ATOM 3291 C CA . TRP A 1 412 ? -19.988 16.327 27.000 1.00 88.62 412 TRP A CA 1
ATOM 3292 C C . TRP A 1 412 ? -20.490 14.960 27.491 1.00 88.62 412 TRP A C 1
ATOM 3294 O O . TRP A 1 412 ? -21.492 14.939 28.196 1.00 88.62 412 TRP A O 1
ATOM 3304 N N . ALA A 1 413 ? -19.819 13.846 27.168 1.00 86.38 413 ALA A N 1
ATOM 3305 C CA . ALA A 1 413 ? -20.273 12.482 27.461 1.00 86.38 413 ALA A CA 1
ATOM 3306 C C . ALA A 1 413 ? -20.630 12.294 28.941 1.00 86.38 413 ALA A C 1
ATOM 3308 O O . ALA A 1 413 ? -21.797 12.085 29.248 1.00 86.38 413 ALA A O 1
ATOM 3309 N N . ASN A 1 414 ? -19.683 12.522 29.856 1.00 86.31 414 ASN A N 1
ATOM 3310 C CA . ASN A 1 414 ? -19.898 12.354 31.301 1.00 86.31 414 ASN A CA 1
ATOM 3311 C C . ASN A 1 414 ? -21.066 13.195 31.854 1.00 86.31 414 ASN A C 1
ATOM 3313 O O . ASN A 1 414 ? -21.812 12.733 32.713 1.00 86.31 414 ASN A O 1
ATOM 3317 N N . ALA A 1 415 ? -21.239 14.431 31.368 1.00 88.94 415 ALA A N 1
ATOM 3318 C CA . ALA A 1 415 ? -22.328 15.309 31.806 1.00 88.94 415 ALA A CA 1
ATOM 3319 C C . ALA A 1 415 ? -23.693 14.823 31.291 1.00 88.94 415 ALA A C 1
ATOM 3321 O O . ALA A 1 415 ? -24.681 14.832 32.024 1.00 88.94 415 ALA A O 1
ATOM 3322 N N . VAL A 1 416 ? -23.732 14.362 30.038 1.00 89.94 416 VAL A N 1
ATOM 3323 C CA . VAL A 1 416 ? -24.924 13.784 29.412 1.00 89.94 416 VAL A CA 1
ATOM 3324 C C . VAL A 1 416 ? -25.277 12.446 30.059 1.00 89.94 416 VAL A C 1
ATOM 3326 O O . VAL A 1 416 ? -26.438 12.223 30.365 1.00 89.94 416 VAL A O 1
ATOM 3329 N N . GLU A 1 417 ? -24.309 11.575 30.331 1.00 88.88 417 GLU A N 1
ATOM 3330 C CA . GLU A 1 417 ? -24.529 10.287 30.999 1.00 88.88 417 GLU A CA 1
ATOM 3331 C C . GLU A 1 417 ? -25.056 10.452 32.427 1.00 88.88 417 GLU A C 1
ATOM 3333 O O . GLU A 1 417 ? -25.999 9.755 32.800 1.00 88.88 417 GLU A O 1
ATOM 3338 N N . ALA A 1 418 ? -24.527 11.413 33.194 1.00 88.69 418 ALA A N 1
ATOM 3339 C CA . ALA A 1 418 ? -25.076 11.772 34.502 1.00 88.69 418 ALA A CA 1
ATOM 3340 C C . ALA A 1 418 ? -26.530 12.271 34.388 1.00 88.69 418 ALA A C 1
ATOM 3342 O O . ALA A 1 418 ? -27.417 11.774 35.075 1.00 88.69 418 ALA A O 1
ATOM 3343 N N . TYR A 1 419 ? -26.812 13.182 33.452 1.00 90.81 419 TYR A N 1
ATOM 3344 C CA . TYR A 1 419 ? -28.177 13.663 33.209 1.00 90.81 419 TYR A CA 1
ATOM 3345 C C . TYR A 1 419 ? -29.145 12.538 32.795 1.00 90.81 419 TYR A C 1
ATOM 3347 O O . TYR A 1 419 ? -30.295 12.511 33.228 1.00 90.81 419 TYR A O 1
ATOM 3355 N N . LEU A 1 420 ? -28.688 11.585 31.977 1.00 89.81 420 LEU A N 1
ATOM 3356 C CA . LEU A 1 420 ? -29.485 10.442 31.519 1.00 89.81 420 LEU A CA 1
ATOM 3357 C C . LEU A 1 420 ? -29.675 9.360 32.592 1.00 89.81 420 LEU A C 1
ATOM 3359 O O . LEU A 1 420 ? -30.617 8.575 32.480 1.00 89.81 420 LEU A O 1
ATOM 3363 N N . SER A 1 421 ? -28.810 9.284 33.608 1.00 86.56 421 SER A N 1
ATOM 3364 C CA . SER A 1 421 ? -28.986 8.361 34.737 1.00 86.56 421 SER A CA 1
ATOM 3365 C C . SER A 1 421 ? -29.954 8.903 35.795 1.00 86.56 421 SER A C 1
ATOM 3367 O O . SER A 1 421 ? -30.640 8.112 36.440 1.00 86.56 421 SER A O 1
ATOM 3369 N N . GLU A 1 422 ? -30.075 10.229 35.912 1.00 87.62 422 GLU A N 1
ATOM 3370 C CA . GLU A 1 422 ? -31.063 10.918 36.758 1.00 87.62 422 GLU A CA 1
ATOM 3371 C C . GLU A 1 422 ? -32.430 11.124 36.072 1.00 87.62 422 GLU A C 1
ATOM 3373 O O . GLU A 1 422 ? -33.412 11.498 36.722 1.00 87.62 422 GLU A O 1
ATOM 3378 N N . LEU A 1 423 ? -32.528 10.875 34.761 1.00 86.44 423 LEU A N 1
ATOM 3379 C CA . LEU A 1 423 ? -33.752 11.074 33.988 1.00 86.44 423 LEU A CA 1
ATOM 3380 C C . LEU A 1 423 ? -34.846 10.074 34.402 1.00 86.44 423 LEU A C 1
ATOM 3382 O O . LEU A 1 423 ? -34.732 8.869 34.193 1.00 86.44 423 LEU A O 1
ATOM 3386 N N . ALA A 1 424 ? -35.960 10.587 34.929 1.00 75.56 424 ALA A N 1
ATOM 3387 C CA . ALA A 1 424 ? -37.077 9.791 35.454 1.00 75.56 424 ALA A CA 1
ATOM 3388 C C . ALA A 1 424 ? -37.955 9.087 34.387 1.00 75.56 424 ALA A C 1
ATOM 3390 O O . ALA A 1 424 ? -39.097 8.726 34.673 1.00 75.56 424 ALA A O 1
ATOM 3391 N N . GLY A 1 425 ? -37.466 8.918 33.156 1.00 79.56 425 GLY A N 1
ATOM 3392 C CA . GLY A 1 425 ? -38.185 8.251 32.070 1.00 79.56 425 GLY A CA 1
ATOM 3393 C C . GLY A 1 425 ? -37.288 7.923 30.877 1.00 79.56 425 GLY A C 1
ATOM 3394 O O . GLY A 1 425 ? -36.233 8.523 30.689 1.00 79.56 425 GLY A O 1
ATOM 3395 N N . ASP A 1 426 ? -37.728 6.983 30.045 1.00 84.19 426 ASP A N 1
ATOM 3396 C CA . ASP A 1 426 ? -36.914 6.382 28.978 1.00 84.19 426 ASP A CA 1
ATOM 3397 C C . ASP A 1 426 ? -36.842 7.203 27.678 1.00 84.19 426 ASP A C 1
ATOM 3399 O O . ASP A 1 426 ? -36.434 6.682 26.640 1.00 84.19 426 ASP A O 1
ATOM 3403 N N . GLU A 1 427 ? -37.250 8.475 27.704 1.00 90.00 427 GLU A N 1
ATOM 3404 C CA . GLU A 1 427 ? -37.374 9.341 26.527 1.00 90.00 427 GLU A CA 1
ATOM 3405 C C . GLU A 1 427 ? -36.726 10.711 26.730 1.00 90.00 427 GLU A C 1
ATOM 3407 O O . GLU A 1 427 ? -37.030 11.424 27.684 1.00 90.00 427 GLU A O 1
ATOM 3412 N N . VAL A 1 428 ? -35.890 11.114 25.770 1.00 91.81 428 VAL A N 1
ATOM 3413 C CA . VAL A 1 428 ? -35.181 12.399 25.787 1.00 91.81 428 VAL A CA 1
ATOM 3414 C C . VAL A 1 428 ? -35.058 12.995 24.381 1.00 91.81 428 VAL A C 1
ATOM 3416 O O . VAL A 1 428 ? -34.932 12.276 23.386 1.00 91.81 428 VAL A O 1
ATOM 3419 N N . THR A 1 429 ? -35.078 14.321 24.252 1.00 91.12 429 THR A N 1
ATOM 3420 C CA . THR A 1 429 ? -34.731 15.017 23.002 1.00 91.12 429 THR A CA 1
ATOM 3421 C C . THR A 1 429 ? -33.330 15.622 23.068 1.00 91.12 429 THR A C 1
ATOM 3423 O O . THR A 1 429 ? -32.782 15.890 24.134 1.00 91.12 429 THR A O 1
ATOM 3426 N N . VAL A 1 430 ? -32.731 15.854 21.897 1.00 90.25 430 VAL A N 1
ATOM 3427 C CA . VAL A 1 430 ? -31.436 16.549 21.800 1.00 90.25 430 VAL A CA 1
ATOM 3428 C C . VAL A 1 430 ? -31.543 17.955 22.394 1.00 90.25 430 VAL A C 1
ATOM 3430 O O . VAL A 1 430 ? -30.685 18.349 23.175 1.00 90.25 430 VAL A O 1
ATOM 3433 N N . ASP A 1 431 ? -32.628 18.659 22.080 1.00 87.75 431 ASP A N 1
ATOM 3434 C CA . ASP A 1 431 ? -32.927 20.011 22.552 1.00 87.75 431 ASP A CA 1
ATOM 3435 C C . ASP A 1 431 ? -32.993 20.059 24.092 1.00 87.75 431 ASP A C 1
ATOM 3437 O O . ASP A 1 431 ? -32.360 20.913 24.708 1.00 87.75 431 ASP A O 1
ATOM 3441 N N . GLN A 1 432 ? -33.656 19.079 24.727 1.00 88.50 432 GLN A N 1
ATOM 3442 C CA . GLN A 1 432 ? -33.711 18.955 26.190 1.00 88.50 432 GLN A CA 1
ATOM 3443 C C . GLN A 1 432 ? -32.325 18.801 26.822 1.00 88.50 432 GLN A C 1
ATOM 3445 O O . GLN A 1 432 ? -32.087 19.374 27.880 1.00 88.50 432 GLN A O 1
ATOM 3450 N N . ILE A 1 433 ? -31.410 18.058 26.199 1.00 91.00 433 ILE A N 1
ATOM 3451 C CA . ILE A 1 433 ? -30.045 17.884 26.715 1.00 91.00 433 ILE A CA 1
ATOM 3452 C C . ILE A 1 433 ? -29.220 19.160 26.484 1.00 91.00 433 ILE A C 1
ATOM 3454 O O . ILE A 1 433 ? -28.498 19.601 27.378 1.00 91.00 433 ILE A O 1
ATOM 3458 N N . LEU A 1 434 ? -29.347 19.796 25.315 1.00 91.75 434 LEU A N 1
ATOM 3459 C CA . LEU A 1 434 ? -28.659 21.057 25.020 1.00 91.75 434 LEU A CA 1
ATOM 3460 C C . LEU A 1 434 ? -29.078 22.183 25.980 1.00 91.75 434 LEU A C 1
ATOM 3462 O O . LEU A 1 434 ? -28.222 22.956 26.401 1.00 91.75 434 LEU A O 1
ATOM 3466 N N . GLU A 1 435 ? -30.356 22.250 26.355 1.00 89.00 435 GLU A N 1
ATOM 3467 C CA . GLU A 1 435 ? -30.907 23.271 27.254 1.00 89.00 435 GLU A CA 1
ATOM 3468 C C . GLU A 1 435 ? -30.712 22.932 28.746 1.00 89.00 435 GLU A C 1
ATOM 3470 O O . GLU A 1 435 ? -30.213 23.765 29.504 1.00 89.00 435 GLU A O 1
ATOM 3475 N N . ASN A 1 436 ? -31.047 21.709 29.178 1.00 87.69 436 ASN A N 1
ATOM 3476 C CA . ASN A 1 436 ? -31.117 21.348 30.604 1.00 87.69 436 ASN A CA 1
ATOM 3477 C C . ASN A 1 436 ? -29.853 20.679 31.169 1.00 87.69 436 ASN A C 1
ATOM 3479 O O . ASN A 1 436 ? -29.720 20.611 32.386 1.00 87.69 436 ASN A O 1
ATOM 3483 N N . CYS A 1 437 ? -28.949 20.176 30.321 1.00 89.06 437 CYS A N 1
ATOM 3484 C CA . CYS A 1 437 ? -27.697 19.533 30.745 1.00 89.06 437 CYS A CA 1
ATOM 3485 C C . CYS A 1 437 ? -26.466 20.356 30.333 1.00 89.06 437 CYS A C 1
ATOM 3487 O O . CYS A 1 437 ? -25.590 20.614 31.154 1.00 89.06 437 CYS A O 1
ATOM 3489 N N . ILE A 1 438 ? -26.401 20.804 29.074 1.00 90.75 438 ILE A N 1
ATOM 3490 C CA . ILE A 1 438 ? -25.248 21.567 28.555 1.00 90.75 438 ILE A CA 1
ATOM 3491 C C . ILE A 1 438 ? -25.421 23.086 28.726 1.00 90.75 438 ILE A C 1
ATOM 3493 O O . ILE A 1 438 ? -24.437 23.822 28.668 1.00 90.75 438 ILE A O 1
ATOM 3497 N N . HIS A 1 439 ? -26.653 23.559 28.946 1.00 89.75 439 HIS A N 1
ATOM 3498 C CA . HIS A 1 439 ? -27.006 24.977 29.095 1.00 89.75 439 HIS A CA 1
ATOM 3499 C C . HIS A 1 439 ? -26.506 25.864 27.937 1.00 89.75 439 HIS A C 1
ATOM 3501 O O . HIS A 1 439 ? -25.935 26.937 28.133 1.00 89.75 439 HIS A O 1
ATOM 3507 N N . LEU A 1 440 ? -26.716 25.400 26.702 1.00 87.81 440 LEU A N 1
ATOM 3508 C CA . LEU A 1 440 ? -26.410 26.149 25.485 1.00 87.81 440 LEU A CA 1
ATOM 3509 C C . LEU A 1 440 ? -27.552 27.087 25.097 1.00 87.81 440 LEU A C 1
ATOM 3511 O O . LEU A 1 440 ? -28.652 26.637 24.771 1.00 87.81 440 LEU A O 1
ATOM 3515 N N . ASP A 1 441 ? -27.236 28.381 25.024 1.00 86.94 441 ASP A N 1
ATOM 3516 C CA . ASP A 1 441 ? -28.090 29.401 24.411 1.00 86.94 441 ASP A CA 1
ATOM 3517 C C . ASP A 1 441 ? -28.520 28.997 22.987 1.00 86.94 441 ASP A C 1
ATOM 3519 O O . ASP A 1 441 ? -27.745 28.400 22.232 1.00 86.94 441 ASP A O 1
ATOM 3523 N N . LEU A 1 442 ? -29.747 29.355 22.591 1.00 86.12 442 LEU A N 1
ATOM 3524 C CA . LEU A 1 442 ? -30.354 28.956 21.310 1.00 86.12 442 LEU A CA 1
ATOM 3525 C C . LEU A 1 442 ? -29.528 29.346 20.068 1.00 86.12 442 LEU A C 1
ATOM 3527 O O . LEU A 1 442 ? -29.578 28.646 19.059 1.00 86.12 442 LEU A O 1
ATOM 3531 N N . ASP A 1 443 ? -28.754 30.432 20.120 1.00 85.69 443 ASP A N 1
ATOM 3532 C CA . ASP A 1 443 ? -27.856 30.859 19.036 1.00 85.69 443 ASP A CA 1
ATOM 3533 C C . ASP A 1 443 ? -26.602 29.971 18.907 1.00 85.69 443 ASP A C 1
ATOM 3535 O O . ASP A 1 443 ? -26.015 29.864 17.827 1.00 85.69 443 ASP A O 1
ATOM 3539 N N . LYS A 1 444 ? -26.218 29.286 19.991 1.00 86.31 444 LYS A N 1
ATOM 3540 C CA . LYS A 1 444 ? -25.078 28.359 20.072 1.00 86.31 444 LYS A CA 1
ATOM 3541 C C . LYS A 1 444 ? -25.482 26.895 19.883 1.00 86.31 444 LYS A C 1
ATOM 3543 O O . LYS A 1 444 ? -24.600 26.051 19.688 1.00 86.31 444 LYS A O 1
ATOM 3548 N N . GLN A 1 445 ? -26.782 26.582 19.866 1.00 87.31 445 GLN A N 1
ATOM 3549 C CA . GLN A 1 445 ? -27.336 25.268 19.504 1.00 87.31 445 GLN A CA 1
ATOM 3550 C C . GLN A 1 445 ? -27.186 24.994 17.996 1.00 87.31 445 GLN A C 1
ATOM 3552 O O . GLN A 1 445 ? -28.135 24.871 17.228 1.00 87.31 445 GLN A O 1
ATOM 3557 N N . THR A 1 446 ? -25.936 24.923 17.541 1.00 90.38 446 THR A N 1
ATOM 3558 C CA . THR A 1 446 ? -25.607 24.603 16.154 1.00 90.38 446 THR A CA 1
ATOM 3559 C C . THR A 1 446 ? -25.892 23.133 15.853 1.00 90.38 446 THR A C 1
ATOM 3561 O O . THR A 1 446 ? -25.788 22.263 16.718 1.00 90.38 446 THR A O 1
ATOM 3564 N N . LYS A 1 447 ? -26.082 22.810 14.572 1.00 84.50 447 LYS A N 1
ATOM 3565 C CA . LYS A 1 447 ? -26.161 21.419 14.100 1.00 84.50 447 LYS A CA 1
ATOM 3566 C C . LYS A 1 447 ? -24.942 20.561 14.489 1.00 84.50 447 LYS A C 1
ATOM 3568 O O . LYS A 1 447 ? -25.050 19.343 14.586 1.00 84.50 447 LYS A O 1
ATOM 3573 N N . GLY A 1 448 ? -23.784 21.181 14.739 1.00 83.25 448 GLY A N 1
ATOM 3574 C CA . GLY A 1 448 ? -22.616 20.499 15.302 1.00 83.25 448 GLY A CA 1
ATOM 3575 C C . GLY A 1 448 ? -22.823 20.064 16.757 1.00 83.25 448 GLY A C 1
ATOM 3576 O O . GLY A 1 448 ? -22.440 18.953 17.112 1.00 83.25 448 GLY A O 1
ATOM 3577 N N . ALA A 1 449 ? -23.472 20.895 17.578 1.00 86.00 449 ALA A N 1
ATOM 3578 C CA . ALA A 1 449 ? -23.860 20.547 18.945 1.00 86.00 449 ALA A CA 1
ATOM 3579 C C . ALA A 1 449 ? -24.917 19.428 18.959 1.00 86.00 449 ALA A C 1
ATOM 3581 O O . ALA A 1 449 ? -24.724 18.429 19.651 1.00 86.00 449 ALA A O 1
ATOM 3582 N N . GLU A 1 450 ? -25.955 19.524 18.115 1.00 87.50 450 GLU A N 1
ATOM 3583 C CA . GLU A 1 450 ? -26.949 18.450 17.947 1.00 87.50 450 GLU A CA 1
ATOM 3584 C C . GLU A 1 450 ? -26.294 17.100 17.608 1.00 87.50 450 GLU A C 1
ATOM 3586 O O . GLU A 1 450 ? -26.660 16.057 18.154 1.00 87.50 450 GLU A O 1
ATOM 3591 N N . MET A 1 451 ? -25.315 17.111 16.693 1.00 85.12 451 MET A N 1
ATOM 3592 C CA . MET A 1 451 ? -24.610 15.905 16.257 1.00 85.12 451 MET A CA 1
ATOM 3593 C C . MET A 1 451 ? -23.704 15.306 17.341 1.00 85.12 451 MET A C 1
ATOM 3595 O O . MET A 1 451 ? -23.546 14.088 17.354 1.00 85.12 451 MET A O 1
ATOM 3599 N N . ARG A 1 452 ? -23.152 16.112 18.261 1.00 85.94 452 ARG A N 1
ATOM 3600 C CA . ARG A 1 452 ? -22.386 15.607 19.419 1.00 85.94 452 ARG A CA 1
ATOM 3601 C C . ARG A 1 452 ? -23.287 14.847 20.387 1.00 85.94 452 ARG A C 1
ATOM 3603 O O . ARG A 1 452 ? -23.005 13.691 20.682 1.00 85.94 452 ARG A O 1
ATOM 3610 N N . ILE A 1 453 ? -24.413 15.443 20.785 1.00 89.75 453 ILE A N 1
ATOM 3611 C CA . ILE A 1 453 ? -25.405 14.792 21.659 1.00 89.75 453 ILE A CA 1
ATOM 3612 C C . ILE A 1 453 ? -25.962 13.517 21.012 1.00 89.75 453 ILE A C 1
ATOM 3614 O O . ILE A 1 453 ? -26.039 12.475 21.654 1.00 89.75 453 ILE A O 1
ATOM 3618 N N . ALA A 1 454 ? -26.273 13.562 19.714 1.00 86.81 454 ALA A N 1
ATOM 3619 C CA . ALA A 1 454 ? -26.686 12.384 18.952 1.00 86.81 454 ALA A CA 1
ATOM 3620 C C . ALA A 1 454 ? -25.615 11.275 18.887 1.00 86.81 454 ALA A C 1
ATOM 3622 O O . ALA A 1 454 ? -25.969 10.105 18.754 1.00 86.81 454 ALA A O 1
ATOM 3623 N N . GLY A 1 455 ? -24.328 11.632 18.941 1.00 83.00 455 GLY A N 1
ATOM 3624 C CA . GLY A 1 455 ? -23.214 10.686 19.023 1.00 83.00 455 GLY A CA 1
ATOM 3625 C C . GLY A 1 455 ? -23.157 9.995 20.384 1.00 83.00 455 GLY A C 1
ATOM 3626 O O . GLY A 1 455 ? -23.207 8.769 20.431 1.00 83.00 455 GLY A O 1
ATOM 3627 N N . ILE A 1 456 ? -23.158 10.786 21.462 1.00 86.06 456 ILE A N 1
ATOM 3628 C CA . ILE A 1 456 ? -23.125 10.308 22.855 1.00 86.06 456 ILE A CA 1
ATOM 3629 C C . ILE A 1 456 ? -24.311 9.380 23.141 1.00 86.06 456 ILE A C 1
ATOM 3631 O O . ILE A 1 456 ? -24.121 8.256 23.591 1.00 86.06 456 ILE A O 1
ATOM 3635 N N . LEU A 1 457 ? -25.535 9.797 22.793 1.00 88.06 457 LEU A N 1
ATOM 3636 C CA . LEU A 1 457 ? -26.738 8.974 22.966 1.00 88.06 457 LEU A CA 1
ATOM 3637 C C . LEU A 1 457 ? -26.615 7.621 22.255 1.00 88.06 457 LEU A C 1
ATOM 3639 O O . LEU A 1 457 ? -26.959 6.588 22.822 1.00 88.06 457 LEU A O 1
ATOM 3643 N N . LYS A 1 458 ? -26.079 7.612 21.028 1.00 84.75 458 LYS A N 1
ATOM 3644 C CA . LYS A 1 458 ? -25.881 6.376 20.268 1.00 84.75 458 LYS A CA 1
ATOM 3645 C C . LYS A 1 458 ? -24.787 5.483 20.873 1.00 84.75 458 LYS A C 1
ATOM 3647 O O . LYS A 1 458 ? -24.934 4.266 20.818 1.00 84.75 458 LYS A O 1
ATOM 3652 N N . GLN A 1 459 ? -23.716 6.059 21.427 1.00 76.94 459 GLN A N 1
ATOM 3653 C CA . GLN A 1 459 ? -22.683 5.313 22.163 1.00 76.94 459 GLN A CA 1
ATOM 3654 C C . GLN A 1 459 ? -23.266 4.690 23.441 1.00 76.94 459 GLN A C 1
ATOM 3656 O O . GLN A 1 459 ? -23.084 3.501 23.667 1.00 76.94 459 GLN A O 1
ATOM 3661 N N . GLY A 1 460 ? -24.082 5.435 24.191 1.00 79.94 460 GLY A N 1
ATOM 3662 C CA . GLY A 1 460 ? -24.827 4.942 25.357 1.00 79.94 460 GLY A CA 1
ATOM 3663 C C . GLY A 1 460 ? -26.022 4.023 25.044 1.00 79.94 460 GLY A C 1
ATOM 3664 O O . GLY A 1 460 ? -26.894 3.862 25.895 1.00 79.94 460 GLY A O 1
ATOM 3665 N N . GLY A 1 461 ? -26.120 3.464 23.832 1.00 83.19 461 GLY A N 1
ATOM 3666 C CA . GLY A 1 461 ? -27.147 2.481 23.456 1.00 83.19 461 GLY A CA 1
ATOM 3667 C C . GLY A 1 461 ? -28.561 3.025 23.197 1.00 83.19 461 GLY A C 1
ATOM 3668 O O . GLY A 1 461 ? -29.493 2.236 23.037 1.00 83.19 461 GLY A O 1
ATOM 3669 N N . TRP A 1 462 ? -28.762 4.345 23.127 1.00 89.44 462 TRP A N 1
ATOM 3670 C CA . TRP A 1 462 ? -30.079 4.930 22.846 1.00 89.44 462 TRP A CA 1
ATOM 3671 C C . TRP A 1 462 ? -30.434 4.822 21.360 1.00 89.44 462 TRP A C 1
ATOM 3673 O O . TRP A 1 462 ? -29.600 5.003 20.467 1.00 89.44 462 TRP A O 1
ATOM 3683 N N . THR A 1 463 ? -31.714 4.589 21.076 1.00 89.88 463 THR A N 1
ATOM 3684 C CA . THR A 1 463 ? -32.260 4.499 19.715 1.00 89.88 463 THR A CA 1
ATOM 3685 C C . THR A 1 463 ? -33.085 5.732 19.364 1.00 89.88 463 THR A C 1
ATOM 3687 O O . THR A 1 463 ? -33.621 6.407 20.235 1.00 89.88 463 THR A O 1
ATOM 3690 N N . LYS A 1 464 ? -33.145 6.086 18.073 1.00 90.88 464 LYS A N 1
ATOM 3691 C CA . LYS A 1 464 ? -33.738 7.350 17.609 1.00 90.88 464 LYS A CA 1
ATOM 3692 C C . LYS A 1 464 ? -35.046 7.125 16.854 1.00 90.88 464 LYS A C 1
ATOM 3694 O O . LYS A 1 464 ? -35.032 6.685 15.703 1.00 90.88 464 LYS A O 1
ATOM 3699 N N . GLU A 1 465 ? -36.162 7.520 17.452 1.00 89.75 465 GLU A N 1
ATOM 3700 C CA . GLU A 1 465 ? -37.503 7.378 16.883 1.00 89.75 465 GLU A CA 1
ATOM 3701 C C . GLU A 1 465 ? -38.058 8.683 16.291 1.00 89.75 465 GLU A C 1
ATOM 3703 O O . GLU A 1 465 ? -37.678 9.799 16.656 1.00 89.75 465 GLU A O 1
ATOM 3708 N N . ARG A 1 466 ? -39.013 8.547 15.361 1.00 87.69 466 ARG A N 1
ATOM 3709 C CA . ARG A 1 466 ? -39.817 9.661 14.835 1.00 87.69 466 ARG A CA 1
ATOM 3710 C C . ARG A 1 466 ? -41.190 9.648 15.479 1.00 87.69 466 ARG A C 1
ATOM 3712 O O . ARG A 1 466 ? -41.998 8.782 15.153 1.00 87.69 466 ARG A O 1
ATOM 3719 N N . ARG A 1 467 ? -41.493 10.662 16.288 1.00 85.31 467 ARG A N 1
ATOM 3720 C CA . ARG A 1 467 ? -42.825 10.842 16.878 1.00 85.31 467 ARG A CA 1
ATOM 3721 C C . ARG A 1 467 ? -43.529 12.084 16.347 1.00 85.31 467 ARG A C 1
ATOM 3723 O O . ARG A 1 467 ? -42.952 12.944 15.671 1.00 85.31 467 ARG A O 1
ATOM 3730 N N . ARG A 1 468 ? -44.839 12.126 16.583 1.00 82.12 468 ARG A N 1
ATOM 3731 C CA . ARG A 1 468 ? -45.729 13.185 16.113 1.00 82.12 468 ARG A CA 1
ATOM 3732 C C . ARG A 1 468 ? -46.716 13.539 17.220 1.00 82.12 468 ARG A C 1
ATOM 3734 O O . ARG A 1 468 ? -47.548 12.713 17.571 1.00 82.12 468 ARG A O 1
ATOM 3741 N N . ALA A 1 469 ? -46.647 14.768 17.719 1.00 77.56 469 ALA A N 1
ATOM 3742 C CA . ALA A 1 469 ? -47.589 15.320 18.692 1.00 77.56 469 ALA A CA 1
ATOM 3743 C C . ALA A 1 469 ? -48.017 16.721 18.235 1.00 77.56 469 ALA A C 1
ATOM 3745 O O . ALA A 1 469 ? -47.240 17.432 17.594 1.00 77.56 469 ALA A O 1
ATOM 3746 N N . GLY A 1 470 ? -49.275 17.101 18.482 1.00 71.69 470 GLY A N 1
ATOM 3747 C CA . GLY A 1 470 ? -49.809 18.406 18.056 1.00 71.69 470 GLY A CA 1
ATOM 3748 C C . GLY A 1 470 ? -49.649 18.692 16.551 1.00 71.69 470 GLY A C 1
ATOM 3749 O O . GLY A 1 470 ? -49.413 19.828 16.151 1.00 71.69 470 GLY A O 1
ATOM 3750 N N . GLY A 1 471 ? -49.664 17.655 15.704 1.00 78.19 471 GLY A N 1
ATOM 3751 C CA . GLY A 1 471 ? -49.437 17.750 14.254 1.00 78.19 471 GLY A CA 1
ATOM 3752 C C . GLY A 1 471 ? -47.971 17.916 13.814 1.00 78.19 471 GLY A C 1
ATOM 3753 O O . GLY A 1 471 ? -47.633 17.489 12.700 1.00 78.19 471 GLY A O 1
ATOM 3754 N N . ARG A 1 472 ? -47.098 18.451 14.681 1.00 74.06 472 ARG A N 1
ATOM 3755 C CA . ARG A 1 472 ? -45.652 18.621 14.453 1.00 74.06 472 ARG A CA 1
ATOM 3756 C C . ARG A 1 472 ? -44.908 17.286 14.582 1.00 74.06 472 ARG A C 1
ATOM 3758 O O . ARG A 1 472 ? -45.347 16.377 15.281 1.00 74.06 472 ARG A O 1
ATOM 3765 N N . ARG A 1 473 ? -43.792 17.155 13.860 1.00 80.38 473 ARG A N 1
ATOM 3766 C CA . ARG A 1 473 ? -42.897 15.986 13.895 1.00 80.38 473 ARG A CA 1
ATOM 3767 C C . ARG A 1 473 ? -41.631 16.362 14.652 1.00 80.38 473 ARG A C 1
ATOM 3769 O O . ARG A 1 473 ? -41.059 17.403 14.346 1.00 80.38 473 ARG A O 1
ATOM 3776 N N . PHE A 1 474 ? -41.187 15.504 15.557 1.00 81.56 474 PHE A N 1
ATOM 3777 C CA . PHE A 1 474 ? -39.918 15.647 16.266 1.00 81.56 474 PHE A CA 1
ATOM 3778 C C . PHE A 1 474 ? -39.205 14.293 16.339 1.00 81.56 474 PHE A C 1
ATOM 3780 O O . PHE A 1 474 ? -39.809 13.237 16.120 1.00 81.56 474 PHE A O 1
ATOM 3787 N N . MET A 1 475 ? -37.897 14.338 16.580 1.00 86.94 475 MET A N 1
ATOM 3788 C CA . MET A 1 475 ? -37.106 13.145 16.860 1.00 86.94 475 MET A CA 1
ATOM 3789 C C . MET A 1 475 ? -37.016 12.995 18.377 1.00 86.94 475 MET A C 1
ATOM 3791 O O . MET A 1 475 ? -36.658 13.959 19.050 1.00 86.94 475 MET A O 1
ATOM 3795 N N . VAL A 1 476 ? -37.299 11.805 18.892 1.00 91.31 476 VAL A N 1
ATOM 3796 C CA . VAL A 1 476 ? -37.048 11.447 20.294 1.00 91.31 476 VAL A CA 1
ATOM 3797 C C . VAL A 1 476 ? -35.976 10.364 20.327 1.00 91.31 476 VAL A C 1
ATOM 3799 O O . VAL A 1 476 ? -35.835 9.602 19.366 1.00 91.31 476 VAL A O 1
ATOM 3802 N N . TRP A 1 477 ? -35.197 10.325 21.396 1.00 93.50 477 TRP A N 1
ATOM 3803 C CA . TRP A 1 477 ? -34.320 9.212 21.705 1.00 93.50 477 TRP A CA 1
ATOM 3804 C C . TRP A 1 477 ? -34.930 8.405 22.836 1.00 93.50 477 TRP A C 1
ATOM 3806 O O . TRP A 1 477 ? -35.313 8.963 23.860 1.00 93.50 477 TRP A O 1
ATOM 3816 N N . THR A 1 478 ? -35.027 7.105 22.615 1.00 90.31 478 THR A N 1
ATOM 3817 C CA . THR A 1 478 ? -35.569 6.120 23.544 1.00 90.31 478 THR A CA 1
ATOM 3818 C C . THR A 1 478 ? -34.439 5.258 24.075 1.00 90.31 478 THR A C 1
ATOM 3820 O O . THR A 1 478 ? -33.572 4.828 23.303 1.00 90.31 478 THR A O 1
ATOM 3823 N N . ARG A 1 479 ? -34.450 4.965 25.374 1.00 84.06 479 ARG A N 1
ATOM 3824 C CA . ARG A 1 479 ? -33.568 3.943 25.933 1.00 84.06 479 ARG A CA 1
ATOM 3825 C C . ARG A 1 479 ? -33.992 2.605 25.336 1.00 84.06 479 ARG A C 1
ATOM 3827 O O . ARG A 1 479 ? -35.150 2.214 25.456 1.00 84.06 479 ARG A O 1
ATOM 3834 N N . SER A 1 480 ? -33.090 1.914 24.644 1.00 70.12 480 SER A N 1
ATOM 3835 C CA . SER A 1 480 ? -33.389 0.543 24.245 1.00 70.12 480 SER A CA 1
ATOM 3836 C C . SER A 1 480 ? -33.383 -0.324 25.493 1.00 70.12 480 SER A C 1
ATOM 3838 O O . SER A 1 480 ? -32.329 -0.523 26.095 1.00 70.12 480 SER A O 1
ATOM 3840 N N . GLU A 1 481 ? -34.544 -0.872 25.858 1.00 53.34 481 GLU A N 1
ATOM 3841 C CA . GLU A 1 481 ? -34.576 -2.063 26.701 1.00 53.34 481 GLU A CA 1
ATOM 3842 C C . GLU A 1 481 ? -33.642 -3.100 26.066 1.00 53.34 481 GLU A C 1
ATOM 3844 O O . GLU A 1 481 ? -33.797 -3.450 24.887 1.00 53.34 481 GLU A O 1
ATOM 3849 N N . MET A 1 482 ? -32.672 -3.597 26.836 1.00 39.94 482 MET A N 1
ATOM 3850 C CA . MET A 1 482 ? -32.008 -4.842 26.481 1.00 39.94 482 MET A CA 1
ATOM 3851 C C . MET A 1 482 ? -33.086 -5.918 26.477 1.00 39.94 482 MET A C 1
ATOM 3853 O O . MET A 1 482 ? -33.476 -6.428 27.526 1.00 39.94 482 MET A O 1
ATOM 3857 N N . LYS A 1 483 ? -33.577 -6.270 25.287 1.00 33.88 483 LYS A N 1
ATOM 3858 C CA . LYS A 1 483 ? -34.294 -7.525 25.113 1.00 33.88 483 LYS A CA 1
ATOM 3859 C C . LYS A 1 483 ? -33.303 -8.631 25.421 1.00 33.88 483 LYS A C 1
ATOM 3861 O O . LYS A 1 483 ? -32.495 -8.980 24.561 1.00 33.88 483 LYS A O 1
ATOM 3866 N N . GLU A 1 484 ? -33.386 -9.179 26.630 1.00 27.03 484 GLU A N 1
ATOM 3867 C CA . GLU A 1 484 ? -32.887 -10.521 26.888 1.00 27.03 484 GLU A CA 1
ATOM 3868 C C . GLU A 1 484 ? -33.434 -11.413 25.775 1.00 27.03 484 GLU A C 1
ATOM 3870 O O . GLU A 1 484 ? -34.650 -11.595 25.636 1.00 27.03 484 GLU A O 1
ATOM 3875 N N . ILE A 1 485 ? -32.537 -11.927 24.934 1.00 30.56 485 ILE A N 1
ATOM 3876 C CA . ILE A 1 485 ? -32.901 -12.937 23.952 1.00 30.56 485 ILE A CA 1
ATOM 3877 C C . ILE A 1 485 ? -33.109 -14.215 24.755 1.00 30.56 485 ILE A C 1
ATOM 3879 O O . ILE A 1 485 ? -32.195 -15.019 24.938 1.00 30.56 485 ILE A O 1
ATOM 3883 N N . SER A 1 486 ? -34.326 -14.370 25.273 1.00 26.89 486 SER A N 1
ATOM 3884 C CA . SER A 1 486 ? -34.792 -15.596 25.896 1.00 26.89 486 SER A CA 1
ATOM 3885 C C . SER A 1 486 ? -34.851 -16.684 24.826 1.00 26.89 486 SER A C 1
ATOM 3887 O O . SER A 1 486 ? -35.868 -16.914 24.172 1.00 26.89 486 SER A O 1
ATOM 3889 N N . PHE A 1 487 ? -33.717 -17.363 24.641 1.00 27.11 487 PHE A N 1
ATOM 3890 C CA . PHE A 1 487 ? -33.648 -18.649 23.964 1.00 27.11 487 PHE A CA 1
ATOM 3891 C C . PHE A 1 487 ? -34.449 -19.660 24.787 1.00 27.11 487 PHE A C 1
ATOM 3893 O O . PHE A 1 487 ? -33.911 -20.379 25.628 1.00 27.11 487 PHE A O 1
ATOM 3900 N N . PHE A 1 488 ? -35.763 -19.685 24.559 1.00 30.34 488 PHE A N 1
ATOM 3901 C CA . PHE A 1 488 ? -36.631 -20.700 25.126 1.00 30.34 488 PHE A CA 1
ATOM 3902 C C . PHE A 1 488 ? -36.217 -22.065 24.575 1.00 30.34 488 PHE A C 1
ATOM 3904 O O . PHE A 1 488 ? -36.251 -22.328 23.372 1.00 30.34 488 PHE A O 1
ATOM 3911 N N . THR A 1 489 ? -35.787 -22.919 25.492 1.00 36.66 489 THR A N 1
ATOM 3912 C CA . THR A 1 489 ? -35.432 -24.312 25.268 1.00 36.66 489 THR A CA 1
ATOM 3913 C C . THR A 1 489 ? -36.650 -25.124 24.855 1.00 36.66 489 THR A C 1
ATOM 3915 O O . THR A 1 489 ? -37.641 -25.142 25.575 1.00 36.66 489 THR A O 1
ATOM 3918 N N . GLU A 1 490 ? -36.527 -25.921 23.791 1.00 29.95 490 GLU A N 1
ATOM 3919 C CA . GLU A 1 490 ? -37.273 -27.181 23.699 1.00 29.95 490 GLU A CA 1
ATOM 3920 C C . GLU A 1 490 ? -36.643 -28.168 22.701 1.00 29.95 490 GLU A C 1
ATOM 3922 O O . GLU A 1 490 ? -36.813 -28.045 21.488 1.00 29.95 490 GLU A O 1
ATOM 3927 N N . ARG A 1 491 ? -35.918 -29.171 23.228 1.00 30.61 491 ARG A N 1
ATOM 3928 C CA . ARG A 1 491 ? -35.946 -30.583 22.780 1.00 30.61 491 ARG A CA 1
ATOM 3929 C C . ARG A 1 491 ? -34.996 -31.473 23.592 1.00 30.61 491 ARG A C 1
ATOM 3931 O O . ARG A 1 491 ? -33.795 -31.248 23.606 1.00 30.61 491 ARG A O 1
ATOM 3938 N N . GLY A 1 492 ? -35.545 -32.571 24.115 1.00 27.88 492 GLY A N 1
ATOM 3939 C CA . GLY A 1 492 ? -34.841 -33.858 24.202 1.00 27.88 492 GLY A CA 1
ATOM 3940 C C . GLY A 1 492 ? -33.894 -34.073 25.385 1.00 27.88 492 GLY A C 1
ATOM 3941 O O . GLY A 1 492 ? -32.687 -33.907 25.265 1.00 27.88 492 GLY A O 1
ATOM 3942 N N . VAL A 1 493 ? -34.435 -34.583 26.494 1.00 27.17 493 VAL A N 1
ATOM 3943 C CA . VAL A 1 493 ? -33.641 -35.178 27.581 1.00 27.17 493 VAL A CA 1
ATOM 3944 C C . VAL A 1 493 ? -33.066 -36.535 27.154 1.00 27.17 493 VAL A C 1
ATOM 3946 O O . VAL A 1 493 ? -33.819 -37.433 26.786 1.00 27.17 493 VAL A O 1
ATOM 3949 N N . ALA A 1 494 ? -31.759 -36.719 27.334 1.00 26.78 494 ALA A N 1
ATOM 3950 C CA . ALA A 1 494 ? -31.137 -38.006 27.656 1.00 26.78 494 ALA A CA 1
ATOM 3951 C C . ALA A 1 494 ? -29.895 -37.714 28.514 1.00 26.78 494 ALA A C 1
ATOM 3953 O O . ALA A 1 494 ? -28.922 -37.146 28.027 1.00 26.78 494 ALA A O 1
ATOM 3954 N N . GLY A 1 495 ? -29.972 -37.985 29.819 1.00 26.05 495 GLY A N 1
ATOM 3955 C CA . GLY A 1 495 ? -28.988 -37.495 30.788 1.00 26.05 495 GLY A CA 1
ATOM 3956 C C . GLY A 1 495 ? -27.896 -38.498 31.162 1.00 26.05 495 GLY A C 1
ATOM 3957 O O . GLY A 1 495 ? -28.060 -39.705 31.007 1.00 26.05 495 GLY A O 1
ATOM 3958 N N . VAL A 1 496 ? -26.832 -37.979 31.777 1.00 27.48 496 VAL A N 1
ATOM 3959 C CA . VAL A 1 496 ? -25.986 -38.705 32.735 1.00 27.48 496 VAL A CA 1
ATOM 3960 C C . VAL A 1 496 ? -25.766 -37.770 33.922 1.00 27.48 496 VAL A C 1
ATOM 3962 O O . VAL A 1 496 ? -25.445 -36.599 33.736 1.00 27.48 496 VAL A O 1
ATOM 3965 N N . ALA A 1 497 ? -25.987 -38.269 35.136 1.00 26.08 497 ALA A N 1
ATOM 3966 C CA . ALA A 1 497 ? -25.832 -37.493 36.359 1.00 26.08 497 ALA A CA 1
ATOM 3967 C C . ALA A 1 497 ? -24.427 -37.659 36.952 1.00 26.08 497 ALA A C 1
ATOM 3969 O O . ALA A 1 497 ? -23.933 -38.782 37.055 1.00 26.08 497 ALA A O 1
ATOM 3970 N N . THR A 1 498 ? -23.859 -36.570 37.470 1.00 28.61 498 THR A N 1
ATOM 3971 C CA . THR A 1 498 ? -22.848 -36.625 38.536 1.00 28.61 498 THR A CA 1
ATOM 3972 C C . THR A 1 498 ? -23.030 -35.452 39.494 1.00 28.61 498 THR A C 1
ATOM 3974 O O . THR A 1 498 ? -23.230 -34.309 39.098 1.00 28.61 498 THR A O 1
ATOM 3977 N N . THR A 1 499 ? -23.014 -35.776 40.782 1.00 25.48 499 THR A N 1
ATOM 3978 C CA . THR A 1 499 ? -23.381 -34.918 41.913 1.00 25.48 499 THR A CA 1
ATOM 3979 C C . THR A 1 499 ? -22.192 -34.166 42.508 1.00 25.48 499 THR A C 1
ATOM 3981 O O . THR A 1 499 ? -21.172 -34.797 42.780 1.00 25.48 499 THR A O 1
ATOM 3984 N N . ALA A 1 500 ? -22.377 -32.892 42.869 1.00 27.14 500 ALA A N 1
ATOM 3985 C CA . ALA A 1 500 ? -21.699 -32.262 44.010 1.00 27.14 500 ALA A CA 1
ATOM 3986 C C . ALA A 1 500 ? -22.479 -31.016 44.484 1.00 27.14 500 ALA A C 1
ATOM 3988 O O . ALA A 1 500 ? -22.708 -30.095 43.705 1.00 27.14 500 ALA A O 1
ATOM 3989 N N . GLU A 1 501 ? -22.886 -30.991 45.756 1.00 27.89 501 GLU A N 1
ATOM 3990 C CA . GLU A 1 501 ? -23.529 -29.836 46.407 1.00 27.89 501 GLU A CA 1
ATOM 3991 C C . GLU A 1 501 ? -22.499 -28.861 47.025 1.00 27.89 501 GLU A C 1
ATOM 3993 O O . GLU A 1 501 ? -21.367 -29.261 47.310 1.00 27.89 501 GLU A O 1
ATOM 3998 N N . PRO A 1 502 ? -22.869 -27.586 47.275 1.00 31.22 502 PRO A N 1
ATOM 3999 C CA . PRO A 1 502 ? -21.967 -26.575 47.831 1.00 31.22 502 PRO A CA 1
ATOM 4000 C C . PRO A 1 502 ? -21.959 -26.544 49.372 1.00 31.22 502 PRO A C 1
ATOM 4002 O O . PRO A 1 502 ? -23.009 -26.577 50.018 1.00 31.22 502 PRO A O 1
ATOM 4005 N N . SER A 1 503 ? -20.779 -26.373 49.981 1.00 27.03 503 SER A N 1
ATOM 4006 C CA . SER A 1 503 ? -20.623 -26.170 51.431 1.00 27.03 503 SER A CA 1
ATOM 4007 C C . SER A 1 503 ? -20.437 -24.691 51.810 1.00 27.03 503 SER A C 1
ATOM 4009 O O . SER A 1 503 ? -19.903 -23.882 51.054 1.00 27.03 503 SER A O 1
ATOM 4011 N N . LYS A 1 504 ? -20.938 -24.321 52.996 1.00 29.59 504 LYS A N 1
ATOM 4012 C CA . LYS A 1 504 ? -21.084 -22.934 53.474 1.00 29.59 504 LYS A CA 1
ATOM 4013 C C . LYS A 1 504 ? -19.959 -22.492 54.431 1.00 29.59 504 LYS A C 1
ATOM 4015 O O . LYS A 1 504 ? -19.543 -23.272 55.275 1.00 29.59 504 LYS A O 1
ATOM 4020 N N . ASN A 1 505 ? -19.715 -21.176 54.425 1.00 28.09 505 ASN A N 1
ATOM 4021 C CA . ASN A 1 505 ? -19.503 -20.284 55.586 1.00 28.09 505 ASN A CA 1
ATOM 4022 C C . ASN A 1 505 ? -18.199 -20.245 56.434 1.00 28.09 505 ASN A C 1
ATOM 4024 O O . ASN A 1 505 ? -17.723 -21.238 56.962 1.00 28.09 505 ASN A O 1
ATOM 4028 N N . GLN A 1 506 ? -17.846 -18.979 56.744 1.00 28.17 506 GLN A N 1
ATOM 4029 C CA . GLN A 1 506 ? -17.370 -18.409 58.031 1.00 28.17 506 GLN A CA 1
ATOM 4030 C C . GLN A 1 506 ? -15.865 -18.385 58.421 1.00 28.17 506 GLN A C 1
ATOM 4032 O O . GLN A 1 506 ? -15.342 -19.271 59.078 1.00 28.17 506 GLN A O 1
ATOM 4037 N N . SER A 1 507 ? -15.228 -17.238 58.123 1.00 25.59 507 SER A N 1
ATOM 4038 C CA . SER A 1 507 ? -14.649 -16.245 59.074 1.00 25.59 507 SER A CA 1
ATOM 4039 C C . SER A 1 507 ? -14.034 -16.671 60.433 1.00 25.59 507 SER A C 1
ATOM 4041 O O . SER A 1 507 ? -14.777 -17.198 61.256 1.00 25.59 507 SER A O 1
ATOM 4043 N N . PHE A 1 508 ? -12.807 -16.199 60.769 1.00 26.42 508 PHE A N 1
ATOM 4044 C CA . PHE A 1 508 ? -12.533 -15.142 61.795 1.00 26.42 508 PHE A CA 1
ATOM 4045 C C . PHE A 1 508 ? -11.020 -14.792 62.036 1.00 26.42 508 PHE A C 1
ATOM 4047 O O . PHE A 1 508 ? -10.151 -15.636 61.874 1.00 26.42 508 PHE A O 1
ATOM 4054 N N . GLN A 1 509 ? -10.770 -13.550 62.506 1.00 26.69 509 GLN A N 1
ATOM 4055 C CA . GLN A 1 509 ? -9.682 -13.027 63.396 1.00 26.69 509 GLN A CA 1
ATOM 4056 C C . GLN A 1 509 ? -8.167 -12.883 63.023 1.00 26.69 509 GLN A C 1
ATOM 4058 O O . GLN A 1 509 ? -7.365 -13.796 63.147 1.00 26.69 509 GLN A O 1
ATOM 4063 N N . ALA A 1 510 ? -7.787 -11.628 62.708 1.00 27.19 510 ALA A N 1
ATOM 4064 C CA . ALA A 1 510 ? -6.831 -10.690 63.364 1.00 27.19 510 ALA A CA 1
ATOM 4065 C C . ALA A 1 510 ? -5.582 -11.111 64.205 1.00 27.19 510 ALA A C 1
ATOM 4067 O O . ALA A 1 510 ? -5.680 -11.934 65.108 1.00 27.19 510 ALA A O 1
ATOM 4068 N N . GLY A 1 511 ? -4.496 -10.303 64.099 1.00 25.23 511 GLY A N 1
ATOM 4069 C CA . GLY A 1 511 ? -3.627 -9.932 65.249 1.00 25.23 511 GLY A CA 1
ATOM 4070 C C . GLY A 1 511 ? -2.142 -9.549 64.990 1.00 25.23 511 GLY A C 1
ATOM 4071 O O . GLY A 1 511 ? -1.351 -10.441 64.743 1.00 25.23 511 GLY A O 1
ATOM 4072 N N . HIS A 1 512 ? -1.787 -8.252 65.146 1.00 29.27 512 HIS A N 1
ATOM 4073 C CA . HIS A 1 512 ? -0.498 -7.606 65.575 1.00 29.27 512 HIS A CA 1
ATOM 4074 C C . HIS A 1 512 ? 0.899 -8.158 65.120 1.00 29.27 512 HIS A C 1
ATOM 4076 O O . HIS A 1 512 ? 1.145 -9.352 65.107 1.00 29.27 512 HIS A O 1
ATOM 4082 N N . THR A 1 513 ? 1.954 -7.351 64.869 1.00 26.80 513 THR A N 1
ATOM 4083 C CA . THR A 1 513 ? 2.706 -6.559 65.888 1.00 26.80 513 THR A CA 1
ATOM 4084 C C . THR A 1 513 ? 3.831 -5.660 65.281 1.00 26.80 513 THR A C 1
ATOM 4086 O O . THR A 1 513 ? 4.456 -6.047 64.303 1.00 26.80 513 THR A O 1
ATOM 4089 N N . LEU A 1 514 ? 4.055 -4.484 65.907 1.00 27.56 514 LEU A N 1
ATOM 4090 C CA . LEU A 1 514 ? 5.240 -3.573 66.068 1.00 27.56 514 LEU A CA 1
ATOM 4091 C C . LEU A 1 514 ? 6.659 -4.038 65.594 1.00 27.56 514 LEU A C 1
ATOM 4093 O O . LEU A 1 514 ? 6.908 -5.233 65.565 1.00 27.56 514 LEU A O 1
ATOM 4097 N N . ALA A 1 515 ? 7.705 -3.206 65.365 1.00 25.73 515 ALA A N 1
ATOM 4098 C CA . ALA A 1 515 ? 7.923 -1.738 65.281 1.00 25.73 515 ALA A CA 1
ATOM 4099 C C . ALA A 1 515 ? 9.351 -1.401 64.720 1.00 25.73 515 ALA A C 1
ATOM 4101 O O . ALA A 1 515 ? 10.103 -2.294 64.342 1.00 25.73 515 ALA A O 1
ATOM 4102 N N . THR A 1 516 ? 9.696 -0.105 64.649 1.00 27.55 516 THR A N 1
ATOM 4103 C CA . THR A 1 516 ? 10.909 0.565 64.096 1.00 27.55 516 THR A CA 1
ATOM 4104 C C . THR A 1 516 ? 12.085 0.700 65.118 1.00 27.55 516 THR A C 1
ATOM 4106 O O . THR A 1 516 ? 12.052 0.011 66.134 1.00 27.55 516 THR A O 1
ATOM 4109 N N . PRO A 1 517 ? 13.053 1.651 64.997 1.00 51.56 517 PRO A N 1
ATOM 4110 C CA . PRO A 1 517 ? 14.170 1.829 64.035 1.00 51.56 517 PRO A CA 1
ATOM 4111 C C . PRO A 1 517 ? 15.560 1.936 64.745 1.00 51.56 517 PRO A C 1
ATOM 4113 O O . PRO A 1 517 ? 15.630 1.768 65.956 1.00 51.56 517 PRO A O 1
ATOM 4116 N N . ILE A 1 518 ? 16.650 2.315 64.042 1.00 29.28 518 ILE A N 1
ATOM 4117 C CA . ILE A 1 518 ? 17.804 3.079 64.601 1.00 29.28 518 ILE A CA 1
ATOM 4118 C C . ILE A 1 518 ? 18.600 3.808 63.488 1.00 29.28 518 ILE A C 1
ATOM 4120 O O . ILE A 1 518 ? 18.490 3.468 62.313 1.00 29.28 518 ILE A O 1
ATOM 4124 N N . ASP A 1 519 ? 19.339 4.849 63.885 1.00 28.75 519 ASP A N 1
ATOM 4125 C CA . ASP A 1 519 ? 19.919 5.949 63.090 1.00 28.75 519 ASP A CA 1
ATOM 4126 C C . ASP A 1 519 ? 21.473 6.028 63.218 1.00 28.75 519 ASP A C 1
ATOM 4128 O O . ASP A 1 519 ? 22.048 5.334 64.059 1.00 28.75 519 ASP A O 1
ATOM 4132 N N . ARG A 1 520 ? 22.115 6.961 62.480 1.00 29.61 520 ARG A N 1
ATOM 4133 C CA . ARG A 1 520 ? 23.546 7.390 62.470 1.00 29.61 520 ARG A CA 1
ATOM 4134 C C . ARG A 1 520 ? 24.508 6.561 61.590 1.00 29.61 520 ARG A C 1
ATOM 4136 O O . ARG A 1 520 ? 24.408 5.347 61.532 1.00 29.61 520 ARG A O 1
ATOM 4143 N N . GLY A 1 521 ? 25.526 7.145 60.940 1.00 25.75 521 GLY A N 1
ATOM 4144 C CA . GLY A 1 521 ? 25.853 8.570 60.755 1.00 25.75 521 GLY A CA 1
ATOM 4145 C C . GLY A 1 521 ? 27.325 8.835 60.360 1.00 25.75 521 GLY A C 1
ATOM 4146 O O . GLY A 1 521 ? 28.200 8.057 60.710 1.00 25.75 521 GLY A O 1
ATOM 4147 N N . VAL A 1 522 ? 27.566 9.980 59.701 1.00 28.39 522 VAL A N 1
ATOM 4148 C CA . VAL A 1 522 ? 28.830 10.763 59.625 1.00 28.39 522 VAL A CA 1
ATOM 4149 C C . VAL A 1 522 ? 30.122 10.090 59.110 1.00 28.39 522 VAL A C 1
ATOM 4151 O O . VAL A 1 522 ? 30.785 9.366 59.841 1.00 28.39 522 VAL A O 1
ATOM 4154 N N . ALA A 1 523 ? 30.602 10.541 57.940 1.00 27.91 523 ALA A N 1
ATOM 4155 C CA . ALA A 1 523 ? 31.980 11.030 57.737 1.00 27.91 523 ALA A CA 1
ATOM 4156 C C . ALA A 1 523 ? 32.117 11.717 56.363 1.00 27.91 523 ALA A C 1
ATOM 4158 O O . ALA A 1 523 ? 31.617 11.217 55.361 1.00 27.91 523 ALA A O 1
ATOM 4159 N N . GLY A 1 524 ? 32.834 12.838 56.302 1.00 26.62 524 GLY A N 1
ATOM 4160 C CA . GLY A 1 524 ? 33.381 13.391 55.057 1.00 26.62 524 GLY A CA 1
ATOM 4161 C C . GLY A 1 524 ? 34.855 13.732 55.267 1.00 26.62 524 GLY A C 1
ATOM 4162 O O . GLY A 1 524 ? 35.265 13.828 56.419 1.00 26.62 524 GLY A O 1
ATOM 4163 N N . VAL A 1 525 ? 35.636 13.913 54.195 1.00 29.28 525 VAL A N 1
ATOM 4164 C CA . VAL A 1 525 ? 36.985 14.527 54.190 1.00 29.28 525 VAL A CA 1
ATOM 4165 C C . VAL A 1 525 ? 37.431 14.730 52.726 1.00 29.28 525 VAL A C 1
ATOM 4167 O O . VAL A 1 525 ? 37.349 13.782 51.960 1.00 29.28 525 VAL A O 1
ATOM 4170 N N . ALA A 1 526 ? 37.865 15.961 52.393 1.00 26.91 526 ALA A N 1
ATOM 4171 C CA . ALA A 1 526 ? 38.981 16.378 51.503 1.00 26.91 526 ALA A CA 1
ATOM 4172 C C . ALA A 1 526 ? 39.214 15.735 50.094 1.00 26.91 526 ALA A C 1
ATOM 4174 O O . ALA A 1 526 ? 38.805 14.620 49.823 1.00 26.91 526 ALA A O 1
ATOM 4175 N N . SER A 1 527 ? 39.977 16.308 49.145 1.00 26.70 527 SER A N 1
ATOM 4176 C CA . SER A 1 527 ? 40.324 17.705 48.787 1.00 26.70 527 SER A CA 1
ATOM 4177 C C . SER A 1 527 ? 41.232 17.730 47.533 1.00 26.70 527 SER A C 1
ATOM 4179 O O . SER A 1 527 ? 42.137 16.911 47.459 1.00 26.70 527 SER A O 1
ATOM 4181 N N . GLN A 1 528 ? 41.100 18.769 46.692 1.00 26.20 528 GLN A N 1
ATOM 4182 C CA . GLN A 1 528 ? 42.153 19.410 45.856 1.00 26.20 528 GLN A CA 1
ATOM 4183 C C . GLN A 1 528 ? 42.882 18.677 44.693 1.00 26.20 528 GLN A C 1
ATOM 4185 O O . GLN A 1 528 ? 43.457 17.610 44.857 1.00 26.20 528 GLN A O 1
ATOM 4190 N N . GLY A 1 529 ? 43.025 19.436 43.586 1.00 25.42 529 GLY A N 1
ATOM 4191 C CA . GLY A 1 529 ? 44.126 19.389 42.593 1.00 25.42 529 GLY A CA 1
ATOM 4192 C C . GLY A 1 529 ? 43.947 18.440 41.393 1.00 25.42 529 GLY A C 1
ATOM 4193 O O . GLY A 1 529 ? 43.255 17.441 41.523 1.00 25.42 529 GLY A O 1
ATOM 4194 N N . THR A 1 530 ? 44.530 18.635 40.195 1.00 28.45 530 THR A N 1
ATOM 4195 C CA . THR A 1 530 ? 45.258 19.748 39.503 1.00 28.45 530 THR A CA 1
ATOM 4196 C C . THR A 1 530 ? 45.585 19.236 38.065 1.00 28.45 530 THR A C 1
ATOM 4198 O O . THR A 1 530 ? 45.618 18.022 37.892 1.00 28.45 530 THR A O 1
ATOM 4201 N N . GLN A 1 531 ? 45.873 19.976 36.976 1.00 27.06 531 GLN A N 1
ATOM 4202 C CA . GLN A 1 531 ? 45.886 21.403 36.569 1.00 27.06 531 GLN A CA 1
ATOM 4203 C C . GLN A 1 531 ? 46.005 21.460 35.008 1.00 27.06 531 GLN A C 1
ATOM 4205 O O . GLN A 1 531 ? 46.496 20.476 34.464 1.00 27.06 531 GLN A O 1
ATOM 4210 N N . CYS A 1 532 ? 45.727 22.605 34.340 1.00 25.42 532 CYS A N 1
ATOM 4211 C CA . CYS A 1 532 ? 46.230 22.974 32.978 1.00 25.42 532 CYS A CA 1
ATOM 4212 C C . CYS A 1 532 ? 45.750 22.127 31.763 1.00 25.42 532 CYS A C 1
ATOM 4214 O O . CYS A 1 532 ? 45.433 20.956 31.916 1.00 25.42 532 CYS A O 1
ATOM 4216 N N . ASP A 1 533 ? 45.643 22.588 30.506 1.00 26.80 533 ASP A N 1
ATOM 4217 C CA . ASP A 1 533 ? 45.634 23.896 29.798 1.00 26.80 533 ASP A CA 1
ATOM 4218 C C . ASP A 1 533 ? 44.598 23.726 28.636 1.00 26.80 533 ASP A C 1
ATOM 4220 O O . ASP A 1 533 ? 44.206 22.600 28.339 1.00 26.80 533 ASP A O 1
ATOM 4224 N N . GLY A 1 534 ? 44.012 24.701 27.932 1.00 26.73 534 GLY A N 1
ATOM 4225 C CA . GLY A 1 534 ? 44.394 26.079 27.642 1.00 26.73 534 GLY A CA 1
ATOM 4226 C C . GLY A 1 534 ? 44.769 26.220 26.157 1.00 26.73 534 GLY A C 1
ATOM 4227 O O . GLY A 1 534 ? 45.924 25.994 25.840 1.00 26.73 534 GLY A O 1
ATOM 4228 N N . ASP A 1 535 ? 43.825 26.596 25.269 1.00 27.47 535 ASP A N 1
ATOM 4229 C CA . ASP A 1 535 ? 44.152 27.382 24.056 1.00 27.47 535 ASP A CA 1
ATOM 4230 C C . ASP A 1 535 ? 42.950 28.029 23.309 1.00 27.47 535 ASP A C 1
ATOM 4232 O O . ASP A 1 535 ? 42.035 27.376 22.814 1.00 27.47 535 ASP A O 1
ATOM 4236 N N . VAL A 1 536 ? 43.018 29.365 23.252 1.00 28.48 536 VAL A N 1
ATOM 4237 C CA . VAL A 1 536 ? 42.721 30.323 22.158 1.00 28.48 536 VAL A CA 1
ATOM 4238 C C . VAL A 1 536 ? 41.409 30.280 21.330 1.00 28.48 536 VAL A C 1
ATOM 4240 O O . VAL A 1 536 ? 41.183 29.471 20.438 1.00 28.48 536 VAL A O 1
ATOM 4243 N N . CYS A 1 537 ? 40.637 31.358 21.531 1.00 24.39 537 CYS A N 1
ATOM 4244 C CA . CYS A 1 537 ? 39.820 32.152 20.594 1.00 24.39 537 CYS A CA 1
ATOM 4245 C C . CYS A 1 537 ? 39.805 31.816 19.081 1.00 24.39 537 CYS A C 1
ATOM 4247 O O . CYS A 1 537 ? 40.837 31.869 18.422 1.00 24.39 537 CYS A O 1
ATOM 4249 N N . GLN A 1 538 ? 38.614 31.901 18.468 1.00 26.17 538 GLN A N 1
ATOM 4250 C CA . GLN A 1 538 ? 38.152 33.161 17.841 1.00 26.17 538 GLN A CA 1
ATOM 4251 C C . GLN A 1 538 ? 36.645 33.143 17.531 1.00 26.17 538 GLN A C 1
ATOM 4253 O O . GLN A 1 538 ? 36.096 32.146 17.074 1.00 26.17 538 GLN A O 1
ATOM 4258 N N . SER A 1 539 ? 35.975 34.275 17.762 1.00 26.97 539 SER A N 1
ATOM 4259 C CA . SER A 1 539 ? 34.581 34.516 17.377 1.00 26.97 539 SER A CA 1
ATOM 4260 C C . SER A 1 539 ? 34.487 35.771 16.510 1.00 26.97 539 SER A C 1
ATOM 4262 O O . SER A 1 539 ? 35.114 36.788 16.807 1.00 26.97 539 SER A O 1
ATOM 4264 N N . SER A 1 540 ? 33.688 35.724 15.444 1.00 26.59 540 SER A N 1
ATOM 4265 C CA . SER A 1 540 ? 33.439 36.878 14.577 1.00 26.59 540 SER A CA 1
ATOM 4266 C C . SER A 1 540 ? 31.950 37.009 14.238 1.00 26.59 540 SER A C 1
ATOM 4268 O O . SER A 1 540 ? 31.299 36.088 13.754 1.00 26.59 540 SER A O 1
ATOM 4270 N N . LYS A 1 541 ? 31.398 38.191 14.540 1.00 27.55 541 LYS A N 1
ATOM 4271 C CA . LYS A 1 541 ? 30.036 38.616 14.187 1.00 27.55 541 LYS A CA 1
ATOM 4272 C C . LYS A 1 541 ? 30.059 39.355 12.846 1.00 27.55 541 LYS A C 1
ATOM 4274 O O . LYS A 1 541 ? 30.823 40.306 12.727 1.00 27.55 541 LYS A O 1
ATOM 4279 N N . VAL A 1 542 ? 29.136 39.040 11.935 1.00 27.23 542 VAL A N 1
ATOM 4280 C CA . VAL A 1 542 ? 28.659 39.923 10.843 1.00 27.23 542 VAL A CA 1
ATOM 4281 C C . VAL A 1 542 ? 27.182 39.543 10.617 1.00 27.23 542 VAL A C 1
ATOM 4283 O O . VAL A 1 542 ? 26.904 38.400 10.284 1.00 27.23 542 VAL A O 1
ATOM 4286 N N . ALA A 1 543 ? 26.193 40.292 11.111 1.00 26.06 543 ALA A N 1
ATOM 4287 C CA . ALA A 1 543 ? 25.649 41.577 10.642 1.00 26.06 543 ALA A CA 1
ATOM 4288 C C . ALA A 1 543 ? 24.660 41.454 9.459 1.00 26.06 543 ALA A C 1
ATOM 4290 O O . ALA A 1 543 ? 24.996 40.998 8.371 1.00 26.06 543 ALA A O 1
ATOM 4291 N N . THR A 1 544 ? 23.430 41.914 9.701 1.00 31.56 544 THR A N 1
ATOM 4292 C CA . THR A 1 544 ? 22.363 42.144 8.716 1.00 31.56 544 THR A CA 1
ATOM 4293 C C . THR A 1 544 ? 22.628 43.389 7.864 1.00 31.56 544 THR A C 1
ATOM 4295 O O . THR A 1 544 ? 23.262 44.338 8.328 1.00 31.56 544 THR A O 1
ATOM 4298 N N . PRO A 1 545 ? 22.022 43.457 6.668 1.00 31.97 545 PRO A N 1
ATOM 4299 C CA . PRO A 1 545 ? 21.550 44.729 6.124 1.00 31.97 545 PRO A CA 1
ATOM 4300 C C . PRO A 1 545 ? 20.061 44.684 5.738 1.00 31.97 545 PRO A C 1
ATOM 4302 O O . PRO A 1 545 ? 19.510 43.635 5.409 1.00 31.97 545 PRO A O 1
ATOM 4305 N N . GLY A 1 546 ? 19.402 45.845 5.783 1.00 23.70 546 GLY A N 1
ATOM 4306 C CA . GLY A 1 546 ? 17.985 46.007 5.442 1.00 23.70 546 GLY A CA 1
ATOM 4307 C C . GLY A 1 546 ? 17.734 46.785 4.144 1.00 23.70 546 GLY A C 1
ATOM 4308 O O . GLY A 1 546 ? 18.653 47.302 3.522 1.00 23.70 546 GLY A O 1
ATOM 4309 N N . HIS A 1 547 ? 16.449 46.854 3.785 1.00 26.27 547 HIS A N 1
ATOM 4310 C CA . HIS A 1 547 ? 15.777 47.742 2.822 1.00 26.27 547 HIS A CA 1
ATOM 4311 C C . HIS A 1 547 ? 16.588 48.524 1.767 1.00 26.27 547 HIS A C 1
ATOM 4313 O O . HIS A 1 547 ? 17.279 49.493 2.069 1.00 26.27 547 HIS A O 1
ATOM 4319 N N . THR A 1 548 ? 16.208 48.319 0.501 1.00 24.91 548 THR A N 1
ATOM 4320 C CA . THR A 1 548 ? 15.947 49.448 -0.411 1.00 24.91 548 THR A CA 1
ATOM 4321 C C . THR A 1 548 ? 14.570 49.302 -1.059 1.00 24.91 548 THR A C 1
ATOM 4323 O O . THR A 1 548 ? 14.090 48.196 -1.302 1.00 24.91 548 THR A O 1
ATOM 4326 N N . SER A 1 549 ? 13.907 50.431 -1.294 1.00 23.53 549 SER A N 1
ATOM 4327 C CA . SER A 1 549 ? 12.603 50.529 -1.948 1.00 23.53 549 SER A CA 1
ATOM 4328 C C . SER A 1 549 ? 12.760 50.963 -3.407 1.00 23.53 549 SER A C 1
ATOM 4330 O O . SER A 1 549 ? 13.662 51.733 -3.736 1.00 23.53 549 SER A O 1
ATOM 4332 N N . LYS A 1 550 ? 11.849 50.525 -4.287 1.00 25.33 550 LYS A N 1
ATOM 4333 C CA . LYS A 1 550 ? 11.583 51.195 -5.570 1.00 25.33 550 LYS A CA 1
ATOM 4334 C C . LYS A 1 550 ? 10.167 50.901 -6.065 1.00 25.33 550 LYS A C 1
ATOM 4336 O O . LYS A 1 550 ? 9.823 49.778 -6.413 1.00 25.33 550 LYS A O 1
ATOM 4341 N N . THR A 1 551 ? 9.349 51.943 -6.094 1.00 24.08 551 THR A N 1
ATOM 4342 C CA . THR A 1 551 ? 7.990 51.972 -6.638 1.00 24.08 551 THR A CA 1
ATOM 4343 C C . THR A 1 551 ? 8.008 52.222 -8.146 1.00 24.08 551 THR A C 1
ATOM 4345 O O . THR A 1 551 ? 8.592 53.215 -8.579 1.00 24.08 551 THR A O 1
ATOM 4348 N N . ARG A 1 552 ? 7.251 51.443 -8.939 1.00 22.77 552 ARG A N 1
ATOM 4349 C CA . ARG A 1 552 ? 6.495 52.013 -10.073 1.00 22.77 552 ARG A CA 1
ATOM 4350 C C . ARG A 1 552 ? 5.345 51.134 -10.592 1.00 22.77 552 ARG A C 1
ATOM 4352 O O . ARG A 1 552 ? 5.562 50.068 -11.144 1.00 22.77 552 ARG A O 1
ATOM 4359 N N . CYS A 1 553 ? 4.140 51.673 -10.414 1.00 23.48 553 CYS A N 1
ATOM 4360 C CA . CYS A 1 553 ? 2.990 51.721 -11.327 1.00 23.48 553 CYS A CA 1
ATOM 4361 C C . CYS A 1 553 ? 2.894 50.746 -12.526 1.00 23.48 553 CYS A C 1
ATOM 4363 O O . CYS A 1 553 ? 3.731 50.778 -13.425 1.00 23.48 553 CYS A O 1
ATOM 4365 N N . GLY A 1 554 ? 1.754 50.051 -12.620 1.00 24.14 554 GLY A N 1
ATOM 4366 C CA . GLY A 1 554 ? 1.268 49.360 -13.821 1.00 24.14 554 GLY A CA 1
ATOM 4367 C C . GLY A 1 554 ? -0.123 48.758 -13.581 1.00 24.14 554 GLY A C 1
ATOM 4368 O O . GLY A 1 554 ? -0.231 47.691 -12.988 1.00 24.14 554 GLY A O 1
ATOM 4369 N N . GLN A 1 555 ? -1.190 49.466 -13.968 1.00 26.98 555 GLN A N 1
ATOM 4370 C CA . GLN A 1 555 ? -2.579 48.993 -13.830 1.00 26.98 555 GLN A CA 1
ATOM 4371 C C . GLN A 1 555 ? -2.953 47.946 -14.901 1.00 26.98 555 GLN A C 1
ATOM 4373 O O . GLN A 1 555 ? -2.327 47.917 -15.962 1.00 26.98 555 GLN A O 1
ATOM 4378 N N . PRO A 1 556 ? -3.968 47.093 -14.650 1.00 25.39 556 PRO A N 1
ATOM 4379 C CA . PRO A 1 556 ? -4.360 46.037 -15.579 1.00 25.39 556 PRO A CA 1
ATOM 4380 C C . PRO A 1 556 ? -5.134 46.598 -16.778 1.00 25.39 556 PRO A C 1
ATOM 4382 O O . PRO A 1 556 ? -6.063 47.386 -16.606 1.00 25.39 556 PRO A O 1
ATOM 4385 N N . GLN A 1 557 ? -4.808 46.138 -17.988 1.00 24.44 557 GLN A N 1
ATOM 4386 C CA . GLN A 1 557 ? -5.661 46.363 -19.154 1.00 24.44 557 GLN A CA 1
ATOM 4387 C C . GLN A 1 557 ? -6.661 45.221 -19.318 1.00 24.44 557 GLN A C 1
ATOM 4389 O O . GLN A 1 557 ? -6.310 44.074 -19.579 1.00 24.44 557 GLN A O 1
ATOM 4394 N N . THR A 1 558 ? -7.932 45.580 -19.189 1.00 22.25 558 THR A N 1
ATOM 4395 C CA . THR A 1 558 ? -9.065 44.813 -19.692 1.00 22.25 558 THR A CA 1
ATOM 4396 C C . THR A 1 558 ? -9.034 44.770 -21.217 1.00 22.25 558 THR A C 1
ATOM 4398 O O . THR A 1 558 ? -8.974 45.828 -21.843 1.00 22.25 558 THR A O 1
ATOM 4401 N N . PHE A 1 559 ? -9.215 43.591 -21.808 1.00 22.98 559 PHE A N 1
ATOM 4402 C CA . PHE A 1 559 ? -9.857 43.484 -23.115 1.00 22.98 559 PHE A CA 1
ATOM 4403 C C . PHE A 1 559 ? -11.088 42.593 -22.998 1.00 22.98 559 PHE A C 1
ATOM 4405 O O . PHE A 1 559 ? -11.031 41.469 -22.505 1.00 22.98 559 PHE A O 1
ATOM 4412 N N . SER A 1 560 ? -12.216 43.163 -23.397 1.00 22.84 560 SER A N 1
ATOM 4413 C CA . SER A 1 560 ? -13.512 42.513 -23.491 1.00 22.84 560 SER A CA 1
ATOM 4414 C C . SER A 1 560 ? -13.706 41.947 -24.888 1.00 22.84 560 SER A C 1
ATOM 4416 O O . SER A 1 560 ? -13.491 42.676 -25.853 1.00 22.84 560 SER A O 1
ATOM 4418 N N . GLU A 1 561 ? -14.275 40.752 -24.993 1.00 23.67 561 GLU A N 1
ATOM 4419 C CA . GLU A 1 561 ? -15.134 40.426 -26.131 1.00 23.67 561 GLU A CA 1
ATOM 4420 C C . GLU A 1 561 ? -16.380 39.677 -25.647 1.00 23.67 561 GLU A C 1
ATOM 4422 O O . GLU A 1 561 ? -16.377 39.044 -24.589 1.00 23.67 561 GLU A O 1
ATOM 4427 N N . GLN A 1 562 ? -17.491 39.892 -26.350 1.00 22.80 562 GLN A N 1
ATOM 4428 C CA . GLN A 1 562 ? -18.851 39.628 -25.877 1.00 22.80 562 GLN A CA 1
ATOM 4429 C C . GLN A 1 562 ? -19.524 38.510 -26.683 1.00 22.80 562 GLN A C 1
ATOM 4431 O O . GLN A 1 562 ? -19.257 38.345 -27.868 1.00 22.80 562 GLN A O 1
ATOM 4436 N N . GLY A 1 563 ? -20.499 37.840 -26.059 1.00 22.75 563 GLY A N 1
ATOM 4437 C CA . GLY A 1 563 ? -21.425 36.908 -26.716 1.00 22.75 563 GLY A CA 1
ATOM 4438 C C . GLY A 1 563 ? -21.154 35.439 -26.359 1.00 22.75 563 GLY A C 1
ATOM 4439 O O . GLY A 1 563 ? -20.024 34.983 -26.452 1.00 22.75 563 GLY A O 1
ATOM 4440 N N . LEU A 1 564 ? -22.128 34.632 -25.927 1.00 23.86 564 LEU A N 1
ATOM 4441 C CA . LEU A 1 564 ? -23.578 34.845 -25.793 1.00 23.86 564 LEU A CA 1
ATOM 4442 C C . LEU A 1 564 ? -24.117 34.154 -24.527 1.00 23.86 564 LEU A C 1
ATOM 4444 O O . LEU A 1 564 ? -23.587 33.139 -24.080 1.00 23.86 564 LEU A O 1
ATOM 4448 N N . GLU A 1 565 ? -25.183 34.712 -23.947 1.00 20.88 565 GLU A N 1
ATOM 4449 C CA . GLU A 1 565 ? -25.839 34.163 -22.755 1.00 20.88 565 GLU A CA 1
ATOM 4450 C C . GLU A 1 565 ? -26.636 32.879 -23.043 1.00 20.88 565 GLU A C 1
ATOM 4452 O O . GLU A 1 565 ? -27.357 32.793 -24.034 1.00 20.88 565 GLU A O 1
ATOM 4457 N N . ALA A 1 566 ? -26.660 31.964 -22.070 1.00 23.58 566 ALA A N 1
ATOM 4458 C CA . ALA A 1 566 ? -27.801 31.077 -21.833 1.00 23.58 566 ALA A CA 1
ATOM 4459 C C . ALA A 1 566 ? -27.964 30.825 -20.321 1.00 23.58 566 ALA A C 1
ATOM 4461 O O . ALA A 1 566 ? -27.392 29.893 -19.755 1.00 23.58 566 ALA A O 1
ATOM 4462 N N . LYS A 1 567 ? -28.733 31.686 -19.643 1.00 21.52 567 LYS A N 1
ATOM 4463 C CA . LYS A 1 567 ? -29.061 31.539 -18.213 1.00 21.52 567 LYS A CA 1
ATOM 4464 C C . LYS A 1 567 ? -29.970 30.326 -17.986 1.00 21.52 567 LYS A C 1
ATOM 4466 O O . LYS A 1 567 ? -31.014 30.229 -18.621 1.00 21.52 567 LYS A O 1
ATOM 4471 N N . TRP A 1 568 ? -29.650 29.501 -16.989 1.00 21.98 568 TRP A N 1
ATOM 4472 C CA . TRP A 1 568 ? -30.606 28.590 -16.343 1.00 21.98 568 TRP A CA 1
ATOM 4473 C C . TRP A 1 568 ? -30.588 28.817 -14.819 1.00 21.98 568 TRP A C 1
ATOM 4475 O O . TRP A 1 568 ? -29.508 28.978 -14.248 1.00 21.98 568 TRP A O 1
ATOM 4485 N N . PRO A 1 569 ? -31.753 28.901 -14.146 1.00 24.41 569 PRO A N 1
ATOM 4486 C CA . PRO A 1 569 ? -31.834 29.342 -12.754 1.00 24.41 569 PRO A CA 1
ATOM 4487 C C . PRO A 1 569 ? -31.552 28.226 -11.734 1.00 24.41 569 PRO A C 1
ATOM 4489 O O . PRO A 1 569 ? -31.881 27.060 -11.938 1.00 24.41 569 PRO A O 1
ATOM 4492 N N . HIS A 1 570 ? -31.005 28.606 -10.577 1.00 23.27 570 HIS A N 1
ATOM 4493 C CA . HIS A 1 570 ? -30.811 27.711 -9.431 1.00 23.27 570 HIS A CA 1
ATOM 4494 C C . HIS A 1 570 ? -32.108 27.408 -8.659 1.00 23.27 570 HIS A C 1
ATOM 4496 O O . HIS A 1 570 ? -32.868 28.332 -8.367 1.00 23.27 570 HIS A O 1
ATOM 4502 N N . ARG A 1 571 ? -32.209 26.148 -8.183 1.00 23.09 571 ARG A N 1
ATOM 4503 C CA . ARG A 1 571 ? -32.839 25.597 -6.942 1.00 23.09 571 ARG A CA 1
ATOM 4504 C C . ARG A 1 571 ? -33.733 24.372 -7.247 1.00 23.09 571 ARG A C 1
ATOM 4506 O O . ARG A 1 571 ? -34.312 24.314 -8.323 1.00 23.09 571 ARG A O 1
ATOM 4513 N N . PRO A 1 572 ? -34.002 23.488 -6.265 1.00 26.83 572 PRO A N 1
ATOM 4514 C CA . PRO A 1 572 ? -33.085 22.852 -5.312 1.00 26.83 572 PRO A CA 1
ATOM 4515 C C . PRO A 1 572 ? -33.262 21.307 -5.332 1.00 26.83 572 PRO A C 1
ATOM 4517 O O . PRO A 1 572 ? -33.966 20.766 -6.178 1.00 26.83 572 PRO A O 1
ATOM 4520 N N . HIS A 1 573 ? -32.642 20.582 -4.392 1.00 26.44 573 HIS A N 1
ATOM 4521 C CA . HIS A 1 573 ? -32.789 19.123 -4.246 1.00 26.44 573 HIS A CA 1
ATOM 4522 C C . HIS A 1 573 ? -34.251 18.632 -4.241 1.00 26.44 573 HIS A C 1
ATOM 4524 O O . HIS A 1 573 ? -35.058 19.108 -3.441 1.00 26.44 573 HIS A O 1
ATOM 4530 N N . LEU A 1 574 ? -34.532 17.564 -4.996 1.00 23.41 574 LEU A N 1
ATOM 4531 C CA . LEU A 1 574 ? -35.614 16.635 -4.671 1.00 23.41 574 LEU A CA 1
ATOM 4532 C C . LEU A 1 574 ? -35.157 15.182 -4.870 1.00 23.41 574 LEU A C 1
ATOM 4534 O O . LEU A 1 574 ? -34.991 14.710 -5.991 1.00 23.41 574 LEU A O 1
ATOM 4538 N N . ASP A 1 575 ? -34.974 14.476 -3.759 1.00 28.03 575 ASP A N 1
ATOM 4539 C CA . ASP A 1 575 ? -34.826 13.022 -3.734 1.00 28.03 575 ASP A CA 1
ATOM 4540 C C . ASP A 1 575 ? -36.181 12.371 -4.063 1.00 28.03 575 ASP A C 1
ATOM 4542 O O . ASP A 1 575 ? -37.157 12.534 -3.322 1.00 28.03 575 ASP A O 1
ATOM 4546 N N . ARG A 1 576 ? -36.254 11.649 -5.188 1.00 25.00 576 ARG A N 1
ATOM 4547 C CA . ARG A 1 576 ? -37.344 10.714 -5.487 1.00 25.00 576 ARG A CA 1
ATOM 4548 C C . ARG A 1 576 ? -36.826 9.476 -6.208 1.00 25.00 576 ARG A C 1
ATOM 4550 O O . ARG A 1 576 ? -36.530 9.510 -7.398 1.00 25.00 576 ARG A O 1
ATOM 4557 N N . ARG A 1 577 ? -36.858 8.363 -5.471 1.00 27.28 577 ARG A N 1
ATOM 4558 C CA . ARG A 1 577 ? -36.968 6.982 -5.966 1.00 27.28 577 ARG A CA 1
ATOM 4559 C C . ARG A 1 577 ? -37.725 6.919 -7.301 1.00 27.28 577 ARG A C 1
ATOM 4561 O O . ARG A 1 577 ? -38.935 7.155 -7.325 1.00 27.28 577 ARG A O 1
ATOM 4568 N N . LEU A 1 578 ? -37.040 6.546 -8.379 1.00 24.39 578 LEU A N 1
ATOM 4569 C CA . LEU A 1 578 ? -37.710 6.112 -9.602 1.00 24.39 578 LEU A CA 1
ATOM 4570 C C . LEU A 1 578 ? -38.125 4.649 -9.439 1.00 24.39 578 LEU A C 1
ATOM 4572 O O . LEU A 1 578 ? -37.306 3.787 -9.124 1.00 24.39 578 LEU A O 1
ATOM 4576 N N . LYS A 1 579 ? -39.424 4.401 -9.615 1.00 23.06 579 LYS A N 1
ATOM 4577 C CA . LYS A 1 579 ? -39.980 3.053 -9.722 1.00 23.06 579 LYS A CA 1
ATOM 4578 C C . LYS A 1 579 ? -39.372 2.338 -10.927 1.00 23.06 579 LYS A C 1
ATOM 4580 O O . LYS A 1 579 ? -39.140 2.956 -11.964 1.00 23.06 579 LYS A O 1
ATOM 4585 N N . VAL A 1 580 ? -39.200 1.029 -10.787 1.00 33.44 580 VAL A N 1
ATOM 4586 C CA . VAL A 1 580 ? -39.113 0.118 -11.928 1.00 33.44 580 VAL A CA 1
ATOM 4587 C C . VAL A 1 580 ? -40.502 0.047 -12.555 1.00 33.44 580 VAL A C 1
ATOM 4589 O O . VAL A 1 580 ? -41.434 -0.312 -11.849 1.00 33.44 580 VAL A O 1
ATOM 4592 N N . ASP A 1 581 ? -40.613 0.382 -13.837 1.00 29.55 581 ASP A N 1
ATOM 4593 C CA . ASP A 1 581 ? -41.641 -0.092 -14.772 1.00 29.55 581 ASP A CA 1
ATOM 4594 C C . ASP A 1 581 ? -41.080 0.082 -16.199 1.00 29.55 581 ASP A C 1
ATOM 4596 O O . ASP A 1 581 ? -40.250 0.963 -16.442 1.00 29.55 581 ASP A O 1
ATOM 4600 N N . GLY A 1 582 ? -41.441 -0.822 -17.115 1.00 38.44 582 GLY A N 1
ATOM 4601 C CA . GLY A 1 582 ? -40.761 -0.992 -18.405 1.00 38.44 582 GLY A CA 1
ATOM 4602 C C . GLY A 1 582 ? -40.866 0.215 -19.343 1.00 38.44 582 GLY A C 1
ATOM 4603 O O . GLY A 1 582 ? -41.947 0.758 -19.556 1.00 38.44 582 GLY A O 1
ATOM 4604 N N . ALA A 1 583 ? -39.737 0.596 -19.945 1.00 45.56 583 ALA A N 1
ATOM 4605 C CA . ALA A 1 583 ? -39.685 1.535 -21.059 1.00 45.56 583 ALA A CA 1
ATOM 4606 C C . ALA A 1 583 ? -39.125 0.813 -22.289 1.00 45.56 583 ALA A C 1
ATOM 4608 O O . ALA A 1 583 ? -37.973 0.371 -22.268 1.00 45.56 583 ALA A O 1
ATOM 4609 N N . GLY A 1 584 ? -39.929 0.728 -23.350 1.00 51.03 584 GLY A N 1
ATOM 4610 C CA . GLY A 1 584 ? -39.511 0.147 -24.621 1.00 51.03 584 GLY A CA 1
ATOM 4611 C C . GLY A 1 584 ? -38.483 1.039 -25.310 1.00 51.03 584 GLY A C 1
ATOM 4612 O O . GLY A 1 584 ? -38.776 2.182 -25.661 1.00 51.03 584 GLY A O 1
ATOM 4613 N N . PHE A 1 585 ? -37.275 0.520 -25.511 1.00 52.97 585 PHE A N 1
ATOM 4614 C CA . PHE A 1 585 ? -36.210 1.186 -26.255 1.00 52.97 585 PHE A CA 1
ATOM 4615 C C . PHE A 1 585 ? -36.189 0.689 -27.697 1.00 52.97 585 PHE A C 1
ATOM 4617 O O . PHE A 1 585 ? -36.358 -0.506 -27.942 1.00 52.97 585 PHE A O 1
ATOM 4624 N N . GLN A 1 586 ? -35.876 1.572 -28.650 1.00 65.50 586 GLN A N 1
ATOM 4625 C CA . GLN A 1 586 ? -35.370 1.100 -29.937 1.00 65.50 586 GLN A CA 1
ATOM 4626 C C . GLN A 1 586 ? -34.036 0.377 -29.728 1.00 65.50 586 GLN A C 1
ATOM 4628 O O . GLN A 1 586 ? -33.182 0.863 -28.981 1.00 65.50 586 GLN A O 1
ATOM 4633 N N . VAL A 1 587 ? -33.837 -0.761 -30.403 1.00 58.12 587 VAL A N 1
ATOM 4634 C CA . VAL A 1 587 ? -32.651 -1.623 -30.209 1.00 58.12 587 VAL A CA 1
ATOM 4635 C C . VAL A 1 587 ? -31.344 -0.831 -30.357 1.00 58.12 587 VAL A C 1
ATOM 4637 O O . VAL A 1 587 ? -30.464 -0.913 -29.500 1.00 58.12 587 VAL A O 1
ATOM 4640 N N . GLY A 1 588 ? -31.246 0.019 -31.385 1.00 57.34 588 GLY A N 1
ATOM 4641 C CA . GLY A 1 588 ? -30.066 0.856 -31.627 1.00 57.34 588 GLY A CA 1
ATOM 4642 C C . GLY A 1 588 ? -29.769 1.868 -30.513 1.00 57.34 588 GLY A C 1
ATOM 4643 O O . GLY A 1 588 ? -28.602 2.115 -30.206 1.00 57.34 588 GLY A O 1
ATOM 4644 N N . ASP A 1 589 ? -30.794 2.418 -29.855 1.00 64.44 589 ASP A N 1
ATOM 4645 C CA . ASP A 1 589 ? -30.608 3.354 -28.742 1.00 64.44 589 ASP A CA 1
ATOM 4646 C C . ASP A 1 589 ? -30.289 2.642 -27.424 1.00 64.44 589 ASP A C 1
ATOM 4648 O O . ASP A 1 589 ? -29.511 3.172 -26.630 1.00 64.44 589 ASP A O 1
ATOM 4652 N N . ALA A 1 590 ? -30.795 1.422 -27.207 1.00 59.03 590 ALA A N 1
ATOM 4653 C CA . ALA A 1 590 ? -30.365 0.583 -26.088 1.00 59.03 590 ALA A CA 1
ATOM 4654 C C . ALA A 1 590 ? -28.862 0.254 -26.186 1.00 59.03 590 ALA A C 1
ATOM 4656 O O . ALA A 1 590 ? -28.118 0.503 -25.235 1.00 59.03 590 ALA A O 1
ATOM 4657 N N . VAL A 1 591 ? -28.393 -0.195 -27.358 1.00 58.84 591 VAL A N 1
ATOM 4658 C CA . VAL A 1 591 ? -26.965 -0.461 -27.629 1.00 58.84 591 VAL A CA 1
ATOM 4659 C C . VAL A 1 591 ? -26.122 0.806 -27.432 1.00 58.84 591 VAL A C 1
ATOM 4661 O O . VAL A 1 591 ? -25.122 0.796 -26.710 1.00 58.84 591 VAL A O 1
ATOM 4664 N N . ARG A 1 592 ? -26.554 1.939 -28.002 1.00 57.72 592 ARG A N 1
ATOM 4665 C CA . ARG A 1 592 ? -25.853 3.229 -27.885 1.00 57.72 592 ARG A CA 1
ATOM 4666 C C . ARG A 1 592 ? -25.802 3.743 -26.440 1.00 57.72 592 ARG A C 1
ATOM 4668 O O . ARG A 1 592 ? -24.810 4.359 -26.046 1.00 57.72 592 ARG A O 1
ATOM 4675 N N . LYS A 1 593 ? -26.838 3.483 -25.635 1.00 60.78 593 LYS A N 1
ATOM 4676 C CA . LYS A 1 593 ? -26.896 3.836 -24.208 1.00 60.78 593 LYS A CA 1
ATOM 4677 C C . LYS A 1 593 ? -25.975 2.953 -23.364 1.00 60.78 593 LYS A C 1
ATOM 4679 O O . LYS A 1 593 ? -25.243 3.498 -22.535 1.00 60.78 593 LYS A O 1
ATOM 4684 N N . ALA A 1 594 ? -25.952 1.641 -23.606 1.00 58.16 594 ALA A N 1
ATOM 4685 C CA . ALA A 1 594 ? -25.013 0.722 -22.959 1.00 58.16 594 ALA A CA 1
ATOM 4686 C C . ALA A 1 594 ? -23.560 1.155 -23.228 1.00 58.16 594 ALA A C 1
ATOM 4688 O O . ALA A 1 594 ? -22.808 1.402 -22.285 1.00 58.16 594 ALA A O 1
ATOM 4689 N N . GLY A 1 595 ? -23.210 1.390 -24.499 1.00 51.88 595 GLY A N 1
ATOM 4690 C CA . GLY A 1 595 ? -21.866 1.818 -24.903 1.00 51.88 595 GLY A CA 1
ATOM 4691 C C . GLY A 1 595 ? -21.426 3.175 -24.335 1.00 51.88 595 GLY A C 1
ATOM 4692 O O . GLY A 1 595 ? -20.264 3.334 -23.977 1.00 51.88 595 GLY A O 1
ATOM 4693 N N . LYS A 1 596 ? -22.335 4.155 -24.198 1.00 55.06 596 LYS A N 1
ATOM 4694 C CA . LYS A 1 596 ? -21.996 5.479 -23.634 1.00 55.06 596 LYS A CA 1
ATOM 4695 C C . LYS A 1 596 ? -21.914 5.523 -22.110 1.00 55.06 596 LYS A C 1
ATOM 4697 O O . LYS A 1 596 ? -21.226 6.388 -21.576 1.00 55.06 596 LYS A O 1
ATOM 4702 N N . THR A 1 597 ? -22.656 4.673 -21.404 1.00 54.12 597 THR A N 1
ATOM 4703 C CA . THR A 1 597 ? -22.779 4.768 -19.938 1.00 54.12 597 THR A CA 1
ATOM 4704 C C . THR A 1 597 ? -22.013 3.671 -19.195 1.00 54.12 597 THR A C 1
ATOM 4706 O O . THR A 1 597 ? -21.680 3.856 -18.021 1.00 54.12 597 THR A O 1
ATOM 4709 N N . GLY A 1 598 ? -21.720 2.546 -19.858 1.00 51.59 598 GLY A N 1
ATOM 4710 C CA . GLY A 1 598 ? -21.126 1.357 -19.243 1.00 51.59 598 GLY A CA 1
ATOM 4711 C C . GLY A 1 598 ? -22.086 0.595 -18.324 1.00 51.59 598 GLY A C 1
ATOM 4712 O O . GLY A 1 598 ? -21.628 -0.110 -17.431 1.00 51.59 598 GLY A O 1
ATOM 4713 N N . TRP A 1 599 ? -23.401 0.777 -18.486 1.00 52.31 599 TRP A N 1
ATOM 4714 C CA . TRP A 1 599 ? -24.421 0.057 -17.717 1.00 52.31 599 TRP A CA 1
ATOM 4715 C C . TRP A 1 599 ? -24.763 -1.262 -18.403 1.00 52.31 599 TRP A C 1
ATOM 4717 O O . TRP A 1 599 ? -24.921 -1.306 -19.625 1.00 52.31 599 TRP A O 1
ATOM 4727 N N . ARG A 1 600 ? -24.946 -2.320 -17.610 1.00 53.97 600 ARG A N 1
ATOM 4728 C CA . ARG A 1 600 ? -25.448 -3.606 -18.100 1.00 53.97 600 ARG A CA 1
ATOM 4729 C C . ARG A 1 600 ? -26.978 -3.547 -18.159 1.00 53.97 600 ARG A C 1
ATOM 4731 O O . ARG A 1 600 ? -27.635 -3.126 -17.205 1.00 53.97 600 ARG A O 1
ATOM 4738 N N . GLY A 1 601 ? -27.532 -3.916 -19.309 1.00 60.72 601 GLY A N 1
ATOM 4739 C CA . GLY A 1 601 ? -28.969 -3.988 -19.549 1.00 60.72 601 GLY A CA 1
ATOM 4740 C C . GLY A 1 601 ? -29.362 -5.410 -19.924 1.00 60.72 601 GLY A C 1
ATOM 4741 O O . GLY A 1 601 ? -28.740 -6.006 -20.798 1.00 60.72 601 GLY A O 1
ATOM 4742 N N . GLU A 1 602 ? -30.383 -5.943 -19.266 1.00 59.97 602 GLU A N 1
ATOM 4743 C CA . GLU A 1 602 ? -30.982 -7.244 -19.559 1.00 59.97 602 GLU A CA 1
ATOM 4744 C C . GLU A 1 602 ? -32.267 -7.023 -20.368 1.00 59.97 602 GLU A C 1
ATOM 4746 O O . GLU A 1 602 ? -33.135 -6.252 -19.947 1.00 59.97 602 GLU A O 1
ATOM 4751 N N . ILE A 1 603 ? -32.398 -7.660 -21.538 1.00 62.28 603 ILE A N 1
ATOM 4752 C CA . ILE A 1 603 ? -33.646 -7.613 -22.315 1.00 62.28 603 ILE A CA 1
ATOM 4753 C C . ILE A 1 603 ? -34.673 -8.490 -21.597 1.00 62.28 603 ILE A C 1
ATOM 4755 O O . ILE A 1 603 ? -34.547 -9.709 -21.570 1.00 62.28 603 ILE A O 1
ATOM 4759 N N . VAL A 1 604 ? -35.704 -7.861 -21.036 1.00 63.69 604 VAL A N 1
ATOM 4760 C CA . VAL A 1 604 ? -36.803 -8.554 -20.346 1.00 63.69 604 VAL A CA 1
ATOM 4761 C C . VAL A 1 604 ? -37.839 -9.057 -21.349 1.00 63.69 604 VAL A C 1
ATOM 4763 O O . VAL A 1 604 ? -38.482 -10.080 -21.125 1.00 63.69 604 VAL A O 1
ATOM 4766 N N . ARG A 1 605 ? -38.023 -8.331 -22.460 1.00 55.16 605 ARG A N 1
ATOM 4767 C CA . ARG A 1 605 ? -39.001 -8.666 -23.500 1.00 55.16 605 ARG A CA 1
ATOM 4768 C C . ARG A 1 605 ? -38.616 -8.058 -24.845 1.00 55.16 605 ARG A C 1
ATOM 4770 O O . ARG A 1 605 ? -38.279 -6.879 -24.921 1.00 55.16 605 ARG A O 1
ATOM 4777 N N . ILE A 1 606 ? -38.748 -8.834 -25.919 1.00 65.81 606 ILE A N 1
ATOM 4778 C CA . ILE A 1 606 ? -38.763 -8.305 -27.288 1.00 65.81 606 ILE A CA 1
ATOM 4779 C C . ILE A 1 606 ? -40.211 -7.928 -27.618 1.00 65.81 606 ILE A C 1
ATOM 4781 O O . ILE A 1 606 ? -41.112 -8.760 -27.511 1.00 65.81 606 ILE A O 1
ATOM 4785 N N . VAL A 1 607 ? -40.444 -6.659 -27.955 1.00 61.44 607 VAL A N 1
ATOM 4786 C CA . VAL A 1 607 ? -41.785 -6.106 -28.221 1.00 61.44 607 VAL A CA 1
ATOM 4787 C C . VAL A 1 607 ? -42.075 -6.098 -29.723 1.00 61.44 607 VAL A C 1
ATOM 4789 O O . VAL A 1 607 ? -43.199 -6.357 -30.144 1.00 61.44 607 VAL A O 1
ATOM 4792 N N . SER A 1 608 ? -41.053 -5.835 -30.538 1.00 58.66 608 SER A N 1
ATOM 4793 C CA . SER A 1 608 ? -41.072 -5.949 -32.001 1.00 58.66 608 SER A CA 1
ATOM 4794 C C . SER A 1 608 ? -39.630 -6.074 -32.525 1.00 58.66 608 SER A C 1
ATOM 4796 O O . SER A 1 608 ? -38.698 -5.854 -31.749 1.00 58.66 608 SER A O 1
ATOM 4798 N N . PRO A 1 609 ? -39.392 -6.344 -33.826 1.00 52.50 609 PRO A N 1
ATOM 4799 C CA . PRO A 1 609 ? -38.035 -6.407 -34.388 1.00 52.50 609 PRO A CA 1
ATOM 4800 C C . PRO A 1 609 ? -37.197 -5.130 -34.198 1.00 52.50 609 PRO A C 1
ATOM 4802 O O . PRO A 1 609 ? -35.981 -5.162 -34.351 1.00 52.50 609 PRO A O 1
ATOM 4805 N N . THR A 1 610 ? -37.832 -3.998 -33.871 1.00 55.16 610 THR A N 1
ATOM 4806 C CA . THR A 1 610 ? -37.156 -2.716 -33.630 1.00 55.16 610 THR A CA 1
ATOM 4807 C C . THR A 1 610 ? -37.181 -2.260 -32.171 1.00 55.16 610 THR A C 1
ATOM 4809 O O . THR A 1 610 ? -36.458 -1.316 -31.855 1.00 55.16 610 THR A O 1
ATOM 4812 N N . HIS A 1 611 ? -37.962 -2.896 -31.284 1.00 62.22 611 HIS A N 1
ATOM 4813 C CA . HIS A 1 611 ? -38.169 -2.445 -29.900 1.00 62.22 611 HIS A CA 1
ATOM 4814 C C . HIS A 1 611 ? -38.037 -3.562 -28.854 1.00 62.22 611 HIS A C 1
ATOM 4816 O O . HIS A 1 611 ? -38.635 -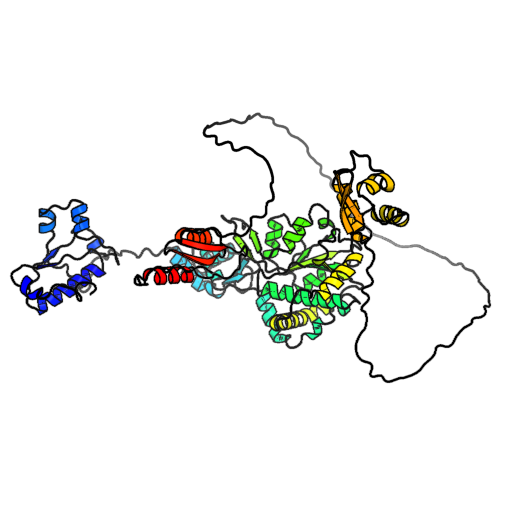4.634 -28.974 1.00 62.22 611 HIS A O 1
ATOM 4822 N N . VAL A 1 612 ? -37.313 -3.257 -27.776 1.00 64.69 612 VAL A N 1
ATOM 4823 C CA . VAL A 1 612 ? -37.031 -4.154 -26.645 1.00 64.69 612 VAL A CA 1
ATOM 4824 C C . VAL A 1 612 ? -37.236 -3.441 -25.306 1.00 64.69 612 VAL A C 1
ATOM 4826 O O . VAL A 1 612 ? -36.830 -2.290 -25.137 1.00 64.69 612 VAL A O 1
ATOM 4829 N N . ASP A 1 613 ? -37.825 -4.131 -24.332 1.00 58.81 613 ASP A N 1
ATOM 4830 C CA . ASP A 1 613 ? -37.865 -3.683 -22.939 1.00 58.81 613 ASP A CA 1
ATOM 4831 C C . ASP A 1 613 ? -36.574 -4.118 -22.239 1.00 58.81 613 ASP A C 1
ATOM 4833 O O . ASP A 1 613 ? -36.272 -5.312 -22.163 1.00 58.81 613 ASP A O 1
ATOM 4837 N N . VAL A 1 614 ? -35.811 -3.155 -21.714 1.00 56.47 614 VAL A N 1
ATOM 4838 C CA . VAL A 1 614 ? -34.499 -3.403 -21.091 1.00 56.47 614 VAL A CA 1
ATOM 4839 C C . VAL A 1 614 ? -34.502 -2.974 -19.629 1.00 56.47 614 VAL A C 1
ATOM 4841 O O . VAL A 1 614 ? -34.730 -1.803 -19.311 1.00 56.47 614 VAL A O 1
ATOM 4844 N N . LYS A 1 615 ? -34.188 -3.912 -18.734 1.00 64.25 615 LYS A N 1
ATOM 4845 C CA . LYS A 1 615 ? -33.968 -3.661 -17.308 1.00 64.25 615 LYS A CA 1
ATOM 4846 C C . LYS A 1 615 ? -32.489 -3.379 -17.076 1.00 64.25 615 LYS A C 1
ATOM 4848 O O . LYS A 1 615 ? -31.632 -4.216 -17.333 1.00 64.25 615 LYS A O 1
ATOM 4853 N N . TRP A 1 616 ? -32.196 -2.180 -16.591 1.00 63.69 616 TRP A N 1
ATOM 4854 C CA . TRP A 1 616 ? -30.833 -1.716 -16.342 1.00 63.69 616 TRP A CA 1
ATOM 4855 C C . TRP A 1 616 ? -30.446 -1.974 -14.885 1.00 63.69 616 TRP A C 1
ATOM 4857 O O . TRP A 1 616 ? -31.181 -1.571 -13.981 1.00 63.69 616 TRP A O 1
ATOM 4867 N N . THR A 1 617 ? -29.298 -2.609 -14.648 1.00 54.25 617 THR A N 1
ATOM 4868 C CA . THR A 1 617 ? -28.733 -2.778 -13.300 1.00 54.25 617 THR A CA 1
ATOM 4869 C C . THR A 1 617 ? -27.611 -1.765 -13.067 1.00 54.25 617 THR A C 1
ATOM 4871 O O . THR A 1 617 ? -26.865 -1.409 -13.978 1.00 54.25 617 THR A O 1
ATOM 4874 N N . GLY A 1 618 ? -27.521 -1.237 -11.842 1.00 45.91 618 GLY A N 1
ATOM 4875 C CA . GLY A 1 618 ? -26.624 -0.123 -11.495 1.00 45.91 618 GLY A CA 1
ATOM 4876 C C . GLY A 1 618 ? -25.164 -0.510 -11.233 1.00 45.91 618 GLY A C 1
ATOM 4877 O O . GLY A 1 618 ? -24.419 0.293 -10.677 1.00 45.91 618 GLY A O 1
ATOM 4878 N N . GLU A 1 619 ? -24.759 -1.731 -11.580 1.00 41.59 619 GLU A N 1
ATOM 4879 C CA . GLU A 1 619 ? -23.447 -2.287 -11.244 1.00 41.59 619 GLU A CA 1
ATOM 4880 C C . GLU A 1 619 ? -22.468 -2.170 -12.417 1.00 41.59 619 GLU A C 1
ATOM 4882 O O . GLU A 1 619 ? -22.686 -2.720 -13.497 1.00 41.59 619 GLU A O 1
ATOM 4887 N N . LYS A 1 620 ? -21.344 -1.483 -12.183 1.00 40.97 620 LYS A N 1
ATOM 4888 C CA . LYS A 1 620 ? -20.183 -1.503 -13.080 1.00 40.97 620 LYS A CA 1
ATOM 4889 C C . LYS A 1 620 ? -19.263 -2.658 -12.685 1.00 40.97 620 LYS A C 1
ATOM 4891 O O . LYS A 1 620 ? -18.429 -2.492 -11.799 1.00 40.97 620 LYS A O 1
ATOM 4896 N N . HIS A 1 621 ? -19.413 -3.813 -13.331 1.00 35.91 621 HIS A N 1
ATOM 4897 C CA . HIS A 1 621 ? -18.529 -4.964 -13.108 1.00 35.91 621 HIS A CA 1
ATOM 4898 C C . HIS A 1 621 ? -17.290 -4.928 -14.035 1.00 35.91 621 HIS A C 1
ATOM 4900 O O . HIS A 1 621 ? -17.414 -4.454 -15.165 1.00 35.91 621 HIS A O 1
ATOM 4906 N N . PRO A 1 622 ? -16.105 -5.439 -13.628 1.00 32.94 622 PRO A N 1
ATOM 4907 C CA . PRO A 1 622 ? -14.854 -5.259 -14.384 1.00 32.94 622 PRO A CA 1
ATOM 4908 C C . PRO A 1 622 ? -14.635 -6.223 -15.564 1.00 32.94 622 PRO A C 1
ATOM 4910 O O . PRO A 1 622 ? -13.539 -6.255 -16.117 1.00 32.94 622 PRO A O 1
ATOM 4913 N N . GLN A 1 623 ? -15.627 -7.033 -15.941 1.00 32.34 623 GLN A N 1
ATOM 4914 C CA . GLN A 1 623 ? -15.506 -8.006 -17.031 1.00 32.34 623 GLN A CA 1
ATOM 4915 C C . GLN A 1 623 ? -16.362 -7.569 -18.221 1.00 32.34 623 GLN A C 1
ATOM 4917 O O . GLN A 1 623 ? -17.573 -7.381 -18.096 1.00 32.34 623 GLN A O 1
ATOM 4922 N N . GLN A 1 624 ? -15.719 -7.401 -19.379 1.00 34.06 624 GLN A N 1
ATOM 4923 C CA . GLN A 1 624 ? -16.390 -7.094 -20.639 1.00 34.06 624 GLN A CA 1
ATOM 4924 C C . GLN A 1 624 ? -17.292 -8.266 -21.042 1.00 34.06 624 GLN A C 1
ATOM 4926 O O . GLN A 1 624 ? -16.802 -9.292 -21.506 1.00 34.06 624 GLN A O 1
ATOM 4931 N N . MET A 1 625 ? -18.609 -8.099 -20.923 1.00 32.94 625 MET A N 1
ATOM 4932 C CA . MET A 1 625 ? -19.541 -8.908 -21.706 1.00 32.94 625 MET A CA 1
ATOM 4933 C C . MET A 1 625 ? -19.680 -8.255 -23.082 1.00 32.94 625 MET A C 1
ATOM 4935 O O . MET A 1 625 ? -19.902 -7.044 -23.179 1.00 32.94 625 MET A O 1
ATOM 4939 N N . ALA A 1 626 ? -19.448 -9.030 -24.136 1.00 37.31 626 ALA A N 1
ATOM 4940 C CA . ALA A 1 626 ? -19.210 -8.487 -25.464 1.00 37.31 626 ALA A CA 1
ATOM 4941 C C . ALA A 1 626 ? -20.485 -7.943 -26.126 1.00 37.31 626 ALA A C 1
ATOM 4943 O O . ALA A 1 626 ? -21.582 -8.470 -25.965 1.00 37.31 626 ALA A O 1
ATOM 4944 N N . ILE A 1 627 ? -20.299 -6.944 -26.994 1.00 40.78 627 ILE A N 1
ATOM 4945 C CA . ILE A 1 627 ? -21.320 -6.444 -27.935 1.00 40.78 627 ILE A CA 1
ATOM 4946 C C . ILE A 1 627 ? -21.868 -7.578 -28.837 1.00 40.78 627 ILE A C 1
ATOM 4948 O O . ILE A 1 627 ? -22.985 -7.479 -29.344 1.00 40.78 627 ILE A O 1
ATOM 4952 N N . ALA A 1 628 ? -21.115 -8.677 -28.975 1.00 41.34 628 ALA A N 1
ATOM 4953 C CA . ALA A 1 628 ? -21.469 -9.873 -29.734 1.00 41.34 628 ALA A CA 1
ATOM 4954 C C . ALA A 1 628 ? -22.853 -10.455 -29.388 1.00 41.34 628 ALA A C 1
ATOM 4956 O O . ALA A 1 628 ? -23.587 -10.802 -30.308 1.00 41.34 628 ALA A O 1
ATOM 4957 N N . ASP A 1 629 ? -23.250 -10.502 -28.110 1.00 45.12 629 ASP A N 1
ATOM 4958 C CA . ASP A 1 629 ? -24.515 -11.145 -27.711 1.00 45.12 629 ASP A CA 1
ATOM 4959 C C . ASP A 1 629 ? -25.752 -10.379 -28.216 1.00 45.12 629 ASP A C 1
ATOM 4961 O O . ASP A 1 629 ? -26.767 -10.978 -28.566 1.00 45.12 629 ASP A O 1
ATOM 4965 N N . LEU A 1 630 ? -25.664 -9.047 -28.321 1.00 47.12 630 LEU A N 1
ATOM 4966 C CA . LEU A 1 630 ? -26.732 -8.212 -28.887 1.00 47.12 630 LEU A CA 1
ATOM 4967 C C . LEU A 1 630 ? -26.722 -8.220 -30.422 1.00 47.12 630 LEU A C 1
ATOM 4969 O O . LEU A 1 630 ? -27.782 -8.113 -31.039 1.00 47.12 630 LEU A O 1
ATOM 4973 N N . GLN A 1 631 ? -25.547 -8.381 -31.034 1.00 49.34 631 GLN A N 1
ATOM 4974 C CA . GLN A 1 631 ? -25.409 -8.514 -32.484 1.00 49.34 631 GLN A CA 1
ATOM 4975 C C . GLN A 1 631 ? -25.988 -9.855 -32.976 1.00 49.34 631 GLN A C 1
ATOM 4977 O O . GLN A 1 631 ? -26.738 -9.882 -33.948 1.00 49.34 631 GLN A O 1
ATOM 4982 N N . LEU A 1 632 ? -25.739 -10.944 -32.239 1.00 45.78 632 LEU A N 1
ATOM 4983 C CA . LEU A 1 632 ? -26.270 -12.281 -32.523 1.00 45.78 632 LEU A CA 1
ATOM 4984 C C . LEU A 1 632 ? -27.811 -12.312 -32.505 1.00 45.78 632 LEU A C 1
ATOM 4986 O O . LEU A 1 632 ? -28.435 -12.962 -33.340 1.00 45.78 632 LEU A O 1
ATOM 4990 N N . ILE A 1 633 ? -28.432 -11.572 -31.579 1.00 46.62 633 ILE A N 1
ATOM 4991 C CA . ILE A 1 633 ? -29.896 -11.439 -31.484 1.00 46.62 633 ILE A CA 1
ATOM 4992 C C . ILE A 1 633 ? -30.461 -10.615 -32.655 1.00 46.62 633 ILE A C 1
ATOM 4994 O O . ILE A 1 633 ? -31.551 -10.916 -33.142 1.00 46.62 633 ILE A O 1
ATOM 4998 N N . LEU A 1 634 ? -29.727 -9.609 -33.144 1.00 46.97 634 LEU A N 1
ATOM 4999 C CA . LEU A 1 634 ? -30.093 -8.844 -34.343 1.00 46.97 634 LEU A CA 1
ATOM 5000 C C . LEU A 1 634 ? -30.110 -9.729 -35.603 1.00 46.97 634 LEU A C 1
ATOM 5002 O O . LEU A 1 634 ? -31.086 -9.686 -36.352 1.00 46.97 634 LEU A O 1
ATOM 5006 N N . ASP A 1 635 ? -29.101 -10.583 -35.787 1.00 50.00 635 ASP A N 1
ATOM 5007 C CA . ASP A 1 635 ? -29.030 -11.519 -36.920 1.00 50.00 635 ASP A CA 1
ATOM 5008 C C . ASP A 1 635 ? -30.105 -12.626 -36.829 1.00 50.00 635 ASP A C 1
ATOM 5010 O O . ASP A 1 635 ? -30.703 -13.018 -37.836 1.00 50.00 635 ASP A O 1
ATOM 5014 N N . GLN A 1 636 ? -30.439 -13.090 -35.618 1.00 46.16 636 GLN A N 1
ATOM 5015 C CA . GLN A 1 636 ? -31.541 -14.040 -35.391 1.00 46.16 636 GLN A CA 1
ATOM 5016 C C . GLN A 1 636 ? -32.928 -13.413 -35.630 1.00 46.16 636 GLN A C 1
ATOM 5018 O O . GLN A 1 636 ? -33.824 -14.062 -36.174 1.00 46.16 636 GLN A O 1
ATOM 5023 N N . ALA A 1 637 ? -33.109 -12.132 -35.291 1.00 45.66 637 ALA A N 1
ATOM 5024 C CA . ALA A 1 637 ? -34.351 -11.403 -35.552 1.00 45.66 637 ALA A CA 1
ATOM 5025 C C . ALA A 1 637 ? -34.564 -11.101 -37.048 1.00 45.66 637 ALA A C 1
ATOM 5027 O O . ALA A 1 637 ? -35.707 -11.032 -37.498 1.00 45.66 637 ALA A O 1
ATOM 5028 N N . GLN A 1 638 ? -33.486 -10.945 -37.826 1.00 45.81 638 GLN A N 1
ATOM 5029 C CA . GLN A 1 638 ? -33.550 -10.700 -39.275 1.00 45.81 638 GLN A CA 1
ATOM 5030 C C . GLN A 1 638 ? -33.694 -11.978 -40.120 1.00 45.81 638 GLN A C 1
ATOM 5032 O O . GLN A 1 638 ? -34.104 -11.896 -41.275 1.00 45.81 638 GLN A O 1
ATOM 5037 N N . SER A 1 639 ? -33.395 -13.155 -39.563 1.00 37.56 639 SER A N 1
ATOM 5038 C CA . SER A 1 639 ? -33.395 -14.438 -40.292 1.00 37.56 639 SER A CA 1
ATOM 5039 C C . SER A 1 639 ? -34.674 -15.281 -40.136 1.00 37.56 639 SER A C 1
ATOM 5041 O O . SER A 1 639 ? -34.767 -16.360 -40.718 1.00 37.56 639 SER A O 1
ATOM 5043 N N . SER A 1 640 ? -35.685 -14.800 -39.402 1.00 32.41 640 SER A N 1
ATOM 5044 C CA . SER A 1 640 ? -36.957 -15.512 -39.186 1.00 32.41 640 SER A CA 1
ATOM 5045 C C . SER A 1 640 ? -37.975 -15.281 -40.325 1.00 32.41 640 SER A C 1
ATOM 5047 O O . SER A 1 640 ? -38.431 -14.148 -40.494 1.00 32.41 640 SER A O 1
ATOM 5049 N N . PRO A 1 641 ? -38.405 -16.316 -41.083 1.00 35.19 641 PRO A N 1
ATOM 5050 C CA . PRO A 1 641 ? -39.439 -16.168 -42.110 1.00 35.19 641 PRO A CA 1
ATOM 5051 C C . PRO A 1 641 ? -40.824 -15.932 -41.496 1.00 35.19 641 PRO A C 1
ATOM 5053 O O . PRO A 1 641 ? -41.173 -16.502 -40.461 1.00 35.19 641 PRO A O 1
ATOM 5056 N N . SER A 1 642 ? -41.646 -15.120 -42.159 1.00 38.97 642 SER A N 1
ATOM 5057 C CA . SER A 1 642 ? -42.983 -14.748 -41.694 1.00 38.97 642 SER A CA 1
ATOM 5058 C C . SER A 1 642 ? -43.958 -15.932 -41.633 1.00 38.97 642 SER A C 1
ATOM 5060 O O . SER A 1 642 ? -44.425 -16.436 -42.654 1.00 38.97 642 SER A O 1
ATOM 5062 N N . LEU A 1 643 ? -44.369 -16.311 -40.420 1.00 29.66 643 LEU A N 1
ATOM 5063 C CA . LEU A 1 643 ? -45.541 -17.161 -40.202 1.00 29.66 643 LEU A CA 1
ATOM 5064 C C . LEU A 1 643 ? -46.779 -16.299 -39.927 1.00 29.66 643 LEU A C 1
ATOM 5066 O O . LEU A 1 643 ? -47.036 -15.871 -38.803 1.00 29.66 643 LEU A O 1
ATOM 5070 N N . ASN A 1 644 ? -47.566 -16.067 -40.980 1.00 34.00 644 ASN A N 1
ATOM 5071 C CA . ASN A 1 644 ? -48.951 -15.613 -40.853 1.00 34.00 644 ASN A CA 1
ATOM 5072 C C . ASN A 1 644 ? -49.772 -16.686 -40.115 1.00 34.00 644 ASN A C 1
ATOM 5074 O O . ASN A 1 644 ? -49.796 -17.835 -40.550 1.00 34.00 644 ASN A O 1
ATOM 5078 N N . GLY A 1 645 ? -50.476 -16.317 -39.039 1.00 28.98 645 GLY A N 1
ATOM 5079 C CA . GLY A 1 645 ? -51.179 -17.296 -38.199 1.00 28.98 645 GLY A CA 1
ATOM 5080 C C . GLY A 1 645 ? -52.195 -16.707 -37.217 1.00 28.98 645 GLY A C 1
ATOM 5081 O O . GLY A 1 645 ? -51.968 -16.731 -36.017 1.00 28.98 645 GLY A O 1
ATOM 5082 N N . THR A 1 646 ? -53.318 -16.213 -37.751 1.00 29.16 646 THR A N 1
ATOM 5083 C CA . THR A 1 646 ? -54.664 -16.176 -37.123 1.00 29.16 646 THR A CA 1
ATOM 5084 C C . THR A 1 646 ? -54.818 -15.786 -35.640 1.00 29.16 646 THR A C 1
ATOM 5086 O O . THR A 1 646 ? -54.548 -16.567 -34.731 1.00 29.16 646 THR A O 1
ATOM 5089 N N . HIS A 1 647 ? -55.470 -14.641 -35.404 1.00 30.58 647 HIS A N 1
ATOM 5090 C CA . HIS A 1 647 ? -56.108 -14.315 -34.123 1.00 30.58 647 HIS A CA 1
ATOM 5091 C C . HIS A 1 647 ? -57.130 -15.380 -33.683 1.00 30.58 647 HIS A C 1
ATOM 5093 O O . HIS A 1 647 ? -58.055 -15.691 -34.434 1.00 30.58 647 HIS A O 1
ATOM 5099 N N . HIS A 1 648 ? -57.080 -15.778 -32.410 1.00 29.25 648 HIS A N 1
ATOM 5100 C CA . HIS A 1 648 ? -58.263 -16.240 -31.682 1.00 29.25 648 HIS A CA 1
ATOM 5101 C C . HIS A 1 648 ? -58.412 -15.476 -30.360 1.00 29.25 648 HIS A C 1
ATOM 5103 O O . HIS A 1 648 ? -57.491 -15.421 -29.549 1.00 29.25 648 HIS A O 1
ATOM 5109 N N . ASN A 1 649 ? -59.591 -14.882 -30.163 1.00 32.25 649 ASN A N 1
ATOM 5110 C CA . ASN A 1 649 ? -60.016 -14.314 -28.887 1.00 32.25 649 ASN A CA 1
ATOM 5111 C C . ASN A 1 649 ? -60.454 -15.441 -27.943 1.00 32.25 649 ASN A C 1
ATOM 5113 O O . ASN A 1 649 ? -61.169 -16.346 -28.369 1.00 32.25 649 ASN A O 1
ATOM 5117 N N . GLY A 1 650 ? -60.120 -15.332 -26.658 1.00 28.98 650 GLY A N 1
ATOM 5118 C CA . GLY A 1 650 ? -60.623 -16.227 -25.616 1.00 28.98 650 GLY A CA 1
ATOM 5119 C C . GLY A 1 650 ? -60.407 -15.629 -24.229 1.00 28.98 650 GLY A C 1
ATOM 5120 O O . GLY A 1 650 ? -59.271 -15.500 -23.787 1.00 28.98 650 GLY A O 1
ATOM 5121 N N . HIS A 1 651 ? -61.493 -15.235 -23.564 1.00 30.89 651 HIS A N 1
ATOM 5122 C CA . HIS A 1 651 ? -61.472 -14.802 -22.166 1.00 30.89 651 HIS A CA 1
ATOM 5123 C C . HIS A 1 651 ? -61.355 -16.001 -21.217 1.00 30.89 651 HIS A C 1
ATOM 5125 O O . HIS A 1 651 ? -62.203 -16.890 -21.289 1.00 30.89 651 HIS A O 1
ATOM 5131 N N . SER A 1 652 ? -60.425 -15.924 -20.261 1.00 33.09 652 SER A N 1
ATOM 5132 C CA . SER A 1 652 ? -60.638 -16.257 -18.837 1.00 33.09 652 SER A CA 1
ATOM 5133 C C . SER A 1 652 ? -59.422 -15.828 -18.019 1.00 33.09 652 SER A C 1
ATOM 5135 O O . SER A 1 652 ? -58.351 -16.426 -18.263 1.00 33.09 652 SER A O 1
#

Radius of gyration: 42.7 Å; chains: 1; bounding box: 108×91×149 Å

Foldseek 3Di:
DPPPPPDDDPPPLVVQQVDAAEAWFFQAPVRLVVSVVVCVVNVVSVRDHPFYFYQVLPDPSNVPGHHDDGHTNVNSVVVPDDPVNRVVRTDHPPDDDDDDDDDDDPDPPPPDPDDLLVVLLVLCCVPFLVQWAQAQQQRAIDGVRHGDDQVVVQVVCCVPVVRDDDSVSSVVSSNVSNVVHYDYPVVVLLVVLLVVQLPALVVLQQCLCVFQVFDDNLLSVLSLLVLLVLVCLQVPQLPFFLAAEEEEAAPQLCPQVLVCLLFPPQQEAAPQDDLVDQVSVSNQRNHAEYEPEPLLVQLPPPRLVVSSCSSRGQWDQHQPVVRPHTDIGGGSYHYYYYDHDQARNADLVRQLRYNYRYRPHRGDSVVCNVCSSNNSSSSVSCSVVVHNSHDDPVSSVVSSVVSVRRHDDDPCLVQLVVVCVPDPFFKDALVCCVCVRVNDDPVRPDPVSSVNSVVSCVVVQWDWDWDADPNDIDIMIGRDDPPPPPPDDDDDDDDDDDDDDDDDDDDDDDDDDDDDDDDDDDDDDDDDDDDDDDDDDDDDDDDDDDDDDDDDDDDDDDDDDDDDDDDDDDDDDDDDDDDDDWDKDFLVVVLVCCVVPVWDWDFPDDPALGITTTDTDPDNDPDDPDPVVSVVVNVVSVPDDDDDDDDDDDDD

Sequence (652 aa):
AGKWKQYSYPNYLEDLKPYQVVLCPDRDEPGVKHCEEIEADLIDHGIPVAGWLYAFPDSYLWQRLPKSGGADVADWIADGATRDDILGAVEARRVAPVSPEPVTGPSIQLEEKHCSMRVQYHQIRNEVGDQLRYNLLTKGIELDGEALDVDDLQVKLAVENNIQAADNHFQKIVSSIAREKPFSPVVEYLDQVHQQHGHSTTILDNLAARYFGATHPLHDRYIRKTLIAAVARAYEHGCKVDTACILQGRQGANKSTFFKVLASDAWFDDSLGNASDKDERLKLHKVWFVEWAELETVFKRRDVATVKAFLSSSRDLIRPPYGREVKEFDRPSIIVGTTNEIEFLSDPTGSRRYWVVPVARKIDITQLAKERDAIWGAAVAAYRAGEQWWLSDDDQALSDELNQEYATQDPWANAVEAYLSELAGDEVTVDQILENCIHLDLDKQTKGAEMRIAGILKQGGWTKERRRAGGRRFMVWTRSEMKEISFFTERGVAGVATTAEPSKNQSFQAGHTLATPIDRGVAGVASQGTQCDGDVCQSSKVATPGHTSKTRCGQPQTFSEQGLEAKWPHRPHLDRRLKVDGAGFQVGDAVRKAGKTGWRGEIVRIVSPTHVDVKWTGEKHPQQMAIADLQLILDQAQSSPSLNGTHHNGHS

pLDDT: mean 72.26, std 25.64, range [20.88, 98.88]